Protein AF-0000000083746759 (afdb_homodimer)

Secondary structure (DSSP, 8-state):
-----------PPPP-TT--S-SSS--B-TT-PBEE-TTSS-HHHHHHHHHTT--EEEEEEE--GGGGGGHHHHHHHHHHHBSTTSEEEEEEEES-GGGS-S-PPP-TTEEEEEEE-PPPSSHHHHHHHHHHHHHHHIIIIITTT-SEEEEEESSEEE-S-B-GGG--SEEEEE-TTTTTS-GGGS--B--TTSTTB--TT--S-PEEEEEEEEEHHHHHHHHHHHHHHHHHHHHTT---TTHHHHHHHHHHHHS--SEEE-GGGSB-GGG-TT-TT-----EEEPP--HHHH-S--/-----------PPPPPTT--S-SSS--B-TT-PBEE-TTSS-HHHHHHHHHTT--EEEEEEE--GGGGGGHHHHHHHHHHHBSTTSEEEEEEEES-GGGS-S-PPP-TTEEEEEEE-PPPSSHHHHHHHHHHHHHHHIIIIITTT-SEEEEEESSEEE-S-B-GGG--SEEEEE-TTTTTS-GGGS--B--TTSTTB--TT--S-PEEEEEEEEEHHHHHHHHHHHHHHHHHHHHTT---TTHHHHHHHHHHHHS--SEEE-GGGSB-GGG-TT-TT-----EEEPP--HHHH-S--

InterPro domains:
  IPR005076 Glycosyl transferase, family 6 [PF03414] (9-294)
  IPR005076 Glycosyl transferase, family 6 [PTHR10462] (18-296)
  IPR029044 Nucleotide-diphospho-sugar transferases [G3DSA:3.90.550.10] (3-296)
  IPR029044 Nucleotide-diphospho-sugar transferases [SSF53448] (12-282)

Nearest PDB structures (foldseek):
  2vs4-assembly1_B  TM=9.808E-01  e=4.930E-39  Bos taurus
  1vzt-assembly2_B  TM=9.811E-01  e=1.036E-38  Bos taurus
  1vzx-assembly2_B  TM=9.809E-01  e=1.248E-38  Bos taurus
  2vs3-assembly1_B  TM=9.796E-01  e=1.248E-38  Bos taurus
  2vs5-assembly2_B  TM=9.845E-01  e=1.809E-38  Bos taurus

Organism: Esox lucius (NCBI:txid8010)

Solvent-accessible surface area (backbone atoms only — not comparable to full-atom values): 32043 Å² total; per-residue (Å²): 132,77,78,71,77,75,73,74,66,76,71,69,80,65,70,47,49,66,51,41,71,59,68,67,36,40,49,48,36,49,73,51,20,28,36,51,48,89,63,45,47,37,70,65,58,35,50,59,73,52,62,82,65,74,52,27,34,31,32,39,30,60,30,49,73,66,40,35,75,30,42,57,58,23,54,56,26,31,64,70,21,46,40,66,94,38,28,32,39,36,36,39,34,18,52,49,73,85,62,56,68,80,79,67,80,67,57,82,64,40,48,83,40,81,41,82,41,80,80,62,94,39,72,64,46,49,49,65,40,44,34,47,54,51,31,49,43,36,74,72,55,39,61,83,64,30,55,28,33,38,39,39,50,30,61,30,38,42,70,31,76,44,44,73,80,63,64,33,52,32,22,41,24,37,27,60,88,51,53,88,55,60,52,71,72,51,83,59,22,70,55,76,86,36,72,25,44,45,58,67,84,46,66,63,77,61,50,36,68,54,40,35,29,14,23,40,72,50,40,39,54,50,22,46,51,38,35,54,36,51,50,52,15,51,75,69,73,42,76,51,82,49,47,46,38,21,30,49,39,39,49,42,68,76,47,70,49,54,20,35,35,32,34,31,60,46,28,48,68,87,74,51,91,71,54,80,87,56,80,51,66,18,22,29,48,56,88,70,62,58,74,75,58,34,83,67,132,131,78,77,70,76,75,73,74,66,76,69,70,81,64,69,46,50,66,53,40,70,57,68,66,35,40,48,48,35,49,71,51,20,28,36,50,46,90,63,44,48,35,70,66,58,36,49,59,72,52,60,82,64,75,52,26,35,32,33,39,31,58,30,49,71,64,42,36,76,30,42,56,58,23,52,57,24,31,65,69,20,45,40,66,93,40,29,32,40,35,38,38,35,17,52,50,71,82,62,57,71,81,80,68,78,66,55,81,65,39,47,84,40,80,41,82,42,80,80,62,92,38,73,65,47,49,49,67,40,46,34,46,54,50,33,49,44,36,74,72,55,43,62,83,65,31,55,28,33,38,38,39,49,29,62,29,37,43,70,29,77,44,44,72,80,64,63,34,51,33,24,40,22,38,28,59,90,50,54,86,55,59,52,72,72,52,84,59,21,70,54,78,86,37,74,25,44,44,59,66,85,46,67,60,76,59,50,37,68,54,40,37,27,14,24,40,70,50,41,39,52,50,22,46,52,38,35,54,37,51,50,53,16,49,75,69,74,44,75,51,82,50,47,46,37,23,30,48,40,38,49,42,67,77,46,69,49,53,23,32,34,33,34,32,60,46,27,50,70,88,73,49,91,71,54,81,88,56,84,50,65,19,22,29,47,55,91,70,61,59,76,76,58,35,83,67,129

Foldseek 3Di:
DPPPPPPVLVPPDDDDPPDDQDDPDDQAAPVGFGADAVRNDDPSVLCVVCVPVLFEEEEEEEQEALSLVLQQQALQQCQVAPADPHAYEYEYEYQCVVSHDPPRDHDPNYDYHYDYDHHDPFPLVCLLCVLVVLLVCLVPPVVVPGFKYKYAYSQKGFDHHDHSLQEAAKEFEAAAPPAPDDQLPDLAFCDPQAPLHDHSNAADGQTDPRIIMYGSVSSSVLSVQLNVRSVSCVVVVHAGPSRSSSSSRSVCSVPPTSHYYYCLAEPECVVDDPDPSNPHRGMYGHDDDCCVSTVPD/DPPPPPPPLVPPPDDDPPDDQDDPDDQAAPVGFGADAVRNDDPSVLCVVCVVVLFEEEEEEEQEALSLVLQQQALQQCQVAPADPHAYEYEYEYQCVVSHDPPRDHDPNYYYHYDYDHHDPFPLVCLLCVLVVLLVCLVPPVVVPGFKYKYAYSQKHFDHHDHSLQEAAKEFEAAAPPAPDDQLPDLAFCDPQAPLHDHSNAADGQTDPRIIMYGSVSSSVLSVQLNVRSVSCVVVVHAGPSRSSSSSRSVCSVPPTSHYYYCLAEPECVVDDPDPSNPHRGMYGHDDDCCVSTPPD

Structure (mmCIF, N/CA/C/O backbone):
data_AF-0000000083746759-model_v1
#
loop_
_entity.id
_entity.type
_entity.pdbx_description
1 polymer 'Globoside alpha-1,3-N-acetylgalactosaminyltransferase 1-like'
#
loop_
_atom_site.group_PDB
_atom_site.id
_atom_site.type_symbol
_atom_site.label_atom_id
_atom_site.label_alt_id
_atom_site.label_comp_id
_atom_site.label_asym_id
_atom_site.label_entity_id
_atom_site.label_seq_id
_atom_site.pdbx_PDB_ins_code
_atom_site.Cartn_x
_atom_site.Cartn_y
_atom_site.Cartn_z
_atom_site.occupancy
_atom_site.B_iso_or_equiv
_atom_site.auth_seq_id
_atom_site.auth_comp_id
_atom_site.auth_asym_id
_atom_site.auth_atom_id
_atom_site.pdbx_PDB_model_num
ATOM 1 N N . MET A 1 1 ? -41.031 -14.375 6.434 1 22.56 1 MET A N 1
ATOM 2 C CA . MET A 1 1 ? -39.906 -14.531 5.535 1 22.56 1 MET A CA 1
ATOM 3 C C . MET A 1 1 ? -39.281 -13.18 5.215 1 22.56 1 MET A C 1
ATOM 5 O O . MET A 1 1 ? -39.906 -12.336 4.566 1 22.56 1 MET A O 1
ATOM 9 N N . ASN A 1 2 ? -38.656 -12.508 6.082 1 25.58 2 ASN A N 1
ATOM 10 C CA . ASN A 1 2 ? -38.281 -11.094 6.035 1 25.58 2 ASN A CA 1
ATOM 11 C C . ASN A 1 2 ? -37.344 -10.797 4.855 1 25.58 2 ASN A C 1
ATOM 13 O O . ASN A 1 2 ? -36.406 -11.539 4.598 1 25.58 2 ASN A O 1
ATOM 17 N N . PRO A 1 3 ? -37.812 -10.023 3.83 1 27.92 3 PRO A N 1
ATOM 18 C CA . PRO A 1 3 ? -37.031 -9.805 2.613 1 27.92 3 PRO A CA 1
ATOM 19 C C . PRO A 1 3 ? -35.594 -9.367 2.906 1 27.92 3 PRO A C 1
ATOM 21 O O . PRO A 1 3 ? -35.375 -8.594 3.836 1 27.92 3 PRO A O 1
ATOM 24 N N . VAL A 1 4 ? -34.688 -10.219 2.838 1 30.09 4 VAL A N 1
ATOM 25 C CA . VAL A 1 4 ? -33.281 -9.82 2.898 1 30.09 4 VAL A CA 1
ATOM 26 C C . VAL A 1 4 ? -33.062 -8.586 2.029 1 30.09 4 VAL A C 1
ATOM 28 O O . VAL A 1 4 ? -33.406 -8.578 0.846 1 30.09 4 VAL A O 1
ATOM 31 N N . PRO A 1 5 ? -33.031 -7.398 2.547 1 30.59 5 PRO A N 1
ATOM 32 C CA . PRO A 1 5 ? -32.812 -6.246 1.665 1 30.59 5 PRO A CA 1
ATOM 33 C C . PRO A 1 5 ? -31.734 -6.492 0.618 1 30.59 5 PRO A C 1
ATOM 35 O O . PRO A 1 5 ? -30.688 -7.043 0.937 1 30.59 5 PRO A O 1
ATOM 38 N N . LEU A 1 6 ? -32.062 -6.781 -0.584 1 32 6 LEU A N 1
ATOM 39 C CA . LEU A 1 6 ? -31.156 -6.766 -1.733 1 32 6 LEU A CA 1
ATOM 40 C C . LEU A 1 6 ? -30.188 -5.59 -1.652 1 32 6 LEU A C 1
ATOM 42 O O . LEU A 1 6 ? -30.609 -4.434 -1.771 1 32 6 LEU A O 1
ATOM 46 N N . PHE A 1 7 ? -29.266 -5.5 -0.768 1 33.81 7 PHE A N 1
ATOM 47 C CA . PHE A 1 7 ? -28.203 -4.504 -0.853 1 33.81 7 PHE A CA 1
ATOM 48 C C . PHE A 1 7 ? -27.844 -4.23 -2.307 1 33.81 7 PHE A C 1
ATOM 50 O O . PHE A 1 7 ? -27.359 -5.121 -3.008 1 33.81 7 PHE A O 1
ATOM 57 N N . PHE A 1 8 ? -28.625 -3.479 -2.939 1 36 8 PHE A N 1
ATOM 58 C CA . PHE A 1 8 ? -28.234 -2.922 -4.227 1 36 8 PHE A CA 1
ATOM 59 C C . PHE A 1 8 ? -26.734 -2.598 -4.246 1 36 8 PHE A C 1
ATOM 61 O O . PHE A 1 8 ? -26.312 -1.616 -3.639 1 36 8 PHE A O 1
ATOM 68 N N . ARG A 1 9 ? -25.938 -3.477 -4.086 1 44.75 9 ARG A N 1
ATOM 69 C CA . ARG A 1 9 ? -24.516 -3.225 -4.301 1 44.75 9 ARG A CA 1
ATOM 70 C C . ARG A 1 9 ? -24.297 -2.395 -5.562 1 44.75 9 ARG A C 1
ATOM 72 O O . ARG A 1 9 ? -24.656 -2.818 -6.664 1 44.75 9 ARG A O 1
ATOM 79 N N . LEU A 1 10 ? -24.562 -1.092 -5.617 1 47.78 10 LEU A N 1
ATOM 80 C CA . LEU A 1 10 ? -24.156 -0.206 -6.703 1 47.78 10 LEU A CA 1
ATOM 81 C C . LEU A 1 10 ? -22.938 -0.762 -7.434 1 47.78 10 LEU A C 1
ATOM 83 O O . LEU A 1 10 ? -21.922 -1.075 -6.809 1 47.78 10 LEU A O 1
ATOM 87 N N . GLN A 1 11 ? -23.25 -1.354 -8.516 1 59.19 11 GLN A N 1
ATOM 88 C CA . GLN A 1 11 ? -22.25 -2.002 -9.359 1 59.19 11 GLN A CA 1
ATOM 89 C C . GLN A 1 11 ? -21.141 -1.023 -9.766 1 59.19 11 GLN A C 1
ATOM 91 O O . GLN A 1 11 ? -21.422 0 -10.391 1 59.19 11 GLN A O 1
ATOM 96 N N . THR A 1 12 ? -20.078 -0.893 -9.07 1 72 12 THR A N 1
ATOM 97 C CA . THR A 1 12 ? -18.922 -0.083 -9.43 1 72 12 THR A CA 1
ATOM 98 C C . THR A 1 12 ? -18.438 -0.425 -10.836 1 72 12 THR A C 1
ATOM 100 O O . THR A 1 12 ? -18.578 -1.563 -11.289 1 72 12 THR A O 1
ATOM 103 N N . LYS A 1 13 ? -18.266 0.655 -11.594 1 85.56 13 LYS A N 1
ATOM 104 C CA . LYS A 1 13 ? -17.656 0.483 -12.914 1 85.56 13 LYS A CA 1
ATOM 105 C C . LYS A 1 13 ? -16.375 -0.348 -12.812 1 85.56 13 LYS A C 1
ATOM 107 O O . LYS A 1 13 ? -15.586 -0.167 -11.891 1 85.56 13 LYS A O 1
ATOM 112 N N . GLN A 1 14 ? -16.359 -1.316 -13.633 1 91.69 14 GLN A N 1
ATOM 113 C CA . GLN A 1 14 ? -15.164 -2.156 -13.68 1 91.69 14 GLN A CA 1
ATOM 114 C C . GLN A 1 14 ? -13.961 -1.372 -14.18 1 91.69 14 GLN A C 1
ATOM 116 O O . GLN A 1 14 ? -14.016 -0.742 -15.242 1 91.69 14 GLN A O 1
ATOM 121 N N . ALA A 1 15 ? -12.938 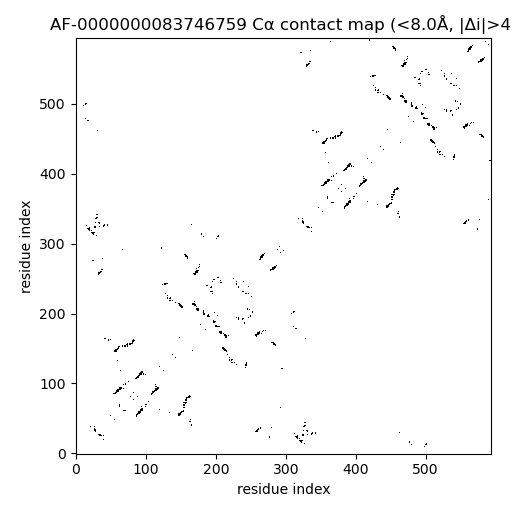-1.397 -13.422 1 93.19 15 ALA A N 1
ATOM 122 C CA . ALA A 1 15 ? -11.672 -0.853 -13.914 1 93.19 15 ALA A CA 1
ATOM 123 C C . ALA A 1 15 ? -11.078 -1.748 -15 1 93.19 15 ALA A C 1
ATOM 125 O O . ALA A 1 15 ? -11.102 -2.975 -14.883 1 93.19 15 ALA A O 1
ATOM 126 N N . MET A 1 16 ? -10.617 -1.139 -16.062 1 95.5 16 MET A N 1
ATOM 127 C CA . MET A 1 16 ? -9.961 -1.855 -17.156 1 95.5 16 MET A CA 1
ATOM 128 C C . MET A 1 16 ? -8.445 -1.648 -17.109 1 95.5 16 MET A C 1
ATOM 130 O O . MET A 1 16 ? -7.977 -0.517 -16.984 1 95.5 16 MET A O 1
ATOM 134 N N . LEU A 1 17 ? -7.75 -2.701 -17.234 1 97.19 17 LEU A N 1
ATOM 135 C CA . LEU A 1 17 ? -6.297 -2.658 -17.109 1 97.19 17 LEU A CA 1
ATOM 136 C C . LEU A 1 17 ? -5.688 -1.75 -18.172 1 97.19 17 LEU A C 1
ATOM 138 O O . LEU A 1 17 ? -4.664 -1.107 -17.938 1 97.19 17 LEU A O 1
ATOM 142 N N . MET A 1 18 ? -6.336 -1.578 -19.328 1 96.31 18 MET A N 1
ATOM 143 C CA . MET A 1 18 ? -5.785 -0.831 -20.453 1 96.31 18 MET A CA 1
ATOM 144 C C . MET A 1 18 ? -6.316 0.599 -20.484 1 96.31 18 MET A C 1
ATOM 146 O O . MET A 1 18 ? -6.082 1.341 -21.438 1 96.31 18 MET A O 1
ATOM 150 N N . GLU A 1 19 ? -6.969 1.006 -19.453 1 95.56 19 GLU A N 1
ATOM 151 C CA . GLU A 1 19 ? -7.531 2.35 -19.359 1 95.56 19 GLU A CA 1
ATOM 152 C C . GLU A 1 19 ? -7.051 3.066 -18.109 1 95.56 19 GLU A C 1
ATOM 154 O O . GLU A 1 19 ? -7.734 3.051 -17.078 1 95.56 19 GLU A O 1
ATOM 159 N N . PRO A 1 20 ? -5.957 3.699 -18.266 1 95.25 20 PRO A N 1
ATOM 160 C CA . PRO A 1 20 ? -5.496 4.477 -17.109 1 95.25 20 PRO A CA 1
ATOM 161 C C . PRO A 1 20 ? -6.488 5.562 -16.703 1 95.25 20 PRO A C 1
ATOM 163 O O . PRO A 1 20 ? -7.195 6.109 -17.547 1 95.25 20 PRO A O 1
ATOM 166 N N . VAL A 1 21 ? -6.5 5.906 -15.438 1 93.81 21 VAL A N 1
ATOM 167 C CA . VAL A 1 21 ? -7.523 6.816 -14.93 1 93.81 21 VAL A CA 1
ATOM 168 C C . VAL A 1 21 ? -6.977 8.242 -14.898 1 93.81 21 VAL A C 1
ATOM 170 O O . VAL A 1 21 ? -7.746 9.203 -14.938 1 93.81 21 VAL A O 1
ATOM 173 N N . ARG A 1 22 ? -5.711 8.438 -14.688 1 96.44 22 ARG A N 1
ATOM 174 C CA . ARG A 1 22 ? -5.004 9.711 -14.797 1 96.44 22 ARG A CA 1
ATOM 175 C C . ARG A 1 22 ? -3.764 9.578 -15.672 1 96.44 22 ARG A C 1
ATOM 177 O O . ARG A 1 22 ? -2.973 8.648 -15.508 1 96.44 22 ARG A O 1
ATOM 184 N N . THR A 1 23 ? -3.656 10.398 -16.641 1 96.31 23 THR A N 1
ATOM 185 C CA . THR A 1 23 ? -2.486 10.352 -17.516 1 96.31 23 THR A CA 1
ATOM 186 C C . THR A 1 23 ? -1.692 11.656 -17.422 1 96.31 23 THR A C 1
ATOM 188 O O . THR A 1 23 ? -0.712 11.844 -18.141 1 96.31 23 THR A O 1
ATOM 191 N N . ASP A 1 24 ? -2.059 12.555 -16.547 1 96.88 24 ASP A N 1
ATOM 192 C CA . ASP A 1 24 ? -1.466 13.883 -16.453 1 96.88 24 ASP A CA 1
ATOM 193 C C . ASP A 1 24 ? -0.567 14.016 -15.234 1 96.88 24 ASP A C 1
ATOM 195 O O . ASP A 1 24 ? 0.222 14.953 -15.125 1 96.88 24 ASP A O 1
ATOM 199 N N . VAL A 1 25 ? -0.672 13.047 -14.312 1 97.88 25 VAL A N 1
ATOM 200 C CA . VAL A 1 25 ? 0.084 13.125 -13.062 1 97.88 25 VAL A CA 1
ATOM 201 C C . VAL A 1 25 ? 0.644 11.742 -12.719 1 97.88 25 VAL A C 1
ATOM 203 O O . VAL A 1 25 ? 0.169 10.727 -13.227 1 97.88 25 VAL A O 1
ATOM 206 N N . LEU A 1 26 ? 1.653 11.734 -11.914 1 97.94 26 LEU A N 1
ATOM 207 C CA . LEU A 1 26 ? 2.166 10.5 -11.32 1 97.94 26 LEU A CA 1
ATOM 208 C C . LEU A 1 26 ? 1.166 9.922 -10.328 1 97.94 26 LEU A C 1
ATOM 210 O O . LEU A 1 26 ? 0.663 10.633 -9.453 1 97.94 26 LEU A O 1
ATOM 214 N N . THR A 1 27 ? 0.815 8.617 -10.43 1 98.38 27 THR A N 1
ATOM 215 C CA . THR A 1 27 ? -0.203 8.039 -9.555 1 98.38 27 THR A CA 1
ATOM 216 C C . THR A 1 27 ? 0.401 6.961 -8.664 1 98.38 27 THR A C 1
ATOM 218 O O . THR A 1 27 ? -0.268 6.445 -7.766 1 98.38 27 THR A O 1
ATOM 221 N N . VAL A 1 28 ? 1.617 6.574 -8.906 1 98.12 28 VAL A N 1
ATOM 222 C CA . VAL A 1 28 ? 2.354 5.621 -8.078 1 98.12 28 VAL A CA 1
ATOM 223 C C . VAL A 1 28 ? 3.811 6.062 -7.957 1 98.12 28 VAL A C 1
ATOM 225 O O . VAL A 1 28 ? 4.406 6.531 -8.93 1 98.12 28 VAL A O 1
ATOM 228 N N . THR A 1 29 ? 4.379 5.961 -6.801 1 97.69 29 THR A N 1
ATOM 229 C CA . THR A 1 29 ? 5.754 6.379 -6.551 1 97.69 29 THR A CA 1
ATOM 230 C C . THR A 1 29 ? 6.738 5.32 -7.043 1 97.69 29 THR A C 1
ATOM 232 O O . THR A 1 29 ? 6.355 4.176 -7.293 1 97.69 29 THR A O 1
ATOM 235 N N . PRO A 1 30 ? 7.973 5.707 -7.098 1 96.75 30 PRO A N 1
ATOM 236 C CA . PRO A 1 30 ? 8.992 4.73 -7.496 1 96.75 30 PRO A CA 1
ATOM 237 C C . PRO A 1 30 ? 9.109 3.568 -6.516 1 96.75 30 PRO A C 1
ATOM 239 O O . PRO A 1 30 ? 9.734 2.551 -6.832 1 96.75 30 PRO A O 1
ATOM 242 N N . TRP A 1 31 ? 8.547 3.697 -5.328 1 96.75 31 TRP A N 1
ATOM 243 C CA . TRP A 1 31 ? 8.555 2.6 -4.367 1 96.75 31 TRP A CA 1
ATOM 244 C C . TRP A 1 31 ? 7.168 1.975 -4.238 1 96.75 31 TRP A C 1
ATOM 246 O O . TRP A 1 31 ? 6.891 1.254 -3.275 1 96.75 31 TRP A O 1
ATOM 256 N N . LEU A 1 32 ? 6.266 2.326 -5.125 1 97.88 32 LEU A N 1
ATOM 257 C CA . LEU A 1 32 ? 4.988 1.667 -5.383 1 97.88 32 LEU A CA 1
ATOM 258 C C . LEU A 1 32 ? 3.959 2.041 -4.324 1 97.88 32 LEU A C 1
ATOM 260 O O . LEU A 1 32 ? 3.014 1.287 -4.078 1 97.88 32 LEU A O 1
ATOM 264 N N . ALA A 1 33 ? 4.133 3.186 -3.68 1 98.06 33 ALA A N 1
ATOM 265 C CA . ALA A 1 33 ? 3.053 3.777 -2.893 1 98.06 33 ALA A CA 1
ATOM 266 C C . ALA A 1 33 ? 2.09 4.559 -3.783 1 98.06 33 ALA A C 1
ATOM 268 O O . ALA A 1 33 ? 2.518 5.301 -4.672 1 98.06 33 ALA A O 1
ATOM 269 N N . PRO A 1 34 ? 0.829 4.367 -3.609 1 98.56 34 PRO A N 1
ATOM 270 C CA . PRO A 1 34 ? -0.115 5.168 -4.395 1 98.56 34 PRO A CA 1
ATOM 271 C C . PRO A 1 34 ? -0.098 6.645 -4.012 1 98.56 34 PRO A C 1
ATOM 273 O O . PRO A 1 34 ? 0.168 6.984 -2.854 1 98.56 34 PRO A O 1
ATOM 276 N N . ILE A 1 35 ? -0.284 7.449 -4.961 1 98.75 35 ILE A N 1
ATOM 277 C CA . ILE A 1 35 ? -0.582 8.859 -4.758 1 98.75 35 ILE A CA 1
ATOM 278 C C . ILE A 1 35 ? -2.074 9.109 -4.969 1 98.75 35 ILE A C 1
ATOM 280 O O . ILE A 1 35 ? -2.605 8.859 -6.055 1 98.75 35 ILE A O 1
ATOM 284 N N . VAL A 1 36 ? -2.74 9.594 -4.02 1 98.81 36 VAL A N 1
ATOM 285 C CA . VAL A 1 36 ? -4.195 9.695 -4.027 1 98.81 36 VAL A CA 1
ATOM 286 C C . VAL A 1 36 ? -4.621 11 -4.699 1 98.81 36 VAL A C 1
ATOM 288 O O . VAL A 1 36 ? -4.332 12.086 -4.195 1 98.81 36 VAL A O 1
ATOM 291 N N . TRP A 1 37 ? -5.215 10.891 -5.863 1 98.5 37 TRP A N 1
ATOM 292 C CA . TRP A 1 37 ? -5.828 11.977 -6.625 1 98.5 37 TRP A CA 1
ATOM 293 C C . TRP A 1 37 ? -7.316 11.719 -6.832 1 98.5 37 TRP A C 1
ATOM 295 O O . TRP A 1 37 ? -7.773 10.578 -6.75 1 98.5 37 TRP A O 1
ATOM 305 N N . GLU A 1 38 ? -8.039 12.812 -7.109 1 98 38 GLU A N 1
ATOM 306 C CA . GLU A 1 38 ? -9.367 12.609 -7.684 1 98 38 GLU A CA 1
ATOM 307 C C . GLU A 1 38 ? -9.297 11.75 -8.945 1 98 38 GLU A C 1
ATOM 309 O O . GLU A 1 38 ? -8.492 12.023 -9.844 1 98 38 GLU A O 1
ATOM 314 N N . GLY A 1 39 ? -9.977 10.664 -8.898 1 96.25 39 GLY A N 1
ATOM 315 C CA . GLY A 1 39 ? -10.031 9.797 -10.062 1 96.25 39 GLY A CA 1
ATOM 316 C C . GLY A 1 39 ? -9.234 8.516 -9.898 1 96.25 39 GLY A C 1
ATOM 317 O O . GLY A 1 39 ? -9.406 7.559 -10.648 1 96.25 39 GLY A O 1
ATOM 318 N N . THR A 1 40 ? -8.344 8.484 -8.922 1 97.75 40 THR A N 1
ATOM 319 C CA . THR A 1 40 ? -7.453 7.332 -8.797 1 97.75 40 THR A CA 1
ATOM 320 C C . THR A 1 40 ? -8.094 6.238 -7.949 1 97.75 40 THR A C 1
ATOM 322 O O . THR A 1 40 ? -7.547 5.141 -7.828 1 97.75 40 THR A O 1
ATOM 325 N N . PHE A 1 41 ? -9.234 6.496 -7.387 1 97.38 41 PHE A N 1
ATOM 326 C CA . PHE A 1 41 ? -9.906 5.496 -6.566 1 97.38 41 PHE A CA 1
ATOM 327 C C . PHE A 1 41 ? -11.414 5.59 -6.73 1 97.38 41 PHE A C 1
ATOM 329 O O . PHE A 1 41 ? -11.93 6.59 -7.234 1 97.38 41 PHE A O 1
ATOM 336 N N . ASP A 1 42 ? -12.055 4.57 -6.406 1 95.94 42 ASP A N 1
ATOM 337 C CA . ASP A 1 42 ? -13.516 4.539 -6.316 1 95.94 42 ASP A CA 1
ATOM 338 C C . ASP A 1 42 ? -13.977 4.625 -4.859 1 95.94 42 ASP A C 1
ATOM 340 O O . ASP A 1 42 ? -13.75 3.701 -4.078 1 95.94 42 ASP A O 1
ATOM 344 N N . PRO A 1 43 ? -14.633 5.719 -4.52 1 95.19 43 PRO A N 1
ATOM 345 C CA . PRO A 1 43 ? -15.008 5.906 -3.115 1 95.19 43 PRO A CA 1
ATOM 346 C C . PRO A 1 43 ? -15.867 4.762 -2.578 1 95.19 43 PRO A C 1
ATOM 348 O O . PRO A 1 43 ? -15.758 4.406 -1.403 1 95.19 43 PRO A O 1
ATOM 351 N N . GLN A 1 44 ? -16.656 4.172 -3.404 1 92.81 44 GLN A N 1
ATOM 352 C CA . GLN A 1 44 ? -17.516 3.084 -2.955 1 92.81 44 GLN A CA 1
ATOM 353 C C . GLN A 1 44 ? -16.703 1.834 -2.639 1 92.81 44 GLN A C 1
ATOM 355 O O . GLN A 1 44 ? -16.953 1.168 -1.629 1 92.81 44 GLN A O 1
ATOM 360 N N . VAL A 1 45 ? -15.773 1.563 -3.527 1 92.62 45 VAL A N 1
ATOM 361 C CA . VAL A 1 45 ? -14.914 0.403 -3.324 1 92.62 45 VAL A CA 1
ATOM 362 C C . VAL A 1 45 ? -14.094 0.584 -2.051 1 92.62 45 VAL A C 1
ATOM 364 O O . VAL A 1 45 ? -13.984 -0.338 -1.239 1 92.62 45 VAL A O 1
ATOM 367 N N . ILE A 1 46 ? -13.625 1.8 -1.858 1 94.31 46 ILE A N 1
ATOM 368 C CA . ILE A 1 46 ? -12.805 2.123 -0.694 1 94.31 46 ILE A CA 1
ATOM 369 C C . ILE A 1 46 ? -13.648 2.018 0.574 1 94.31 46 ILE A C 1
ATOM 371 O O . ILE A 1 46 ? -13.242 1.384 1.549 1 94.31 46 ILE A O 1
ATOM 375 N N . ASP A 1 47 ? -14.82 2.586 0.545 1 93.06 47 ASP A N 1
ATOM 376 C CA . ASP A 1 47 ? -15.672 2.58 1.729 1 93.06 47 ASP A CA 1
ATOM 377 C C . ASP A 1 47 ? -16.078 1.158 2.109 1 93.06 47 ASP A C 1
ATOM 379 O O . ASP A 1 47 ? -16.109 0.811 3.291 1 93.06 47 ASP A O 1
ATOM 383 N N . GLU A 1 48 ? -16.328 0.352 1.101 1 88.06 48 GLU A N 1
ATOM 384 C CA . GLU A 1 48 ? -16.719 -1.034 1.347 1 88.06 48 GLU A CA 1
ATOM 385 C C . GLU A 1 48 ? -15.57 -1.823 1.98 1 88.06 48 GLU A C 1
ATOM 387 O O . GLU A 1 48 ? -15.797 -2.658 2.857 1 88.06 48 GLU A O 1
ATOM 392 N N . ALA A 1 49 ? -14.43 -1.536 1.558 1 85.38 49 ALA A N 1
ATOM 393 C CA . ALA A 1 49 ? -13.266 -2.264 2.051 1 85.38 49 ALA A CA 1
ATOM 394 C C . ALA A 1 49 ? -13.023 -1.977 3.531 1 85.38 49 ALA A C 1
ATOM 396 O O . ALA A 1 49 ? -12.492 -2.822 4.254 1 85.38 49 ALA A O 1
ATOM 397 N N . PHE A 1 50 ? -13.453 -0.813 4.039 1 85.62 50 PHE A N 1
ATOM 398 C CA . PHE A 1 50 ? -13.148 -0.424 5.41 1 85.62 50 PHE A CA 1
ATOM 399 C C . PHE A 1 50 ? -14.383 -0.529 6.297 1 85.62 50 PHE A C 1
ATOM 401 O O . PHE A 1 50 ? -14.297 -0.372 7.516 1 85.62 50 PHE A O 1
ATOM 408 N N . ARG A 1 51 ? -15.477 -0.843 5.695 1 82.31 51 ARG A N 1
ATOM 409 C CA . ARG A 1 51 ? -16.766 -0.813 6.395 1 82.31 51 ARG A CA 1
ATOM 410 C C . ARG A 1 51 ? -16.781 -1.802 7.555 1 82.31 51 ARG A C 1
ATOM 412 O O . ARG A 1 51 ? -17.312 -1.506 8.625 1 82.31 51 ARG A O 1
ATOM 419 N N . SER A 1 52 ? -16.109 -2.895 7.441 1 80.88 52 SER A N 1
ATOM 420 C CA . SER A 1 52 ? -16.203 -3.971 8.422 1 80.88 52 SER A CA 1
ATOM 421 C C . SER A 1 52 ? -15.203 -3.785 9.555 1 80.88 52 SER A C 1
ATOM 423 O O . SER A 1 52 ? -15.289 -4.469 10.578 1 80.88 52 SER A O 1
ATOM 425 N N . TYR A 1 53 ? -14.312 -2.873 9.633 1 85 53 TYR A N 1
ATOM 426 C CA . TYR A 1 53 ? -13.211 -2.807 10.586 1 85 53 TYR A CA 1
ATOM 427 C C . TYR A 1 53 ? -13.555 -1.888 11.75 1 85 53 TYR A C 1
ATOM 429 O O . TYR A 1 53 ? -12.867 -1.892 12.781 1 85 53 TYR A O 1
ATOM 437 N N . ASN A 1 54 ? -14.664 -1.282 11.805 1 89.38 54 ASN A N 1
ATOM 438 C CA . ASN A 1 54 ? -14.992 -0.343 12.867 1 89.38 54 ASN A CA 1
ATOM 439 C C . ASN A 1 54 ? -13.773 0.491 13.273 1 89.38 54 ASN A C 1
ATOM 441 O O . ASN A 1 54 ? -13.406 0.534 14.445 1 89.38 54 ASN A O 1
ATOM 445 N N . LEU A 1 55 ? -13.141 1.143 12.453 1 95.12 55 LEU A N 1
ATOM 446 C CA . LEU A 1 55 ? -11.898 1.879 12.633 1 95.12 55 LEU A CA 1
ATOM 447 C C . LEU A 1 55 ? -12.133 3.17 13.406 1 95.12 55 LEU A C 1
ATOM 449 O O . LEU A 1 55 ? -13.164 3.828 13.227 1 95.12 55 LEU A O 1
ATOM 453 N N . THR A 1 56 ? -11.219 3.494 14.25 1 98.12 56 THR A N 1
ATOM 454 C CA . THR A 1 56 ? -11.18 4.785 14.93 1 98.12 56 THR A CA 1
ATOM 455 C C . THR A 1 56 ? -9.961 5.594 14.484 1 98.12 56 THR A C 1
ATOM 457 O O . THR A 1 56 ? -8.836 5.094 14.5 1 98.12 56 THR A O 1
ATOM 460 N N . ILE A 1 57 ? -10.227 6.77 14.109 1 98.62 57 ILE A N 1
ATOM 461 C CA . ILE A 1 57 ? -9.18 7.684 13.664 1 98.62 57 ILE A CA 1
ATOM 462 C C . ILE A 1 57 ? -8.984 8.789 14.695 1 98.62 57 ILE A C 1
ATOM 464 O O . ILE A 1 57 ? -9.891 9.594 14.938 1 98.62 57 ILE A O 1
ATOM 468 N N . ALA A 1 58 ? -7.836 8.805 15.336 1 98.88 58 ALA A N 1
ATOM 469 C CA . ALA A 1 58 ? -7.465 9.969 16.141 1 98.88 58 ALA A CA 1
ATOM 470 C C . ALA A 1 58 ? -7.047 11.141 15.25 1 98.88 58 ALA A C 1
ATOM 472 O O . ALA A 1 58 ? -6.371 10.945 14.234 1 98.88 58 ALA A O 1
ATOM 473 N N . THR A 1 59 ? -7.473 12.297 15.602 1 98.81 59 THR A N 1
ATOM 474 C CA . THR A 1 59 ? -7.109 13.508 14.867 1 98.81 59 THR A CA 1
ATOM 475 C C . THR A 1 59 ? -6.59 14.578 15.82 1 98.81 59 THR A C 1
ATOM 477 O O . THR A 1 59 ? -7.316 15.047 16.703 1 98.81 59 THR A O 1
ATOM 480 N N . THR A 1 60 ? -5.336 14.953 15.625 1 98.56 60 THR A N 1
ATOM 481 C CA . THR A 1 60 ? -4.754 15.977 16.484 1 98.56 60 THR A CA 1
ATOM 482 C C . THR A 1 60 ? -4.754 17.344 15.789 1 98.56 60 THR A C 1
ATOM 484 O O . THR A 1 60 ? -4.477 17.422 14.594 1 98.56 60 THR A O 1
ATOM 487 N N . VAL A 1 61 ? -5.098 18.312 16.516 1 97.44 61 VAL A N 1
ATOM 488 C CA . VAL A 1 61 ? -5.109 19.688 16.016 1 97.44 61 VAL A CA 1
ATOM 489 C C . VAL A 1 61 ? -4.652 20.641 17.125 1 97.44 61 VAL A C 1
ATOM 491 O O . VAL A 1 61 ? -5.098 20.531 18.266 1 97.44 61 VAL A O 1
ATOM 494 N N . PHE A 1 62 ? -3.768 21.594 16.766 1 95.75 62 PHE A N 1
ATOM 495 C CA . PHE A 1 62 ? -3.258 22.578 17.719 1 95.75 62 PHE A CA 1
ATOM 496 C C . PHE A 1 62 ? -3.895 23.938 17.484 1 95.75 62 PHE A C 1
ATOM 498 O O . PHE A 1 62 ? -3.688 24.547 16.438 1 95.75 62 PHE A O 1
ATOM 505 N N . ALA A 1 63 ? -4.703 24.328 18.391 1 94.38 63 ALA A N 1
ATOM 506 C CA . ALA A 1 63 ? -5.312 25.656 18.406 1 94.38 63 ALA A CA 1
ATOM 507 C C . ALA A 1 63 ? -4.828 26.484 19.594 1 94.38 63 ALA A C 1
ATOM 509 O O . ALA A 1 63 ? -5.523 26.578 20.609 1 94.38 63 ALA A O 1
ATOM 510 N N . VAL A 1 64 ? -3.732 27.062 19.438 1 92.5 64 VAL A N 1
ATOM 511 C CA . VAL A 1 64 ? -3.088 27.781 20.531 1 92.5 64 VAL A CA 1
ATOM 512 C C . VAL A 1 64 ? -3.135 29.281 20.25 1 92.5 64 VAL A C 1
ATOM 514 O O . VAL A 1 64 ? -2.889 29.719 19.109 1 92.5 64 VAL A O 1
ATOM 517 N N . GLY A 1 65 ? -3.41 30.047 21.203 1 89.44 65 GLY A N 1
ATOM 518 C CA . GLY A 1 65 ? -3.523 31.484 21.047 1 89.44 65 GLY A CA 1
ATOM 519 C C . GLY A 1 65 ? -4.578 31.891 20.031 1 89.44 65 GLY A C 1
ATOM 520 O O . GLY A 1 65 ? -5.719 31.422 20.094 1 89.44 65 GLY A O 1
ATOM 521 N N . LYS A 1 66 ? -4.188 32.719 19.125 1 87.69 66 LYS A N 1
ATOM 522 C CA . LYS A 1 66 ? -5.129 33.281 18.156 1 87.69 66 LYS A CA 1
ATOM 523 C C . LYS A 1 66 ? -5.617 32.219 17.188 1 87.69 66 LYS A C 1
ATOM 525 O O . LYS A 1 66 ? -6.617 32.406 16.5 1 87.69 66 LYS A O 1
ATOM 530 N N . TYR A 1 67 ? -5.016 31.125 17.219 1 91.19 67 TYR A N 1
ATOM 531 C CA . TYR A 1 67 ? -5.379 30.078 16.281 1 91.19 67 TYR A CA 1
ATOM 532 C C . TYR A 1 67 ? -6.688 29.406 16.672 1 91.19 67 TYR A C 1
ATOM 534 O O . TYR A 1 67 ? -7.285 28.672 15.883 1 91.19 67 TYR A O 1
ATOM 542 N N . THR A 1 68 ? -7.168 29.688 17.828 1 92.94 68 THR A N 1
ATOM 543 C CA . THR A 1 68 ? -8.453 29.156 18.266 1 92.94 68 THR A CA 1
ATOM 544 C C . THR A 1 68 ? -9.578 29.656 17.359 1 92.94 68 THR A C 1
ATOM 546 O O . THR A 1 68 ? -10.641 29.031 17.281 1 92.94 68 THR A O 1
ATOM 549 N N . CYS A 1 69 ? -9.344 30.781 16.703 1 93.06 69 CYS A N 1
ATOM 550 C CA . CYS A 1 69 ? -10.398 31.359 15.883 1 93.06 69 CYS A CA 1
ATOM 551 C C . CYS A 1 69 ? -10.703 30.469 14.68 1 93.06 69 CYS A C 1
ATOM 553 O O . CYS A 1 69 ? -11.781 30.578 14.086 1 93.06 69 CYS A O 1
ATOM 555 N N . PHE A 1 70 ? -9.805 29.547 14.336 1 95.44 70 PHE A N 1
ATOM 556 C CA . PHE A 1 70 ? -9.977 28.719 13.156 1 95.44 70 PHE A CA 1
ATOM 557 C C . PHE A 1 70 ? -10.68 27.406 13.516 1 95.44 70 PHE A C 1
ATOM 559 O O . PHE A 1 70 ? -11.102 26.656 12.633 1 95.44 70 PHE A O 1
ATOM 566 N N . LEU A 1 71 ? -10.82 27.188 14.781 1 96.88 71 LEU A N 1
ATOM 567 C CA . LEU A 1 71 ? -11.203 25.875 15.266 1 96.88 71 LEU A CA 1
ATOM 568 C C . LEU A 1 71 ? -12.625 25.531 14.836 1 96.88 71 LEU A C 1
ATOM 570 O O . LEU A 1 71 ? -12.891 24.406 14.406 1 96.88 71 LEU A O 1
ATOM 574 N N . ARG A 1 72 ? -13.547 26.438 14.938 1 96.81 72 ARG A N 1
ATOM 575 C CA . ARG A 1 72 ? -14.938 26.156 14.594 1 96.81 72 ARG A CA 1
ATOM 576 C C . ARG A 1 72 ? -15.07 25.734 13.133 1 96.81 72 ARG A C 1
ATOM 578 O O . ARG A 1 72 ? -15.656 24.688 12.836 1 96.81 72 ARG A O 1
ATOM 585 N N . ASP A 1 73 ? -14.508 26.547 12.219 1 96.56 73 ASP A N 1
ATOM 586 C CA . ASP A 1 73 ? -14.586 26.234 10.797 1 96.56 73 ASP A CA 1
ATOM 587 C C . ASP A 1 73 ? -13.914 24.906 10.484 1 96.56 73 ASP A C 1
ATOM 589 O O . ASP A 1 73 ? -14.406 24.125 9.664 1 96.56 73 ASP A O 1
ATOM 593 N N . PHE A 1 74 ? -12.836 24.719 11.148 1 98 74 PHE A N 1
ATOM 594 C CA . PHE A 1 74 ? -12.117 23.453 10.984 1 98 74 PHE A CA 1
ATOM 595 C C . PHE A 1 74 ? -13.016 22.281 11.344 1 98 74 PHE A C 1
ATOM 597 O O . PHE A 1 74 ? -13.188 21.344 10.547 1 98 74 PHE A O 1
ATOM 604 N N . LEU A 1 75 ? -13.594 22.266 12.508 1 98.44 75 LEU A N 1
ATOM 605 C CA . LEU A 1 75 ? -14.398 21.156 13.008 1 98.44 75 LEU A CA 1
ATOM 606 C C . LEU A 1 75 ? -15.664 20.984 12.172 1 98.44 75 LEU A C 1
ATOM 608 O O . LEU A 1 75 ? -16.031 19.859 11.82 1 98.44 75 LEU A O 1
ATOM 612 N N . GLU A 1 76 ? -16.297 22.078 11.812 1 98.19 76 GLU A N 1
ATOM 613 C CA . GLU A 1 76 ? -17.531 21.984 11.039 1 98.19 76 GLU A CA 1
ATOM 614 C C . GLU A 1 76 ? -17.266 21.406 9.656 1 98.19 76 GLU A C 1
ATOM 616 O O . GLU A 1 76 ? -18.047 20.578 9.172 1 98.19 76 GLU A O 1
ATOM 621 N N . SER A 1 77 ? -16.188 21.844 9.023 1 98.5 77 SER A N 1
ATOM 622 C CA . SER A 1 77 ? -15.859 21.297 7.719 1 98.5 77 SER A CA 1
ATOM 623 C C . SER A 1 77 ? -15.398 19.844 7.828 1 98.5 77 SER A C 1
ATOM 625 O O . SER A 1 77 ? -15.68 19.031 6.945 1 98.5 77 SER A O 1
ATOM 627 N N . ALA A 1 78 ? -14.703 19.484 8.914 1 98.62 78 ALA A N 1
ATOM 628 C CA . ALA A 1 78 ? -14.281 18.094 9.141 1 98.62 78 ALA A CA 1
ATOM 629 C C . ALA A 1 78 ? -15.492 17.172 9.297 1 98.62 78 ALA A C 1
ATOM 631 O O . ALA A 1 78 ? -15.516 16.078 8.734 1 98.62 78 ALA A O 1
ATOM 632 N N . GLU A 1 79 ? -16.516 17.625 9.984 1 98.31 79 GLU A N 1
ATOM 633 C CA . GLU A 1 79 ? -17.703 16.812 10.211 1 98.31 79 GLU A CA 1
ATOM 634 C C . GLU A 1 79 ? -18.453 16.562 8.898 1 98.31 79 GLU A C 1
ATOM 636 O O . GLU A 1 79 ? -19.172 15.562 8.773 1 98.31 79 GLU A O 1
ATOM 641 N N . LYS A 1 80 ? -18.188 17.375 7.945 1 98.12 80 LYS A N 1
ATOM 642 C CA . LYS A 1 80 ? -18.875 17.234 6.664 1 98.12 80 LYS A CA 1
ATOM 643 C C . LYS A 1 80 ? -18.094 16.344 5.711 1 98.12 80 LYS A C 1
ATOM 645 O O . LYS A 1 80 ? -18.672 15.641 4.883 1 98.12 80 LYS A O 1
ATOM 650 N N . HIS A 1 81 ? -16.766 16.312 5.887 1 98.62 81 HIS A N 1
ATOM 651 C CA . HIS A 1 81 ? -16.016 15.781 4.758 1 98.62 81 HIS A CA 1
ATOM 652 C C . HIS A 1 81 ? -14.961 14.773 5.219 1 98.62 81 HIS A C 1
ATOM 654 O O . HIS A 1 81 ? -14.531 13.914 4.441 1 98.62 81 HIS A O 1
ATOM 660 N N . PHE A 1 82 ? -14.516 14.859 6.48 1 98.69 82 PHE A N 1
ATOM 661 C CA . PHE A 1 82 ? -13.344 14.133 6.949 1 98.69 82 PHE A CA 1
ATOM 662 C C . PHE A 1 82 ? -13.75 12.82 7.605 1 98.69 82 PHE A C 1
ATOM 664 O O . PHE A 1 82 ? -14.422 12.82 8.641 1 98.69 82 PHE A O 1
ATOM 671 N N . MET A 1 83 ? -13.414 11.688 6.965 1 97.94 83 MET A N 1
ATOM 672 C CA . MET A 1 83 ? -13.625 10.344 7.512 1 97.94 83 MET A CA 1
ATOM 673 C C . MET A 1 83 ? -15.078 10.141 7.91 1 97.94 83 MET A C 1
ATOM 675 O O . MET A 1 83 ? -15.367 9.641 9 1 97.94 83 MET A O 1
ATOM 679 N N . VAL A 1 84 ? -15.914 10.609 7.008 1 95.25 84 VAL A N 1
ATOM 680 C CA . VAL A 1 84 ? -17.344 10.531 7.285 1 95.25 84 VAL A CA 1
ATOM 681 C C . VAL A 1 84 ? -17.781 9.07 7.395 1 95.25 84 VAL A C 1
ATOM 683 O O . VAL A 1 84 ? -17.406 8.242 6.551 1 95.25 84 VAL A O 1
ATOM 686 N N . GLY A 1 85 ? -18.5 8.727 8.445 1 91.25 85 GLY A N 1
ATOM 687 C CA . GLY A 1 85 ? -18.984 7.371 8.656 1 91.25 85 GLY A CA 1
ATOM 688 C C . GLY A 1 85 ? -18.078 6.543 9.547 1 91.25 85 GLY A C 1
ATOM 689 O O . GLY A 1 85 ? -18.438 5.43 9.938 1 91.25 85 GLY A O 1
ATOM 690 N N . LEU A 1 86 ? -16.938 7.074 9.859 1 95.56 86 LEU A N 1
ATOM 691 C CA . LEU A 1 86 ? -16 6.391 10.742 1 95.56 86 LEU A CA 1
ATOM 692 C C . LEU A 1 86 ? -15.961 7.059 12.117 1 95.56 86 LEU A C 1
ATOM 694 O O . LEU A 1 86 ? -16.453 8.18 12.281 1 95.56 86 LEU A O 1
ATOM 698 N N . ASN A 1 87 ? -15.445 6.305 13.07 1 97.5 87 ASN A N 1
ATOM 699 C CA . ASN A 1 87 ? -15.18 6.914 14.367 1 97.5 87 ASN A CA 1
ATOM 700 C C . ASN A 1 87 ? -13.992 7.867 14.305 1 97.5 87 ASN A C 1
ATOM 702 O O . ASN A 1 87 ? -12.945 7.523 13.758 1 97.5 87 ASN A O 1
ATOM 706 N N . VAL A 1 88 ? -14.234 9.055 14.789 1 98.31 88 VAL A N 1
ATOM 707 C CA . VAL A 1 88 ? -13.164 10.047 14.828 1 98.31 88 VAL A CA 1
ATOM 708 C C . VAL A 1 88 ? -13.047 10.633 16.234 1 98.31 88 VAL A C 1
ATOM 710 O O . VAL A 1 88 ? -14.047 11.039 16.828 1 98.31 88 VAL A O 1
ATOM 713 N N . GLN A 1 89 ? -11.867 10.594 16.781 1 98.56 89 GLN A N 1
ATOM 714 C CA . GLN A 1 89 ? -11.562 11.266 18.031 1 98.56 89 GLN A CA 1
ATOM 715 C C . GLN A 1 89 ? -10.68 12.492 17.797 1 98.56 89 GLN A C 1
ATOM 717 O O . GLN A 1 89 ? -9.477 12.359 17.562 1 98.56 89 GLN A O 1
ATOM 722 N N . TYR A 1 90 ? -11.312 13.633 17.969 1 98.38 90 TYR A N 1
ATOM 723 C CA . TYR A 1 90 ? -10.531 14.859 17.875 1 98.38 90 TYR A CA 1
ATOM 724 C C . TYR A 1 90 ? -9.773 15.133 19.172 1 98.38 90 TYR A C 1
ATOM 726 O O . TYR A 1 90 ? -10.352 15.039 20.266 1 98.38 90 TYR A O 1
ATOM 734 N N . TYR A 1 91 ? -8.555 15.406 19.078 1 98.38 91 TYR A N 1
ATOM 735 C CA . TYR A 1 91 ? -7.75 15.93 20.172 1 98.38 91 TYR A CA 1
ATOM 736 C C . TYR A 1 91 ? -7.293 17.359 19.891 1 98.38 91 TYR A C 1
ATOM 738 O O . TYR A 1 91 ? -6.344 17.562 19.125 1 98.38 91 TYR A O 1
ATOM 746 N N . VAL A 1 92 ? -7.949 18.297 20.547 1 98.06 92 VAL A N 1
ATOM 747 C CA . VAL A 1 92 ? -7.633 19.703 20.391 1 98.06 92 VAL A CA 1
ATOM 748 C C . VAL A 1 92 ? -6.664 20.156 21.484 1 98.06 92 VAL A C 1
ATOM 750 O O . VAL A 1 92 ? -7.039 20.234 22.656 1 98.06 92 VAL A O 1
ATOM 753 N N . PHE A 1 93 ? -5.504 20.438 21.094 1 97.25 93 PHE A N 1
ATOM 754 C CA . PHE A 1 93 ? -4.5 21 21.984 1 97.25 93 PHE A CA 1
ATOM 755 C C . PHE A 1 93 ? -4.602 22.516 22.031 1 97.25 93 PHE A C 1
ATOM 757 O O . PHE A 1 93 ? -4.406 23.188 21.016 1 97.25 93 PHE A O 1
ATOM 764 N N . THR A 1 94 ? -4.883 23.047 23.203 1 96.38 94 THR A N 1
ATOM 765 C CA . THR A 1 94 ? -5.098 24.484 23.266 1 96.38 94 THR A CA 1
ATOM 766 C C . THR A 1 94 ? -4.73 25.031 24.641 1 96.38 94 THR A C 1
ATOM 768 O O . THR A 1 94 ? -4.789 24.297 25.641 1 96.38 94 THR A O 1
ATOM 771 N N . ASP A 1 95 ? -4.266 26.234 24.641 1 94.75 95 ASP A N 1
ATOM 772 C CA . ASP A 1 95 ? -4.023 26.938 25.891 1 94.75 95 ASP A CA 1
ATOM 773 C C . ASP A 1 95 ? -5.293 27.641 26.391 1 94.75 95 ASP A C 1
ATOM 775 O O . ASP A 1 95 ? -5.336 28.141 27.516 1 94.75 95 ASP A O 1
ATOM 779 N N . MET A 1 96 ? -6.379 27.594 25.609 1 95.12 96 MET A N 1
ATOM 780 C CA . MET A 1 96 ? -7.641 28.266 25.922 1 95.12 96 MET A CA 1
ATOM 781 C C . MET A 1 96 ? -8.82 27.297 25.766 1 95.12 96 MET A C 1
ATOM 783 O O . MET A 1 96 ? -9.672 27.484 24.906 1 95.12 96 MET A O 1
ATOM 787 N N . PRO A 1 97 ? -9 26.438 26.688 1 95.56 97 PRO A N 1
ATOM 788 C CA . PRO A 1 97 ? -10.055 25.422 26.578 1 95.56 97 PRO A CA 1
ATOM 789 C C . PRO A 1 97 ? -11.445 26.047 26.438 1 95.56 97 PRO A C 1
ATOM 791 O O . PRO A 1 97 ? -12.328 25.469 25.797 1 95.56 97 PRO A O 1
ATOM 794 N N . SER A 1 98 ? -11.609 27.156 26.984 1 94.69 98 SER A N 1
ATOM 795 C CA . SER A 1 98 ? -12.914 27.797 26.984 1 94.69 98 SER A CA 1
ATOM 796 C C . SER A 1 98 ? -13.273 28.297 25.578 1 94.69 98 SER A C 1
ATOM 798 O O . SER A 1 98 ? -14.438 28.594 25.312 1 94.69 98 SER A O 1
ATOM 800 N N . HIS A 1 99 ? -12.266 28.422 24.75 1 93.56 99 HIS A N 1
ATOM 801 C CA . HIS A 1 99 ? -12.5 28.922 23.391 1 93.56 99 HIS A CA 1
ATOM 802 C C . HIS A 1 99 ? -12.875 27.797 22.438 1 93.56 99 HIS A C 1
ATOM 804 O O . HIS A 1 99 ? -13.203 28.047 21.281 1 93.56 99 HIS A O 1
ATOM 810 N N . VAL A 1 100 ? -12.828 26.594 22.844 1 94.62 100 VAL A N 1
ATOM 811 C CA . VAL A 1 100 ? -13.266 25.469 22.031 1 94.62 100 VAL A CA 1
ATOM 812 C C . VAL A 1 100 ? -14.781 25.516 21.844 1 94.62 100 VAL A C 1
ATOM 814 O O . VAL A 1 100 ? -15.531 25.594 22.828 1 94.62 100 VAL A O 1
ATOM 817 N N . PRO A 1 101 ? -15.188 25.516 20.641 1 92.5 101 PRO A N 1
ATOM 818 C CA . PRO A 1 101 ? -16.625 25.719 20.406 1 92.5 101 PRO A CA 1
ATOM 819 C C . PRO A 1 101 ? -17.469 24.562 20.938 1 92.5 101 PRO A C 1
ATOM 821 O O . PRO A 1 101 ? -17.203 23.406 20.641 1 92.5 101 PRO A O 1
ATOM 824 N N . ILE A 1 102 ? -18.531 24.859 21.625 1 86.25 102 ILE A N 1
ATOM 825 C CA . ILE A 1 102 ? -19.438 23.875 22.203 1 86.25 102 ILE A CA 1
ATOM 826 C C . ILE A 1 102 ? -20.578 23.594 21.219 1 86.25 102 ILE A C 1
ATOM 828 O O . ILE A 1 102 ? -21.25 22.578 21.328 1 86.25 102 ILE A O 1
ATOM 832 N N . SER A 1 103 ? -20.734 24.391 20.266 1 88.44 103 SER A N 1
ATOM 833 C CA . SER A 1 103 ? -21.906 24.359 19.391 1 88.44 103 SER A CA 1
ATOM 834 C C . SER A 1 103 ? -21.656 23.453 18.188 1 88.44 103 SER A C 1
ATOM 836 O O . SER A 1 103 ? -22.578 23.219 17.391 1 88.44 103 SER A O 1
ATOM 838 N N . VAL A 1 104 ? -20.516 23 18.062 1 92.56 104 VAL A N 1
ATOM 839 C CA . VAL A 1 104 ? -20.281 22.141 16.906 1 92.56 104 VAL A CA 1
ATOM 840 C C . VAL A 1 104 ? -20.922 20.766 17.141 1 92.56 104 VAL A C 1
ATOM 842 O O . VAL A 1 104 ? -20.672 20.125 18.156 1 92.56 104 VAL A O 1
ATOM 845 N N . THR A 1 105 ? -21.828 20.359 16.25 1 95.19 105 THR A N 1
ATOM 846 C CA . THR A 1 105 ? -22.469 19.047 16.312 1 95.19 105 THR A CA 1
ATOM 847 C C . THR A 1 105 ? -21.562 17.969 15.727 1 95.19 105 THR A C 1
ATOM 849 O O . THR A 1 105 ? -21.141 18.078 14.578 1 95.19 105 THR A O 1
ATOM 852 N N . LEU A 1 106 ? -21.312 17.031 16.516 1 96.69 106 LEU A N 1
ATOM 853 C CA . LEU A 1 106 ? -20.469 15.922 16.078 1 96.69 106 LEU A CA 1
ATOM 854 C C . LEU A 1 106 ? -21.312 14.727 15.648 1 96.69 106 LEU A C 1
ATOM 856 O O . LEU A 1 106 ? -22.344 14.445 16.266 1 96.69 106 LEU A O 1
ATOM 860 N N . GLY A 1 107 ? -20.891 14.062 14.617 1 95.94 107 GLY A N 1
ATOM 861 C CA . GLY A 1 107 ? -21.594 12.883 14.141 1 95.94 107 GLY A CA 1
ATOM 862 C C . GLY A 1 107 ? -21.438 11.688 15.07 1 95.94 107 GLY A C 1
ATOM 863 O O . GLY A 1 107 ? -20.719 11.758 16.062 1 95.94 107 GLY A O 1
ATOM 864 N N . VAL A 1 108 ? -22.141 10.578 14.711 1 95.19 108 VAL A N 1
ATOM 865 C CA . VAL A 1 108 ? -22.094 9.344 15.484 1 95.19 108 VAL A CA 1
ATOM 866 C C . VAL A 1 108 ? -20.672 8.805 15.508 1 95.19 108 VAL A C 1
ATOM 868 O O . VAL A 1 108 ? -20 8.734 14.469 1 95.19 108 VAL A O 1
ATOM 871 N N . GLY A 1 109 ? -20.172 8.461 16.656 1 95.88 109 GLY A N 1
ATOM 872 C CA . GLY A 1 109 ? -18.859 7.879 16.781 1 95.88 109 GLY A CA 1
ATOM 873 C C . GLY A 1 109 ? -17.75 8.914 16.828 1 95.88 109 GLY A C 1
ATOM 874 O O . GLY A 1 109 ? -16.562 8.57 16.875 1 95.88 109 GLY A O 1
ATOM 875 N N . ARG A 1 110 ? -18.172 10.172 16.797 1 97.62 110 ARG A N 1
ATOM 876 C CA . ARG A 1 110 ? -17.188 11.25 16.812 1 97.62 110 ARG A CA 1
ATOM 877 C C . ARG A 1 110 ? -17.203 12 18.125 1 97.62 110 ARG A C 1
ATOM 879 O O . ARG A 1 110 ? -18.266 12.219 18.719 1 97.62 110 ARG A O 1
ATOM 886 N N . ARG A 1 111 ? -15.992 12.273 18.625 1 97.06 111 ARG A N 1
ATOM 887 C CA . ARG A 1 111 ? -15.852 12.906 19.938 1 97.06 111 ARG A CA 1
ATOM 888 C C . ARG A 1 111 ? -14.766 13.969 19.906 1 97.06 111 ARG A C 1
ATOM 890 O O . ARG A 1 111 ? -13.82 13.891 19.109 1 97.06 111 ARG A O 1
ATOM 897 N N . LEU A 1 112 ? -14.969 14.898 20.781 1 97.69 112 LEU A N 1
ATOM 898 C CA . LEU A 1 112 ? -14.008 15.992 20.922 1 97.69 112 LEU A CA 1
ATOM 899 C C . LEU A 1 112 ? -13.344 15.953 22.297 1 97.69 112 LEU A C 1
ATOM 901 O O . LEU A 1 112 ? -14.023 15.984 23.312 1 97.69 112 LEU A O 1
ATOM 905 N N . ASN A 1 113 ? -12.031 15.773 22.25 1 97 113 ASN A N 1
ATOM 906 C CA . ASN A 1 113 ? -11.211 15.836 23.453 1 97 113 ASN A CA 1
ATOM 907 C C . ASN A 1 113 ? -10.375 17.109 23.5 1 97 113 ASN A C 1
ATOM 909 O O . ASN A 1 113 ? -9.711 17.453 22.516 1 97 113 ASN A O 1
ATOM 913 N N . VAL A 1 114 ? -10.445 17.797 24.625 1 97.44 114 VAL A N 1
ATOM 914 C CA . VAL A 1 114 ? -9.648 19 24.797 1 97.44 114 VAL A CA 1
ATOM 915 C C . VAL A 1 114 ? -8.43 18.703 25.672 1 97.44 114 VAL A C 1
ATOM 917 O O . VAL A 1 114 ? -8.57 18.172 26.781 1 97.44 114 VAL A O 1
ATOM 920 N N . VAL A 1 115 ? -7.312 18.953 25.125 1 96.81 115 VAL A N 1
ATOM 921 C CA . VAL A 1 115 ? -6.059 18.75 25.844 1 96.81 115 VAL A CA 1
ATOM 922 C C . VAL A 1 115 ? -5.398 20.094 26.125 1 96.81 115 VAL A C 1
ATOM 924 O O . VAL A 1 115 ? -4.926 20.766 25.203 1 96.81 115 VAL A O 1
ATOM 927 N N . LYS A 1 116 ? -5.289 20.422 27.375 1 95.81 116 LYS A N 1
ATOM 928 C CA . LYS A 1 116 ? -4.699 21.703 27.734 1 95.81 116 LYS A CA 1
ATOM 929 C C . LYS A 1 116 ? -3.182 21.688 27.562 1 95.81 116 LYS A C 1
ATOM 931 O O . LYS A 1 116 ? -2.52 20.75 28.016 1 95.81 116 LYS A O 1
ATOM 936 N N . VAL A 1 117 ? -2.656 22.672 26.859 1 94 117 VAL A N 1
ATOM 937 C CA . VAL A 1 117 ? -1.217 22.859 26.703 1 94 117 VAL A CA 1
ATOM 938 C C . VAL A 1 117 ? -0.84 24.297 27.078 1 94 117 VAL A C 1
ATOM 940 O O . VAL A 1 117 ? -1.697 25.188 27.109 1 94 117 VAL A O 1
ATOM 943 N N . PRO A 1 118 ? 0.422 24.516 27.531 1 88.12 118 PRO A N 1
ATOM 944 C CA . PRO A 1 118 ? 0.815 25.891 27.859 1 88.12 118 PRO A CA 1
ATOM 945 C C . PRO A 1 118 ? 0.834 26.812 26.641 1 88.12 118 PRO A C 1
ATOM 947 O O . PRO A 1 118 ? 0.937 26.328 25.5 1 88.12 118 PRO A O 1
ATOM 950 N N . LYS A 1 119 ? 0.613 28.078 27 1 84.94 119 LYS A N 1
ATOM 951 C CA . LYS A 1 119 ? 0.817 29.047 25.922 1 84.94 119 LYS A CA 1
ATOM 952 C C . LYS A 1 119 ? 2.283 29.109 25.516 1 84.94 119 LYS A C 1
ATOM 954 O O . LYS A 1 119 ? 3.178 29.078 26.359 1 84.94 119 LYS A O 1
ATOM 959 N N . PHE A 1 120 ? 2.535 29.109 24.266 1 75.62 120 PHE A N 1
ATOM 960 C CA . PHE A 1 120 ? 3.896 29.188 23.75 1 75.62 120 PHE A CA 1
ATOM 961 C C . PHE A 1 120 ? 4.25 30.625 23.391 1 75.62 120 PHE A C 1
ATOM 963 O O . PHE A 1 120 ? 3.383 31.406 22.984 1 75.62 120 PHE A O 1
ATOM 970 N N . ASP A 1 121 ? 5.391 31.078 23.734 1 70.06 121 ASP A N 1
ATOM 971 C CA . ASP A 1 121 ? 5.816 32.469 23.531 1 70.06 121 ASP A CA 1
ATOM 972 C C . ASP A 1 121 ? 5.844 32.812 22.047 1 70.06 121 ASP A C 1
ATOM 974 O O . ASP A 1 121 ? 5.504 33.938 21.672 1 70.06 121 ASP A O 1
ATOM 978 N N . ARG A 1 122 ? 6.359 31.969 21.25 1 72.81 122 ARG A N 1
ATOM 979 C CA . ARG A 1 122 ? 6.418 32.156 19.812 1 72.81 122 ARG A CA 1
ATOM 980 C C . ARG A 1 122 ? 5.777 30.984 19.078 1 72.81 122 ARG A C 1
ATOM 982 O O . ARG A 1 122 ? 5.781 29.859 19.578 1 72.81 122 ARG A O 1
ATOM 989 N N . TRP A 1 123 ? 5.148 31.359 18 1 67.5 123 TRP A N 1
ATOM 990 C CA . TRP A 1 123 ? 4.461 30.328 17.219 1 67.5 123 TRP A CA 1
ATOM 991 C C . TRP A 1 123 ? 5.398 29.172 16.891 1 67.5 123 TRP A C 1
ATOM 993 O O . TRP A 1 123 ? 4.977 28.016 16.844 1 67.5 123 TRP A O 1
ATOM 1003 N N . GLN A 1 124 ? 6.617 29.359 16.719 1 70.94 124 GLN A N 1
ATOM 1004 C CA . GLN A 1 124 ? 7.609 28.344 16.406 1 70.94 124 GLN A CA 1
ATOM 1005 C C . GLN A 1 124 ? 7.695 27.297 17.531 1 70.94 124 GLN A C 1
ATOM 1007 O O . GLN A 1 124 ? 8.062 26.141 17.281 1 70.94 124 GLN A O 1
ATOM 1012 N N . GLU A 1 125 ? 7.309 27.812 18.641 1 76.56 125 GLU A N 1
ATOM 1013 C CA . GLU A 1 125 ? 7.359 26.875 19.766 1 76.56 125 GLU A CA 1
ATOM 1014 C C . GLU A 1 125 ? 6.305 25.781 19.625 1 76.56 125 GLU A C 1
ATOM 1016 O O . GLU A 1 125 ? 6.531 24.641 20.016 1 76.56 125 GLU A O 1
ATOM 1021 N N . ILE A 1 126 ? 5.238 26.156 19 1 74.88 126 ILE A N 1
ATOM 1022 C CA . ILE A 1 126 ? 4.227 25.141 18.719 1 74.88 126 ILE A CA 1
ATOM 1023 C C . ILE A 1 126 ? 4.801 24.078 17.797 1 74.88 126 ILE A C 1
ATOM 1025 O O . ILE A 1 126 ? 4.727 22.891 18.078 1 74.88 126 ILE A O 1
ATOM 1029 N N . SER A 1 127 ? 5.367 24.547 16.719 1 77.69 127 SER A N 1
ATOM 1030 C CA . SER A 1 127 ? 5.961 23.656 15.742 1 77.69 127 SER A CA 1
ATOM 1031 C C . SER A 1 127 ? 7.051 22.781 16.359 1 77.69 127 SER A C 1
ATOM 1033 O O . SER A 1 127 ? 7.184 21.609 16.031 1 77.69 127 SER A O 1
ATOM 1035 N N . LEU A 1 128 ? 7.719 23.344 17.344 1 82.31 128 LEU A N 1
ATOM 1036 C CA . LEU A 1 128 ? 8.852 22.641 17.953 1 82.31 128 LEU A CA 1
ATOM 1037 C C . LEU A 1 128 ? 8.375 21.625 18.984 1 82.31 128 LEU A C 1
ATOM 1039 O O . LEU A 1 128 ? 9.07 20.656 19.266 1 82.31 128 LEU A O 1
ATOM 1043 N N . ARG A 1 129 ? 7.184 21.844 19.453 1 90 129 ARG A N 1
ATOM 1044 C CA . ARG A 1 129 ? 6.707 20.969 20.531 1 90 129 ARG A CA 1
ATOM 1045 C C . ARG A 1 129 ? 5.645 20 20.016 1 90 129 ARG A C 1
ATOM 1047 O O . ARG A 1 129 ? 5.309 19.016 20.688 1 90 129 ARG A O 1
ATOM 1054 N N . ARG A 1 130 ? 5.191 20.25 18.875 1 94.25 130 ARG A N 1
ATOM 1055 C CA . ARG A 1 130 ? 4.086 19.484 18.297 1 94.25 130 ARG A CA 1
ATOM 1056 C C . ARG A 1 130 ? 4.391 17.984 18.297 1 94.25 130 ARG A C 1
ATOM 1058 O O . ARG A 1 130 ? 3.578 17.188 18.75 1 94.25 130 ARG A O 1
ATOM 1065 N N . MET A 1 131 ? 5.621 17.625 17.859 1 97.06 131 MET A N 1
ATOM 1066 C CA . MET A 1 131 ? 5.996 16.219 17.75 1 97.06 131 MET A CA 1
ATOM 1067 C C . MET A 1 131 ? 6.039 15.562 19.125 1 97.06 131 MET A C 1
ATOM 1069 O O . MET A 1 131 ? 5.562 14.438 19.281 1 97.06 131 MET A O 1
ATOM 1073 N N . GLU A 1 132 ? 6.516 16.297 20.047 1 96.38 132 GLU A N 1
ATOM 1074 C CA . GLU A 1 132 ? 6.578 15.789 21.422 1 96.38 132 GLU A CA 1
ATOM 1075 C C . GLU A 1 132 ? 5.184 15.562 21.984 1 96.38 132 GLU A C 1
ATOM 1077 O O . GLU A 1 132 ? 4.914 14.531 22.609 1 96.38 132 GLU A O 1
ATOM 1082 N N . LEU A 1 133 ? 4.363 16.516 21.812 1 96.88 133 LEU A N 1
ATOM 1083 C CA . LEU A 1 133 ? 3.02 16.453 22.391 1 96.88 133 LEU A CA 1
ATOM 1084 C C . LEU A 1 133 ? 2.213 15.328 21.75 1 96.88 133 LEU A C 1
ATOM 1086 O O . LEU A 1 133 ? 1.485 14.609 22.438 1 96.88 133 LEU A O 1
ATOM 1090 N N . ILE A 1 134 ? 2.346 15.148 20.453 1 98 134 ILE A N 1
ATOM 1091 C CA . ILE A 1 134 ? 1.645 14.062 19.766 1 98 134 ILE A CA 1
ATOM 1092 C C . ILE A 1 134 ? 2.186 12.719 20.25 1 98 134 ILE A C 1
ATOM 1094 O O . ILE A 1 134 ? 1.414 11.805 20.547 1 98 134 ILE A O 1
ATOM 1098 N N . GLN A 1 135 ? 3.525 12.594 20.281 1 98.44 135 GLN A N 1
ATOM 1099 C CA . GLN A 1 135 ? 4.156 11.367 20.766 1 98.44 135 GLN A CA 1
ATOM 1100 C C . GLN A 1 135 ? 3.629 10.984 22.141 1 98.44 135 GLN A C 1
ATOM 1102 O O . GLN A 1 135 ? 3.27 9.828 22.375 1 98.44 135 GLN A O 1
ATOM 1107 N N . THR A 1 136 ? 3.6 11.953 23.031 1 97.88 136 THR A N 1
ATOM 1108 C CA . THR A 1 136 ? 3.145 11.727 24.406 1 97.88 136 THR A CA 1
ATOM 1109 C C . THR A 1 136 ? 1.672 11.328 24.422 1 97.88 136 THR A C 1
ATOM 1111 O O . THR A 1 136 ? 1.28 10.414 25.156 1 97.88 136 THR A O 1
ATOM 1114 N N . ALA A 1 137 ? 0.908 12.047 23.672 1 98.06 137 ALA A N 1
ATOM 1115 C CA . ALA A 1 137 ? -0.517 11.727 23.594 1 98.06 137 ALA A CA 1
ATOM 1116 C C . ALA A 1 137 ? -0.739 10.297 23.109 1 98.06 137 ALA A C 1
ATOM 1118 O O . ALA A 1 137 ? -1.62 9.594 23.609 1 98.06 137 ALA A O 1
ATOM 1119 N N . ILE A 1 138 ? 0.034 9.836 22.094 1 98.69 138 ILE A N 1
ATOM 1120 C CA . ILE A 1 138 ? -0.063 8.469 21.578 1 98.69 138 ILE A CA 1
ATOM 1121 C C . ILE A 1 138 ? 0.249 7.48 22.703 1 98.69 138 ILE A C 1
ATOM 1123 O O . ILE A 1 138 ? -0.511 6.539 22.938 1 98.69 138 ILE A O 1
ATOM 1127 N N . GLU A 1 139 ? 1.291 7.734 23.406 1 98.44 139 GLU A N 1
ATOM 1128 C CA . GLU A 1 139 ? 1.745 6.82 24.438 1 98.44 139 GLU A CA 1
ATOM 1129 C C . GLU A 1 139 ? 0.754 6.77 25.609 1 98.44 139 GLU A C 1
ATOM 1131 O O . GLU A 1 139 ? 0.515 5.707 26.172 1 98.44 139 GLU A O 1
ATOM 1136 N N . GLU A 1 140 ? 0.167 7.887 25.891 1 97.56 140 GLU A N 1
ATOM 1137 C CA . GLU A 1 140 ? -0.656 7.977 27.094 1 97.56 140 GLU A CA 1
ATOM 1138 C C . GLU A 1 140 ? -2.072 7.473 26.828 1 97.56 140 GLU A C 1
ATOM 1140 O O . GLU A 1 140 ? -2.641 6.75 27.656 1 97.56 140 GLU A O 1
ATOM 1145 N N . TYR A 1 141 ? -2.664 7.844 25.656 1 94.69 141 TYR A N 1
ATOM 1146 C CA . TYR A 1 141 ? -4.074 7.48 25.609 1 94.69 141 TYR A CA 1
ATOM 1147 C C . TYR A 1 141 ? -4.52 7.164 24.188 1 94.69 141 TYR A C 1
ATOM 1149 O O . TYR A 1 141 ? -5.5 6.449 23.984 1 94.69 141 TYR A O 1
ATOM 1157 N N . ILE A 1 142 ? -3.85 7.574 23.172 1 97.62 142 ILE A N 1
ATOM 1158 C CA . ILE A 1 142 ? -4.355 7.406 21.812 1 97.62 142 ILE A CA 1
ATOM 1159 C C . ILE A 1 142 ? -4.137 5.969 21.359 1 97.62 142 ILE A C 1
ATOM 1161 O O . ILE A 1 142 ? -4.977 5.398 20.656 1 97.62 142 ILE A O 1
ATOM 1165 N N . HIS A 1 143 ? -3.002 5.32 21.672 1 96.88 143 HIS A N 1
ATOM 1166 C CA . HIS A 1 143 ? -2.637 3.988 21.203 1 96.88 143 HIS A CA 1
ATOM 1167 C C . HIS A 1 143 ? -3.68 2.953 21.625 1 96.88 143 HIS A C 1
ATOM 1169 O O . HIS A 1 143 ? -3.869 1.947 20.938 1 96.88 143 HIS A O 1
ATOM 1175 N N . GLN A 1 144 ? -4.453 3.18 22.625 1 95 144 GLN A N 1
ATOM 1176 C CA . GLN A 1 144 ? -5.449 2.24 23.125 1 95 144 GLN A CA 1
ATOM 1177 C C . GLN A 1 144 ? -6.809 2.477 22.484 1 95 144 GLN A C 1
ATOM 1179 O O . GLN A 1 144 ? -7.699 1.63 22.562 1 95 144 GLN A O 1
ATOM 1184 N N . ARG A 1 145 ? -6.855 3.551 21.781 1 95.44 145 ARG A N 1
ATOM 1185 C CA . ARG A 1 145 ? -8.211 3.971 21.422 1 95.44 145 ARG A CA 1
ATOM 1186 C C . ARG A 1 145 ? -8.367 4.102 19.922 1 95.44 145 ARG A C 1
ATOM 1188 O O . ARG A 1 145 ? -9.484 4.172 19.406 1 95.44 145 ARG A O 1
ATOM 1195 N N . ALA A 1 146 ? -7.273 4.133 19.25 1 98.38 146 ALA A N 1
ATOM 1196 C CA . ALA A 1 146 ? -7.383 4.465 17.828 1 98.38 146 ALA A CA 1
ATOM 1197 C C . ALA A 1 146 ? -6.535 3.521 16.984 1 98.38 146 ALA A C 1
ATOM 1199 O O . ALA A 1 146 ? -5.543 2.965 17.453 1 98.38 146 ALA A O 1
ATOM 1200 N N . ASN A 1 147 ? -6.961 3.309 15.789 1 97.88 147 ASN A N 1
ATOM 1201 C CA . ASN A 1 147 ? -6.227 2.518 14.805 1 97.88 147 ASN A CA 1
ATOM 1202 C C . ASN A 1 147 ? -5.281 3.385 13.984 1 97.88 147 ASN A C 1
ATOM 1204 O O . ASN A 1 147 ? -4.156 2.975 13.688 1 97.88 147 ASN A O 1
ATOM 1208 N N . TYR A 1 148 ? -5.727 4.508 13.625 1 98.56 148 TYR A N 1
ATOM 1209 C CA . TYR A 1 148 ? -4.984 5.48 12.836 1 98.56 148 TYR A CA 1
ATOM 1210 C C . TYR A 1 148 ? -4.969 6.844 13.516 1 98.56 148 TYR A C 1
ATOM 1212 O O . TYR A 1 148 ? -5.766 7.102 14.422 1 98.56 148 TYR A O 1
ATOM 1220 N N . ILE A 1 149 ? -4.02 7.672 13.117 1 98.88 149 ILE A N 1
ATOM 1221 C CA . ILE A 1 149 ? -3.945 9.039 13.617 1 98.88 149 ILE A CA 1
ATOM 1222 C C . ILE A 1 149 ? -3.568 9.984 12.477 1 98.88 149 ILE A C 1
ATOM 1224 O O . ILE A 1 149 ? -2.709 9.664 11.656 1 98.88 149 ILE A O 1
ATOM 1228 N N . PHE A 1 150 ? -4.277 11.039 12.375 1 98.88 150 PHE A N 1
ATOM 1229 C CA . PHE A 1 150 ? -3.936 12.125 11.461 1 98.88 150 PHE A CA 1
ATOM 1230 C C . PHE A 1 150 ? -3.682 13.414 12.219 1 98.88 150 PHE A C 1
ATOM 1232 O O . PHE A 1 150 ? -4.453 13.781 13.109 1 98.88 150 PHE A O 1
ATOM 1239 N N . CYS A 1 151 ? -2.605 14.07 11.898 1 98.69 151 CYS A N 1
ATOM 1240 C CA . CYS A 1 151 ? -2.195 15.352 12.469 1 98.69 151 CYS A CA 1
ATOM 1241 C C . CYS A 1 151 ? -2.428 16.484 11.484 1 98.69 151 CYS A C 1
ATOM 1243 O O . CYS A 1 151 ? -1.824 16.516 10.414 1 98.69 151 CYS A O 1
ATOM 1245 N N . LEU A 1 152 ? -3.297 17.422 11.906 1 98.44 152 LEU A N 1
ATOM 1246 C CA . L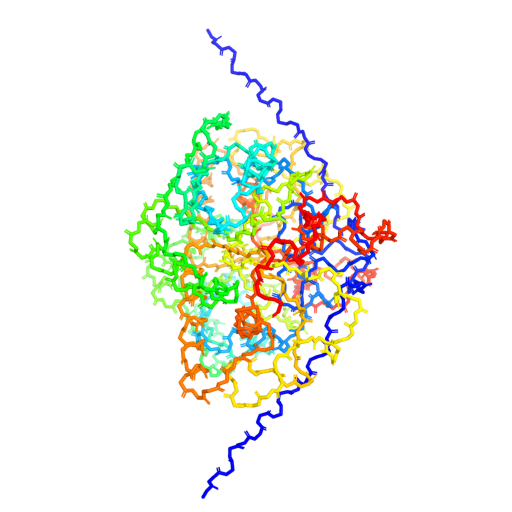EU A 1 152 ? -3.76 18.438 10.977 1 98.44 152 LEU A CA 1
ATOM 1247 C C . LEU A 1 152 ? -3.535 19.844 11.555 1 98.44 152 LEU A C 1
ATOM 1249 O O . LEU A 1 152 ? -3.482 20.016 12.773 1 98.44 152 LEU A O 1
ATOM 1253 N N . ASP A 1 153 ? -3.332 20.766 10.656 1 96 153 ASP A N 1
ATOM 1254 C CA . ASP A 1 153 ? -3.309 22.172 11.086 1 96 153 ASP A CA 1
ATOM 1255 C C . ASP A 1 153 ? -4.727 22.719 11.227 1 96 153 ASP A C 1
ATOM 1257 O O . ASP A 1 153 ? -5.602 22.406 10.422 1 96 153 ASP A O 1
ATOM 1261 N N . VAL A 1 154 ? -4.852 23.594 12.133 1 96.19 154 VAL A N 1
ATOM 1262 C CA . VAL A 1 154 ? -6.184 24.078 12.469 1 96.19 154 VAL A CA 1
ATOM 1263 C C . VAL A 1 154 ? -6.602 25.156 11.469 1 96.19 154 VAL A C 1
ATOM 1265 O O . VAL A 1 154 ? -7.793 25.375 11.25 1 96.19 154 VAL A O 1
ATOM 1268 N N . ASP A 1 155 ? -5.602 25.859 10.914 1 94.75 155 ASP A N 1
ATOM 1269 C CA . ASP A 1 155 ? -5.914 26.938 10 1 94.75 155 ASP A CA 1
ATOM 1270 C C . ASP A 1 155 ? -6.105 26.422 8.578 1 94.75 155 ASP A C 1
ATOM 1272 O O . ASP A 1 155 ? -5.535 26.969 7.625 1 94.75 155 ASP A O 1
ATOM 1276 N N . MET A 1 156 ? -6.848 25.312 8.461 1 96.75 156 MET A N 1
ATOM 1277 C CA . MET A 1 156 ? -7.227 24.656 7.207 1 96.75 156 MET A CA 1
ATOM 1278 C C . MET A 1 156 ? -8.719 24.344 7.191 1 96.75 156 MET A C 1
ATOM 1280 O O . MET A 1 156 ? -9.352 24.266 8.242 1 96.75 156 MET A O 1
ATOM 1284 N N . ILE A 1 157 ? -9.242 24.172 5.969 1 97.62 157 ILE A N 1
ATOM 1285 C CA . ILE A 1 157 ? -10.664 23.891 5.797 1 97.62 157 ILE A CA 1
ATOM 1286 C C . ILE A 1 157 ? -10.844 22.75 4.812 1 97.62 157 ILE A C 1
ATOM 1288 O O . ILE A 1 157 ? -10.18 22.688 3.775 1 97.62 157 ILE A O 1
ATOM 1292 N N . PHE A 1 158 ? -11.766 21.812 5.176 1 98.31 158 PHE A N 1
ATOM 1293 C CA . PHE A 1 158 ? -12.148 20.734 4.266 1 98.31 158 PHE A CA 1
ATOM 1294 C C . PHE A 1 158 ? -13.211 21.203 3.285 1 98.31 158 PHE A C 1
ATOM 1296 O O . PHE A 1 158 ? -14.195 21.828 3.686 1 98.31 158 PHE A O 1
ATOM 1303 N N . HIS A 1 159 ? -12.977 20.906 2.016 1 97.69 159 HIS A N 1
ATOM 1304 C CA . HIS A 1 159 ? -13.914 21.297 0.972 1 97.69 159 HIS A CA 1
ATOM 1305 C C . HIS A 1 159 ? -14.531 20.078 0.294 1 97.69 159 HIS A C 1
ATOM 1307 O O . HIS A 1 159 ? -15.547 20.203 -0.39 1 97.69 159 HIS A O 1
ATOM 1313 N N . GLY A 1 160 ? -13.914 19.016 0.444 1 98.06 160 GLY A N 1
ATOM 1314 C CA . GLY A 1 160 ? -14.336 17.766 -0.169 1 98.06 160 GLY A CA 1
ATOM 1315 C C . GLY A 1 160 ? -13.938 16.531 0.631 1 98.06 160 GLY A C 1
ATOM 1316 O O . GLY A 1 160 ? -13.344 16.656 1.703 1 98.06 160 GLY A O 1
ATOM 1317 N N . ARG A 1 161 ? -14.219 15.438 0.074 1 98 161 ARG A N 1
ATOM 1318 C CA . ARG A 1 161 ? -14.031 14.148 0.743 1 98 161 ARG A CA 1
ATOM 1319 C C . ARG A 1 161 ? -12.562 13.914 1.078 1 98 161 ARG A C 1
ATOM 1321 O O . ARG A 1 161 ? -11.695 14.039 0.212 1 98 161 ARG A O 1
ATOM 1328 N N . VAL A 1 162 ? -12.312 13.672 2.279 1 98.69 162 VAL A N 1
ATOM 1329 C CA . VAL A 1 162 ? -11.102 13.016 2.773 1 98.69 162 VAL A CA 1
ATOM 1330 C C . VAL A 1 162 ? -11.477 11.766 3.566 1 98.69 162 VAL A C 1
ATOM 1332 O O . VAL A 1 162 ? -11.75 11.844 4.766 1 98.69 162 VAL A O 1
ATOM 1335 N N . GLY A 1 163 ? -11.477 10.656 2.912 1 98.06 163 GLY A N 1
ATOM 1336 C CA . GLY A 1 163 ? -11.992 9.43 3.5 1 98.06 163 GLY A CA 1
ATOM 1337 C C . GLY A 1 163 ? -10.93 8.367 3.688 1 98.06 163 GLY A C 1
ATOM 1338 O O . GLY A 1 163 ? -9.742 8.672 3.77 1 98.06 163 GLY A O 1
ATOM 1339 N N . PRO A 1 164 ? -11.383 7.117 3.762 1 97.38 164 PRO A N 1
ATOM 1340 C CA . PRO A 1 164 ? -10.469 5.996 4.023 1 97.38 164 PRO A CA 1
ATOM 1341 C C . PRO A 1 164 ? -9.422 5.824 2.928 1 97.38 164 PRO A C 1
ATOM 1343 O O . PRO A 1 164 ? -8.43 5.113 3.121 1 97.38 164 PRO A O 1
ATOM 1346 N N . GLU A 1 165 ? -9.578 6.465 1.784 1 98.25 165 GLU A N 1
ATOM 1347 C CA . GLU A 1 165 ? -8.562 6.406 0.739 1 98.25 165 GLU A CA 1
ATOM 1348 C C . GLU A 1 165 ? -7.246 7.016 1.217 1 98.25 165 GLU A C 1
ATOM 1350 O O . GLU A 1 165 ? -6.188 6.73 0.656 1 98.25 165 GLU A O 1
ATOM 1355 N N . ALA A 1 166 ? -7.363 7.789 2.264 1 98.62 166 ALA A N 1
ATOM 1356 C CA . ALA A 1 166 ? -6.168 8.438 2.793 1 98.62 166 ALA A CA 1
ATOM 1357 C C . ALA A 1 166 ? -5.438 7.527 3.773 1 98.62 166 ALA A C 1
ATOM 1359 O O . ALA A 1 166 ? -4.293 7.797 4.148 1 98.62 166 ALA A O 1
ATOM 1360 N N . LEU A 1 167 ? -6.047 6.465 4.203 1 97.81 167 LEU A N 1
ATOM 1361 C CA . LEU A 1 167 ? -5.484 5.633 5.262 1 97.81 167 LEU A CA 1
ATOM 1362 C C . LEU A 1 167 ? -4.301 4.824 4.746 1 97.81 167 LEU A C 1
ATOM 1364 O O . LEU A 1 167 ? -4.316 4.344 3.609 1 97.81 167 LEU A O 1
ATOM 1368 N N . GLY A 1 168 ? -3.32 4.641 5.48 1 97.31 168 GLY A N 1
ATOM 1369 C CA . GLY A 1 168 ? -2.094 3.889 5.266 1 97.31 168 GLY A CA 1
ATOM 1370 C C . GLY A 1 168 ? -1.246 3.76 6.52 1 97.31 168 GLY A C 1
ATOM 1371 O O . GLY A 1 168 ? -1.62 4.258 7.582 1 97.31 168 GLY A O 1
ATOM 1372 N N . LYS A 1 169 ? -0.152 3.068 6.426 1 97.38 169 LYS A N 1
ATOM 1373 C CA . LYS A 1 169 ? 0.737 2.926 7.578 1 97.38 169 LYS A CA 1
ATOM 1374 C C . LYS A 1 169 ? 1.425 4.246 7.906 1 97.38 169 LYS A C 1
ATOM 1376 O O . LYS A 1 169 ? 1.458 4.66 9.07 1 97.38 169 LYS A O 1
ATOM 1381 N N . LEU A 1 170 ? 1.996 4.832 6.91 1 98.69 170 LEU A N 1
ATOM 1382 C CA . LEU A 1 170 ? 2.639 6.137 6.973 1 98.69 170 LEU A CA 1
ATOM 1383 C C . LEU A 1 170 ? 2.184 7.023 5.82 1 98.69 170 LEU A C 1
ATOM 1385 O O . LEU A 1 170 ? 2.473 6.738 4.656 1 98.69 170 LEU A O 1
ATOM 1389 N N . VAL A 1 171 ? 1.431 8.086 6.16 1 98.94 171 VAL A N 1
ATOM 1390 C CA . VAL A 1 171 ? 0.765 8.906 5.152 1 98.94 171 VAL A CA 1
ATOM 1391 C C . VAL A 1 171 ? 1.37 10.312 5.148 1 98.94 171 VAL A C 1
ATOM 1393 O O . VAL A 1 171 ? 1.533 10.93 6.203 1 98.94 171 VAL A O 1
ATOM 1396 N N . ALA A 1 172 ? 1.772 10.781 3.965 1 98.88 172 ALA A N 1
ATOM 1397 C CA . ALA A 1 172 ? 2.342 12.117 3.785 1 98.88 172 ALA A CA 1
ATOM 1398 C C . ALA A 1 172 ? 1.634 12.867 2.66 1 98.88 172 ALA A C 1
ATOM 1400 O O . ALA A 1 172 ? 1.049 12.25 1.766 1 98.88 172 ALA A O 1
ATOM 1401 N N . ALA A 1 173 ? 1.628 14.133 2.732 1 98.88 173 ALA A N 1
ATOM 1402 C CA . ALA A 1 173 ? 1.017 14.969 1.705 1 98.88 173 ALA A CA 1
ATOM 1403 C C . ALA A 1 173 ? 2.072 15.766 0.948 1 98.88 173 ALA A C 1
ATOM 1405 O O . ALA A 1 173 ? 2.959 16.375 1.558 1 98.88 173 ALA A O 1
ATOM 1406 N N . ILE A 1 174 ? 1.959 15.781 -0.34 1 98.69 174 ILE A N 1
ATOM 1407 C CA . ILE A 1 174 ? 2.904 16.5 -1.189 1 98.69 174 ILE A CA 1
ATOM 1408 C C . ILE A 1 174 ? 2.582 17.984 -1.174 1 98.69 174 ILE A C 1
ATOM 1410 O O . ILE A 1 174 ? 1.45 18.391 -1.452 1 98.69 174 ILE A O 1
ATOM 1414 N N . HIS A 1 175 ? 3.586 18.734 -0.909 1 97.94 175 HIS A N 1
ATOM 1415 C CA . HIS A 1 175 ? 3.439 20.172 -0.742 1 97.94 175 HIS A CA 1
ATOM 1416 C C . HIS A 1 175 ? 2.994 20.844 -2.041 1 97.94 175 HIS A C 1
ATOM 1418 O O . HIS A 1 175 ? 3.586 20.609 -3.096 1 97.94 175 HIS A O 1
ATOM 1424 N N . PRO A 1 176 ? 2.039 21.688 -2.01 1 96.31 176 PRO A N 1
ATOM 1425 C CA . PRO A 1 176 ? 1.461 22.234 -3.238 1 96.31 176 PRO A CA 1
ATOM 1426 C C . PRO A 1 176 ? 2.377 23.25 -3.922 1 96.31 176 PRO A C 1
ATOM 1428 O O . PRO A 1 176 ? 2.18 23.562 -5.098 1 96.31 176 PRO A O 1
ATOM 1431 N N . TRP A 1 177 ? 3.396 23.719 -3.246 1 95.5 177 TRP A N 1
ATOM 1432 C CA . TRP A 1 177 ? 4.203 24.797 -3.811 1 95.5 177 TRP A CA 1
ATOM 1433 C C . TRP A 1 177 ? 5.449 24.25 -4.492 1 95.5 177 TRP A C 1
ATOM 1435 O O . TRP A 1 177 ? 6.152 24.969 -5.195 1 95.5 177 TRP A O 1
ATOM 1445 N N . PHE A 1 178 ? 5.695 22.922 -4.375 1 95.81 178 PHE A N 1
ATOM 1446 C CA . PHE A 1 178 ? 7.012 22.469 -4.824 1 95.81 178 PHE A CA 1
ATOM 1447 C C . PHE A 1 178 ? 6.887 21.266 -5.754 1 95.81 178 PHE A C 1
ATOM 1449 O O . PHE A 1 178 ? 7.891 20.781 -6.285 1 95.81 178 PHE A O 1
ATOM 1456 N N . TYR A 1 179 ? 5.73 20.797 -6.039 1 95.06 179 TYR A N 1
ATOM 1457 C CA . TYR A 1 179 ? 5.59 19.5 -6.684 1 95.06 179 TYR A CA 1
ATOM 1458 C C . TYR A 1 179 ? 5.891 19.609 -8.18 1 95.06 179 TYR A C 1
ATOM 1460 O O . TYR A 1 179 ? 5.926 18.594 -8.875 1 95.06 179 TYR A O 1
ATOM 1468 N N . TRP A 1 180 ? 6.285 20.828 -8.695 1 92.19 180 TRP A N 1
ATOM 1469 C CA . TRP A 1 180 ? 6.574 21 -10.117 1 92.19 180 TRP A CA 1
ATOM 1470 C C . TRP A 1 180 ? 8.047 21.328 -10.336 1 92.19 180 TRP A C 1
ATOM 1472 O O . TRP A 1 180 ? 8.469 21.578 -11.469 1 92.19 180 TRP A O 1
ATOM 1482 N N . VAL A 1 181 ? 8.789 21.406 -9.258 1 94.69 181 VAL A N 1
ATOM 1483 C CA . VAL A 1 181 ? 10.195 21.797 -9.391 1 94.69 181 VAL A CA 1
ATOM 1484 C C . VAL A 1 181 ? 11.094 20.625 -8.992 1 94.69 181 VAL A C 1
ATOM 1486 O O . VAL A 1 181 ? 10.656 19.719 -8.281 1 94.69 181 VAL A O 1
ATOM 1489 N N . PRO A 1 182 ? 12.289 20.641 -9.414 1 95.56 182 PRO A N 1
ATOM 1490 C CA . PRO A 1 182 ? 13.234 19.578 -9.039 1 95.56 182 PRO A CA 1
ATOM 1491 C C . PRO A 1 182 ? 13.633 19.656 -7.566 1 95.56 182 PRO A C 1
ATOM 1493 O O . PRO A 1 182 ? 13.523 20.703 -6.941 1 95.56 182 PRO A O 1
ATOM 1496 N N . ARG A 1 183 ? 14.125 18.562 -7.082 1 96.19 183 ARG A N 1
ATOM 1497 C CA . ARG A 1 183 ? 14.461 18.422 -5.668 1 96.19 183 ARG A CA 1
ATOM 1498 C C . ARG A 1 183 ? 15.523 19.438 -5.258 1 96.19 183 ARG A C 1
ATOM 1500 O O . ARG A 1 183 ? 15.617 19.797 -4.086 1 96.19 183 ARG A O 1
ATOM 1507 N N . SER A 1 184 ? 16.328 19.906 -6.176 1 95.19 184 SER A N 1
ATOM 1508 C CA . SER A 1 184 ? 17.359 20.891 -5.863 1 95.19 184 SER A CA 1
ATOM 1509 C C . SER A 1 184 ? 16.75 22.219 -5.426 1 95.19 184 SER A C 1
ATOM 1511 O O . SER A 1 184 ? 17.438 23.047 -4.82 1 95.19 184 SER A O 1
ATOM 1513 N N . GLN A 1 185 ? 15.477 22.406 -5.66 1 96.94 185 GLN A N 1
ATOM 1514 C CA . GLN A 1 185 ? 14.805 23.656 -5.328 1 96.94 185 GLN A CA 1
ATOM 1515 C C . GLN A 1 185 ? 13.945 23.5 -4.074 1 96.94 185 GLN A C 1
ATOM 1517 O O . GLN A 1 185 ? 13.305 24.453 -3.631 1 96.94 185 GLN A O 1
ATOM 1522 N N . TYR A 1 186 ? 13.906 22.297 -3.52 1 98 186 TYR A N 1
ATOM 1523 C CA . TYR A 1 186 ? 13.156 22.109 -2.283 1 98 186 TYR A CA 1
ATOM 1524 C C . TYR A 1 186 ? 13.82 22.844 -1.124 1 98 186 TYR A C 1
ATOM 1526 O O . TYR A 1 186 ? 15.055 22.906 -1.044 1 98 186 TYR A O 1
ATOM 1534 N N . PRO A 1 187 ? 13.062 23.422 -0.25 1 97.94 187 PRO A N 1
ATOM 1535 C CA . PRO A 1 187 ? 13.648 24.094 0.912 1 97.94 187 PRO A CA 1
ATOM 1536 C C . PRO A 1 187 ? 14.039 23.125 2.023 1 97.94 187 PRO A C 1
ATOM 1538 O O . PRO A 1 187 ? 13.719 23.359 3.191 1 97.94 187 PRO A O 1
ATOM 1541 N N . TYR A 1 188 ? 14.727 22.062 1.645 1 98.31 188 TYR A N 1
ATOM 1542 C CA . TYR A 1 188 ? 15.281 21.141 2.633 1 98.31 188 TYR A CA 1
ATOM 1543 C C . TYR A 1 188 ? 16.297 21.844 3.52 1 98.31 188 TYR A C 1
ATOM 1545 O O . TYR A 1 188 ? 16.906 22.844 3.113 1 98.31 188 TYR A O 1
ATOM 1553 N N . GLU A 1 189 ? 16.453 21.344 4.766 1 98.56 189 GLU A N 1
ATOM 1554 C CA . GLU A 1 189 ? 17.578 21.75 5.59 1 98.56 189 GLU A CA 1
ATOM 1555 C C . GLU A 1 189 ? 18.906 21.266 4.984 1 98.56 189 GLU A C 1
ATOM 1557 O O . GLU A 1 189 ? 19.094 20.078 4.766 1 98.56 189 GLU A O 1
ATOM 1562 N N . ARG A 1 190 ? 19.828 22.312 4.691 1 98.06 190 ARG A N 1
ATOM 1563 C CA . ARG A 1 190 ? 21.047 21.969 3.963 1 98.06 190 ARG A CA 1
ATOM 1564 C C . ARG A 1 190 ? 22.266 22.078 4.863 1 98.06 190 ARG A C 1
ATOM 1566 O O . ARG A 1 190 ? 23.375 21.719 4.461 1 98.06 190 ARG A O 1
ATOM 1573 N N . ARG A 1 191 ? 22.094 22.609 6.02 1 98 191 ARG A N 1
ATOM 1574 C CA . ARG A 1 191 ? 23.219 22.656 6.945 1 98 191 ARG A CA 1
ATOM 1575 C C . ARG A 1 191 ? 23.484 21.281 7.57 1 98 191 ARG A C 1
ATOM 1577 O O . ARG A 1 191 ? 22.594 20.703 8.195 1 98 191 ARG A O 1
ATOM 1584 N N . THR A 1 192 ? 24.641 20.781 7.559 1 97.75 192 THR A N 1
ATOM 1585 C CA . THR A 1 192 ? 25.016 19.438 7.945 1 97.75 192 THR A CA 1
ATOM 1586 C C . THR A 1 192 ? 24.938 19.266 9.461 1 97.75 192 THR A C 1
ATOM 1588 O O . THR A 1 192 ? 24.859 18.141 9.961 1 97.75 192 THR A O 1
ATOM 1591 N N . ILE A 1 193 ? 24.984 20.328 10.195 1 98.12 193 ILE A N 1
ATOM 1592 C CA . ILE A 1 193 ? 24.953 20.25 11.656 1 98.12 193 ILE A CA 1
ATOM 1593 C C . ILE A 1 193 ? 23.547 19.828 12.117 1 98.12 193 ILE A C 1
ATOM 1595 O O . ILE A 1 193 ? 23.391 19.297 13.211 1 98.12 193 ILE A O 1
ATOM 1599 N N . SER A 1 194 ? 22.531 20.094 11.359 1 98.69 194 SER A N 1
ATOM 1600 C CA . SER A 1 194 ? 21.156 19.75 11.703 1 98.69 194 SER A CA 1
ATOM 1601 C C . SER A 1 194 ? 20.891 18.266 11.461 1 98.69 194 SER A C 1
ATOM 1603 O O . SER A 1 194 ? 21.359 17.688 10.484 1 98.69 194 SER A O 1
ATOM 1605 N N . LYS A 1 195 ? 20.047 17.672 12.289 1 98.56 195 LYS A N 1
ATOM 1606 C CA . LYS A 1 195 ? 19.609 16.281 12.125 1 98.56 195 LYS A CA 1
ATOM 1607 C C . LYS A 1 195 ? 18.562 16.156 11.023 1 98.56 195 LYS A C 1
ATOM 1609 O O . LYS A 1 195 ? 18.234 15.055 10.594 1 98.56 195 LYS A O 1
ATOM 1614 N N . ALA A 1 196 ? 18.156 17.297 10.477 1 98.56 196 ALA A N 1
ATOM 1615 C CA . ALA A 1 196 ? 17.188 17.297 9.383 1 98.56 196 ALA A CA 1
ATOM 1616 C C . ALA A 1 196 ? 17.891 17.469 8.039 1 98.56 196 ALA A C 1
ATOM 1618 O O . ALA A 1 196 ? 17.234 17.625 7.008 1 98.56 196 ALA A O 1
ATOM 1619 N N . TYR A 1 197 ? 19.188 17.391 8.023 1 98.5 197 TYR A N 1
ATOM 1620 C CA . TYR A 1 197 ? 20 17.656 6.836 1 98.5 197 TYR A CA 1
ATOM 1621 C C . TYR A 1 197 ? 19.656 16.688 5.711 1 98.5 197 TYR A C 1
ATOM 1623 O O . TYR A 1 197 ? 19.594 15.477 5.914 1 98.5 197 TYR A O 1
ATOM 1631 N N . ILE A 1 198 ? 19.359 17.234 4.484 1 97.75 198 ILE A N 1
ATOM 1632 C CA . ILE A 1 198 ? 19.203 16.484 3.244 1 97.75 198 ILE A CA 1
ATOM 1633 C C . ILE A 1 198 ? 20.094 17.078 2.158 1 97.75 198 ILE A C 1
ATOM 1635 O O . ILE A 1 198 ? 19.969 18.25 1.813 1 97.75 198 ILE A O 1
ATOM 1639 N N . PRO A 1 199 ? 20.984 16.328 1.598 1 96.12 199 PRO A N 1
ATOM 1640 C CA . PRO A 1 199 ? 21.875 16.844 0.558 1 96.12 199 PRO A CA 1
ATOM 1641 C C . PRO A 1 199 ? 21.125 17.344 -0.673 1 96.12 199 PRO A C 1
ATOM 1643 O O . PRO A 1 199 ? 19.984 16.922 -0.92 1 96.12 199 PRO A O 1
ATOM 1646 N N . GLN A 1 200 ? 21.812 18.125 -1.425 1 93.62 200 GLN A N 1
ATOM 1647 C CA . GLN A 1 200 ? 21.219 18.797 -2.576 1 93.62 200 GLN A CA 1
ATOM 1648 C C . GLN A 1 200 ? 20.734 17.797 -3.613 1 93.62 200 GLN A C 1
ATOM 1650 O O . GLN A 1 200 ? 19.734 18.047 -4.305 1 93.62 200 GLN A O 1
ATOM 1655 N N . ASP A 1 201 ? 21.328 16.703 -3.723 1 92.31 201 ASP A N 1
ATOM 1656 C CA . ASP A 1 201 ? 21 15.734 -4.77 1 92.31 201 ASP A CA 1
ATOM 1657 C C . ASP A 1 201 ? 20.109 14.617 -4.227 1 92.31 201 ASP A C 1
ATOM 1659 O O . ASP A 1 201 ? 19.844 13.641 -4.926 1 92.31 201 ASP A O 1
ATOM 1663 N N . HIS A 1 202 ? 19.609 14.781 -3.01 1 93.19 202 HIS A N 1
ATOM 1664 C CA . HIS A 1 202 ? 18.719 13.797 -2.404 1 93.19 202 HIS A CA 1
ATOM 1665 C C . HIS A 1 202 ? 17.312 14.367 -2.236 1 93.19 202 HIS A C 1
ATOM 1667 O O . HIS A 1 202 ? 17.125 15.578 -2.262 1 93.19 202 HIS A O 1
ATOM 1673 N N . GLY A 1 203 ? 16.406 13.422 -2.184 1 94.25 203 GLY A N 1
ATOM 1674 C CA . GLY A 1 203 ? 15.008 13.797 -1.998 1 94.25 203 GLY A CA 1
ATOM 1675 C C . GLY A 1 203 ? 14.078 13.18 -3.029 1 94.25 203 GLY A C 1
ATOM 1676 O O . GLY A 1 203 ? 14.492 12.922 -4.164 1 94.25 203 GLY A O 1
ATOM 1677 N N . ASP A 1 204 ? 12.859 13.008 -2.713 1 93.94 204 ASP A N 1
ATOM 1678 C CA . ASP A 1 204 ? 11.844 12.523 -3.646 1 93.94 204 ASP A CA 1
ATOM 1679 C C . ASP A 1 204 ? 10.742 13.562 -3.84 1 93.94 204 ASP A C 1
ATOM 1681 O O . ASP A 1 204 ? 10.734 14.289 -4.832 1 93.94 204 ASP A O 1
ATOM 1685 N N . PHE A 1 205 ? 9.906 13.844 -2.795 1 97.56 205 PHE A N 1
ATOM 1686 C CA . PHE A 1 205 ? 8.93 14.922 -2.771 1 97.56 205 PHE A CA 1
ATOM 1687 C C . PHE A 1 205 ? 9.117 15.797 -1.54 1 97.56 205 PHE A C 1
ATOM 1689 O O . PHE A 1 205 ? 9.789 15.406 -0.584 1 97.56 205 PHE A O 1
ATOM 1696 N N . TYR A 1 206 ? 8.648 16.969 -1.625 1 98.44 206 TYR A N 1
ATOM 1697 C CA . TYR A 1 206 ? 8.586 17.797 -0.426 1 98.44 206 TYR A CA 1
ATOM 1698 C C . TYR A 1 206 ? 7.227 17.672 0.256 1 98.44 206 TYR A C 1
ATOM 1700 O O . TYR A 1 206 ? 6.195 17.953 -0.35 1 98.44 206 TYR A O 1
ATOM 1708 N N . TYR A 1 207 ? 7.273 17.219 1.507 1 98.62 207 TYR A N 1
ATOM 1709 C CA . TYR A 1 207 ? 6.043 16.922 2.221 1 98.62 207 TYR A CA 1
ATOM 1710 C C . TYR A 1 207 ? 5.648 18.062 3.152 1 98.62 207 TYR A C 1
ATOM 1712 O O . TYR A 1 207 ? 6.508 18.656 3.797 1 98.62 207 TYR A O 1
ATOM 1720 N N . GLN A 1 208 ? 4.363 18.297 3.143 1 97.75 208 GLN A N 1
ATOM 1721 C CA . GLN A 1 208 ? 3.816 19.359 3.973 1 97.75 208 GLN A CA 1
ATOM 1722 C C . GLN A 1 208 ? 3.453 18.844 5.363 1 97.75 208 GLN A C 1
ATOM 1724 O O . GLN A 1 208 ? 3.002 17.703 5.508 1 97.75 208 GLN A O 1
ATOM 1729 N N . ALA A 1 209 ? 3.604 19.688 6.316 1 96.69 209 ALA A N 1
ATOM 1730 C CA . ALA A 1 209 ? 3.379 19.281 7.699 1 96.69 209 ALA A CA 1
ATOM 1731 C C . ALA A 1 209 ? 1.938 19.547 8.125 1 96.69 209 ALA A C 1
ATOM 1733 O O . ALA A 1 209 ? 1.513 19.125 9.203 1 96.69 209 ALA A O 1
ATOM 1734 N N . ASN A 1 210 ? 1.123 20.141 7.223 1 96.12 210 ASN A N 1
ATOM 1735 C CA . ASN A 1 210 ? -0.255 20.484 7.566 1 96.12 210 ASN A CA 1
ATOM 1736 C C . ASN A 1 210 ? -1.113 19.219 7.711 1 96.12 210 ASN A C 1
ATOM 1738 O O . ASN A 1 210 ? -2.168 19.266 8.352 1 96.12 210 ASN A O 1
ATOM 1742 N N . ILE A 1 211 ? -0.67 18.25 7.082 1 98.19 211 ILE A N 1
ATOM 1743 C CA . ILE A 1 211 ? -1.403 17 7.195 1 98.19 211 ILE A CA 1
ATOM 1744 C C . ILE A 1 211 ? -0.438 15.82 7.051 1 98.19 211 ILE A C 1
ATOM 1746 O O . ILE A 1 211 ? 0.245 15.688 6.035 1 98.19 211 ILE A O 1
ATOM 1750 N N . PHE A 1 212 ? -0.309 14.977 8.008 1 98.75 212 PHE A N 1
ATOM 1751 C CA . PHE A 1 212 ? 0.371 13.688 7.973 1 98.75 212 PHE A CA 1
ATOM 1752 C C . PHE A 1 212 ? -0.263 12.711 8.953 1 98.75 212 PHE A C 1
ATOM 1754 O O . PHE A 1 212 ? -1.014 13.117 9.844 1 98.75 212 PHE A O 1
ATOM 1761 N N . GLY A 1 213 ? -0.098 11.492 8.766 1 98.81 213 GLY A N 1
ATOM 1762 C CA . GLY A 1 213 ? -0.702 10.5 9.641 1 98.81 213 GLY A CA 1
ATOM 1763 C C . GLY A 1 213 ? -0.367 9.078 9.25 1 98.81 213 GLY A C 1
ATOM 1764 O O . GLY A 1 213 ? 0.72 8.805 8.734 1 98.81 213 GLY A O 1
ATOM 1765 N N . GLY A 1 214 ? -1.223 8.188 9.688 1 98.75 214 GLY A N 1
ATOM 1766 C CA . GLY A 1 214 ? -1.047 6.762 9.438 1 98.75 214 GLY A CA 1
ATOM 1767 C C . GLY A 1 214 ? -1.431 5.898 10.625 1 98.75 214 GLY A C 1
ATOM 1768 O O . GLY A 1 214 ? -2.236 6.309 11.461 1 98.75 214 GLY A O 1
ATOM 1769 N N . ALA A 1 215 ? -0.968 4.684 10.57 1 98.5 215 ALA A N 1
ATOM 1770 C CA . ALA A 1 215 ? -1.163 3.818 11.734 1 98.5 215 ALA A CA 1
ATOM 1771 C C . ALA A 1 215 ? -0.523 4.422 12.977 1 98.5 215 ALA A C 1
ATOM 1773 O O . ALA A 1 215 ? 0.57 4.988 12.914 1 98.5 215 ALA A O 1
ATOM 1774 N N . VAL A 1 216 ? -1.18 4.195 14.086 1 98.75 216 VAL A N 1
ATOM 1775 C CA . VAL A 1 216 ? -0.768 4.852 15.328 1 98.75 216 VAL A CA 1
ATOM 1776 C C . VAL A 1 216 ? 0.685 4.496 15.641 1 98.75 216 VAL A C 1
ATOM 1778 O O . VAL A 1 216 ? 1.485 5.375 15.969 1 98.75 216 VAL A O 1
ATOM 1781 N N . GLU A 1 217 ? 1.072 3.258 15.43 1 98.38 217 GLU A N 1
ATOM 1782 C CA . GLU A 1 217 ? 2.428 2.82 15.75 1 98.38 217 GLU A CA 1
ATOM 1783 C C . GLU A 1 217 ? 3.453 3.488 14.844 1 98.38 217 GLU A C 1
ATOM 1785 O O . GLU A 1 217 ? 4.539 3.867 15.297 1 98.38 217 GLU A O 1
ATOM 1790 N N . ASP A 1 218 ? 3.119 3.646 13.641 1 98.56 218 ASP A N 1
ATOM 1791 C CA . ASP A 1 218 ? 4.027 4.258 12.672 1 98.56 218 ASP A CA 1
ATOM 1792 C C . ASP A 1 218 ? 4.188 5.754 12.945 1 98.56 218 ASP A C 1
ATOM 1794 O O . ASP A 1 218 ? 5.297 6.289 12.859 1 98.56 218 ASP A O 1
ATOM 1798 N N . VAL A 1 219 ? 3.125 6.375 13.289 1 98.81 219 VAL A N 1
ATOM 1799 C CA . VAL A 1 219 ? 3.193 7.805 13.578 1 98.81 219 VAL A CA 1
ATOM 1800 C C . VAL A 1 219 ? 3.896 8.031 14.914 1 98.81 219 VAL A C 1
ATOM 1802 O O . VAL A 1 219 ? 4.605 9.023 15.086 1 98.81 219 VAL A O 1
ATOM 1805 N N . HIS A 1 220 ? 3.744 7.066 15.812 1 98.88 220 HIS A N 1
ATOM 1806 C CA . HIS A 1 220 ? 4.516 7.133 17.047 1 98.88 220 HIS A CA 1
ATOM 1807 C C . HIS A 1 220 ? 6.012 7.156 16.766 1 98.88 220 HIS A C 1
ATOM 1809 O O . HIS A 1 220 ? 6.738 8 17.297 1 98.88 220 HIS A O 1
ATOM 1815 N N . ARG A 1 221 ? 6.492 6.27 15.883 1 98.69 221 ARG A N 1
ATOM 1816 C CA . ARG A 1 221 ? 7.906 6.223 15.531 1 98.69 221 ARG A CA 1
ATOM 1817 C C . ARG A 1 221 ? 8.344 7.516 14.852 1 98.69 221 ARG A C 1
ATOM 1819 O O . ARG A 1 221 ? 9.422 8.039 15.133 1 98.69 221 ARG A O 1
ATOM 1826 N N . LEU A 1 222 ? 7.504 8.008 13.992 1 98.75 222 LEU A N 1
ATOM 1827 C CA . LEU A 1 222 ? 7.777 9.258 13.297 1 98.75 222 LEU A CA 1
ATOM 1828 C C . LEU A 1 222 ? 7.949 10.406 14.281 1 98.75 222 LEU A C 1
ATOM 1830 O O . LEU A 1 222 ? 8.969 11.102 14.266 1 98.75 222 LEU A O 1
ATOM 1834 N N . THR A 1 223 ? 6.965 10.547 15.141 1 98.69 223 THR A N 1
ATOM 1835 C CA . THR A 1 223 ? 6.977 11.68 16.062 1 98.69 223 THR A CA 1
ATOM 1836 C C . THR A 1 223 ? 8.109 11.547 17.078 1 98.69 223 THR A C 1
ATOM 1838 O O . THR A 1 223 ? 8.742 12.531 17.438 1 98.69 223 THR A O 1
ATOM 1841 N N . LYS A 1 224 ? 8.359 10.359 17.531 1 98.56 224 LYS A N 1
ATOM 1842 C CA . LYS A 1 224 ? 9.461 10.109 18.453 1 98.56 224 LYS A CA 1
ATOM 1843 C C . LYS A 1 224 ? 10.797 10.5 17.828 1 98.56 224 LYS A C 1
ATOM 1845 O O . LYS A 1 224 ? 11.594 11.203 18.453 1 98.56 224 LYS A O 1
ATOM 1850 N N . THR A 1 225 ? 11.031 10.039 16.641 1 98.69 225 THR A N 1
ATOM 1851 C CA . THR A 1 225 ? 12.281 10.328 15.945 1 98.69 225 THR A CA 1
ATOM 1852 C C . THR A 1 225 ? 12.43 11.828 15.695 1 98.69 225 THR A C 1
ATOM 1854 O O . THR A 1 225 ? 13.484 12.406 15.961 1 98.69 225 THR A O 1
ATOM 1857 N N . CYS A 1 226 ? 11.398 12.453 15.188 1 98.38 226 CYS A N 1
ATOM 1858 C CA . CYS A 1 226 ? 11.445 13.883 14.922 1 98.38 226 CYS A CA 1
ATOM 1859 C C . CYS A 1 226 ? 11.688 14.672 16.203 1 98.38 226 CYS A C 1
ATOM 1861 O O . CYS A 1 226 ? 12.477 15.625 16.203 1 98.38 226 CYS A O 1
ATOM 1863 N N . ARG A 1 227 ? 11.047 14.289 17.281 1 97.44 227 ARG A N 1
ATOM 1864 C CA . ARG A 1 227 ? 11.258 14.945 18.562 1 97.44 227 ARG A CA 1
ATOM 1865 C C . ARG A 1 227 ? 12.719 14.844 19 1 97.44 227 ARG A C 1
ATOM 1867 O O . ARG A 1 227 ? 13.328 15.836 19.391 1 97.44 227 ARG A O 1
ATOM 1874 N N . GLU A 1 228 ? 13.227 13.664 18.922 1 98.12 228 GLU A N 1
ATOM 1875 C CA . GLU A 1 228 ? 14.617 13.438 19.312 1 98.12 228 GLU A CA 1
ATOM 1876 C C . GLU A 1 228 ? 15.562 14.281 18.453 1 98.12 228 GLU A C 1
ATOM 1878 O O . GLU A 1 228 ? 16.5 14.883 18.984 1 98.12 228 GLU A O 1
ATOM 1883 N N . HIS A 1 229 ? 15.328 14.352 17.203 1 98.31 229 HIS A N 1
ATOM 1884 C CA . HIS A 1 229 ? 16.156 15.133 16.297 1 98.31 229 HIS A CA 1
ATOM 1885 C C . HIS A 1 229 ? 16.047 16.625 16.594 1 98.31 229 HIS A C 1
ATOM 1887 O O . HIS A 1 229 ? 17.031 17.359 16.531 1 98.31 229 HIS A O 1
ATOM 1893 N N . LEU A 1 230 ? 14.844 17.062 16.859 1 97.31 230 LEU A N 1
ATOM 1894 C CA . LEU A 1 230 ? 14.617 18.469 17.219 1 97.31 230 LEU A CA 1
ATOM 1895 C C . LEU A 1 230 ? 15.398 18.844 18.469 1 97.31 230 LEU A C 1
ATOM 1897 O O . LEU A 1 230 ? 15.992 19.922 18.547 1 97.31 230 LEU A O 1
ATOM 1901 N N . GLU A 1 231 ? 15.406 17.922 19.406 1 96.12 231 GLU A N 1
ATOM 1902 C CA . GLU A 1 231 ? 16.141 18.141 20.656 1 96.12 231 GLU A CA 1
ATOM 1903 C C . GLU A 1 231 ? 17.641 18.188 20.422 1 96.12 231 GLU A C 1
ATOM 1905 O O . GLU A 1 231 ? 18.344 19.016 21 1 96.12 231 GLU A O 1
ATOM 1910 N N . MET A 1 232 ? 18.109 17.312 19.594 1 97.81 232 MET A N 1
ATOM 1911 C CA . MET A 1 232 ? 19.531 17.297 19.266 1 97.81 232 MET A CA 1
ATOM 1912 C C . MET A 1 232 ? 19.938 18.594 18.547 1 97.81 232 MET A C 1
ATOM 1914 O O . MET A 1 232 ? 21 19.156 18.812 1 97.81 232 MET A O 1
ATOM 1918 N N . ASP A 1 233 ? 19.109 19.016 17.594 1 97.62 233 ASP A N 1
ATOM 1919 C CA . ASP A 1 233 ? 19.344 20.281 16.922 1 97.62 233 ASP A CA 1
ATOM 1920 C C . ASP A 1 233 ? 19.391 21.438 17.922 1 97.62 233 ASP A C 1
ATOM 1922 O O . ASP A 1 233 ? 20.297 22.281 17.875 1 97.62 233 ASP A O 1
ATOM 1926 N N . LYS A 1 234 ? 18.453 21.438 18.844 1 94.81 234 LYS A N 1
ATOM 1927 C CA . LYS A 1 234 ? 18.391 22.484 19.875 1 94.81 234 LYS A CA 1
ATOM 1928 C C . LYS A 1 234 ? 19.672 22.484 20.719 1 94.81 234 LYS A C 1
ATOM 1930 O O . LYS A 1 234 ? 20.234 23.547 21 1 94.81 234 LYS A O 1
ATOM 1935 N N . SER A 1 235 ? 20.109 21.312 21.078 1 96.81 235 SER A N 1
ATOM 1936 C CA . SER A 1 235 ? 21.312 21.172 21.875 1 96.81 235 SER A CA 1
ATOM 1937 C C . SER A 1 235 ? 22.547 21.672 21.125 1 96.81 235 SER A C 1
ATOM 1939 O O . SER A 1 235 ? 23.5 22.156 21.734 1 96.81 235 SER A O 1
ATOM 1941 N N . ALA A 1 236 ? 22.484 21.578 19.844 1 97.31 236 ALA A N 1
ATOM 1942 C CA . ALA A 1 236 ? 23.594 22.016 19 1 97.31 236 ALA A CA 1
ATOM 1943 C C . ALA A 1 236 ? 23.438 23.484 18.609 1 97.31 236 ALA A C 1
ATOM 1945 O O . ALA A 1 236 ? 24.266 24.031 17.891 1 97.31 236 ALA A O 1
ATOM 1946 N N . GLY A 1 237 ? 22.359 24.094 19.031 1 95.56 237 GLY A N 1
ATOM 1947 C CA . GLY A 1 237 ? 22.125 25.5 18.766 1 95.56 237 GLY A CA 1
ATOM 1948 C C . GLY A 1 237 ? 21.609 25.766 17.359 1 95.56 237 GLY A C 1
ATOM 1949 O O . GLY A 1 237 ? 21.875 26.828 16.781 1 95.56 237 GLY A O 1
ATOM 1950 N N . VAL A 1 238 ? 21.016 24.797 16.812 1 96.38 238 VAL A N 1
ATOM 1951 C CA . VAL A 1 238 ? 20.531 24.969 15.445 1 96.38 238 VAL A CA 1
ATOM 1952 C C . VAL A 1 238 ? 19.031 24.703 15.398 1 96.38 238 VAL A C 1
ATOM 1954 O O . VAL A 1 238 ? 18.516 23.828 16.109 1 96.38 238 VAL A O 1
ATOM 1957 N N . GLU A 1 239 ? 18.281 25.453 14.656 1 95.25 239 GLU A N 1
ATOM 1958 C CA . GLU A 1 239 ? 16.891 25.234 14.273 1 95.25 239 GLU A CA 1
ATOM 1959 C C . GLU A 1 239 ? 16.75 25.047 12.766 1 95.25 239 GLU A C 1
ATOM 1961 O O . GLU A 1 239 ? 17.125 25.938 11.992 1 95.25 239 GLU A O 1
ATOM 1966 N N . ALA A 1 240 ? 16.234 23.984 12.383 1 96.81 240 ALA A N 1
ATOM 1967 C CA . ALA A 1 240 ? 16.109 23.703 10.961 1 96.81 240 ALA A CA 1
ATOM 1968 C C . ALA A 1 240 ? 15.234 24.766 10.281 1 96.81 240 ALA A C 1
ATOM 1970 O O . ALA A 1 240 ? 14.383 25.375 10.922 1 96.81 240 ALA A O 1
ATOM 1971 N N . VAL A 1 241 ? 15.336 24.938 9.016 1 96.56 241 VAL A N 1
ATOM 1972 C CA . VAL A 1 241 ? 14.789 26.047 8.242 1 96.56 241 VAL A CA 1
ATOM 1973 C C . VAL A 1 241 ? 13.273 26.078 8.383 1 96.56 241 VAL A C 1
ATOM 1975 O O . VAL A 1 241 ? 12.672 27.141 8.477 1 96.56 241 VAL A O 1
ATOM 1978 N N . TRP A 1 242 ? 12.633 24.891 8.398 1 95.56 242 TRP A N 1
ATOM 1979 C CA . TRP A 1 242 ? 11.18 24.812 8.547 1 95.56 242 TRP A CA 1
ATOM 1980 C C . TRP A 1 242 ? 10.797 23.984 9.758 1 95.56 242 TRP A C 1
ATOM 1982 O O . TRP A 1 242 ? 9.859 23.188 9.695 1 95.56 242 TRP A O 1
ATOM 1992 N N . GLN A 1 243 ? 11.617 24.125 10.75 1 94.31 243 GLN A N 1
ATOM 1993 C CA . GLN A 1 243 ? 11.359 23.547 12.062 1 94.31 243 GLN A CA 1
ATOM 1994 C C . GLN A 1 243 ? 10.938 22.094 11.945 1 94.31 243 GLN A C 1
ATOM 1996 O O . GLN A 1 243 ? 11.688 21.25 11.43 1 94.31 243 GLN A O 1
ATOM 2001 N N . GLU A 1 244 ? 9.734 21.766 12.406 1 95.25 244 GLU A N 1
ATOM 2002 C CA . GLU A 1 244 ? 9.32 20.375 12.453 1 95.25 244 GLU A CA 1
ATOM 2003 C C . GLU A 1 244 ? 9.117 19.812 11.047 1 95.25 244 GLU A C 1
ATOM 2005 O O . GLU A 1 244 ? 9.336 18.625 10.805 1 95.25 244 GLU A O 1
ATOM 2010 N N . GLU A 1 245 ? 8.781 20.688 10.102 1 97.5 245 GLU A N 1
ATOM 2011 C CA . GLU A 1 245 ? 8.562 20.219 8.734 1 97.5 245 GLU A CA 1
ATOM 2012 C C . GLU A 1 245 ? 9.859 19.719 8.109 1 97.5 245 GLU A C 1
ATOM 2014 O O . GLU A 1 245 ? 9.844 18.75 7.348 1 97.5 245 GLU A O 1
ATOM 2019 N N . SER A 1 246 ? 10.984 20.406 8.461 1 98.31 246 SER A N 1
ATOM 2020 C CA . SER A 1 246 ? 12.289 19.938 7.988 1 98.31 246 SER A CA 1
ATOM 2021 C C . SER A 1 246 ? 12.578 18.516 8.5 1 98.31 246 SER A C 1
ATOM 2023 O O . SER A 1 246 ? 13.031 17.672 7.734 1 98.31 246 SER A O 1
ATOM 2025 N N . HIS A 1 247 ? 12.289 18.297 9.773 1 98.56 247 HIS A N 1
ATOM 2026 C CA . HIS A 1 247 ? 12.539 16.984 10.359 1 98.56 247 HIS A CA 1
ATOM 2027 C C . HIS A 1 247 ? 11.57 15.945 9.812 1 98.56 247 HIS A C 1
ATOM 2029 O O . HIS A 1 247 ? 11.938 14.781 9.641 1 98.56 247 HIS A O 1
ATOM 2035 N N . LEU A 1 248 ? 10.383 16.391 9.555 1 98.69 248 LEU A N 1
ATOM 2036 C CA . LEU A 1 248 ? 9.398 15.508 8.922 1 98.69 248 LEU A CA 1
ATOM 2037 C C . LEU A 1 248 ? 9.898 15.031 7.562 1 98.69 248 LEU A C 1
ATOM 2039 O O . LEU A 1 248 ? 9.828 13.836 7.254 1 98.69 248 LEU A O 1
ATOM 2043 N N . ASN A 1 249 ? 10.406 15.961 6.77 1 98.69 249 ASN A N 1
ATOM 2044 C CA . ASN A 1 249 ? 10.906 15.602 5.445 1 98.69 249 ASN A CA 1
ATOM 2045 C C . ASN A 1 249 ? 12.102 14.664 5.531 1 98.69 249 ASN A C 1
ATOM 2047 O O . ASN A 1 249 ? 12.227 13.727 4.738 1 98.69 249 ASN A O 1
ATOM 2051 N N . TRP A 1 250 ? 12.969 14.938 6.496 1 98.62 250 TRP A N 1
ATOM 2052 C CA . TRP A 1 250 ? 14.086 14.016 6.688 1 98.62 250 TRP A CA 1
ATOM 2053 C C . TRP A 1 250 ? 13.578 12.617 7.004 1 98.62 250 TRP A C 1
ATOM 2055 O O . TRP A 1 250 ? 14.039 11.633 6.402 1 98.62 250 TRP A O 1
ATOM 2065 N N . TYR A 1 251 ? 12.672 12.492 7.918 1 98.44 251 TYR A N 1
ATOM 2066 C CA . TYR A 1 251 ? 12.156 11.195 8.336 1 98.44 251 TYR A CA 1
ATOM 2067 C C . TYR A 1 251 ? 11.508 10.469 7.168 1 98.44 251 TYR A C 1
ATOM 2069 O O . TYR A 1 251 ? 11.742 9.273 6.961 1 98.44 251 TYR A O 1
ATOM 2077 N N . LEU A 1 252 ? 10.711 11.156 6.375 1 98.12 252 LEU A N 1
ATOM 2078 C CA . LEU A 1 252 ? 9.93 10.547 5.305 1 98.12 252 LEU A CA 1
ATOM 2079 C C . LEU A 1 252 ? 10.82 10.164 4.129 1 98.12 252 LEU A C 1
ATOM 2081 O O . LEU A 1 252 ? 10.469 9.281 3.34 1 98.12 252 LEU A O 1
ATOM 2085 N N . LEU A 1 253 ? 11.93 10.906 4.016 1 96.25 253 LEU A N 1
ATOM 2086 C CA . LEU A 1 253 ? 12.906 10.484 3.02 1 96.25 253 LEU A CA 1
ATOM 2087 C C . LEU A 1 253 ? 13.539 9.148 3.406 1 96.25 253 LEU A C 1
ATOM 2089 O O . LEU A 1 253 ? 13.75 8.289 2.553 1 96.25 253 LEU A O 1
ATOM 2093 N N . LYS A 1 254 ? 13.758 8.953 4.703 1 94.31 254 LYS A N 1
ATOM 2094 C CA . LYS A 1 254 ? 14.414 7.754 5.207 1 94.31 254 LYS A CA 1
ATOM 2095 C C . LYS A 1 254 ? 13.414 6.613 5.391 1 94.31 254 LYS A C 1
ATOM 2097 O O . LYS A 1 254 ? 13.781 5.438 5.305 1 94.31 254 LYS A O 1
ATOM 2102 N N . ASN A 1 255 ? 12.242 7 5.664 1 95 255 ASN A N 1
ATOM 2103 C CA . ASN A 1 255 ? 11.117 6.074 5.809 1 95 255 ASN A CA 1
ATOM 2104 C C . ASN A 1 255 ? 9.992 6.398 4.828 1 95 255 ASN A C 1
ATOM 2106 O O . ASN A 1 255 ? 9.117 7.203 5.133 1 95 255 ASN A O 1
ATOM 2110 N N . LYS A 1 256 ? 9.992 5.684 3.736 1 95.81 256 LYS A N 1
ATOM 2111 C CA . LYS A 1 256 ? 9.102 6.047 2.645 1 95.81 256 LYS A CA 1
ATOM 2112 C C . LYS A 1 256 ? 7.637 5.863 3.047 1 95.81 256 LYS A C 1
ATOM 2114 O O . LYS A 1 256 ? 7.27 4.828 3.605 1 95.81 256 LYS A O 1
ATOM 2119 N N . PRO A 1 257 ? 6.805 6.867 2.75 1 97.88 257 PRO A N 1
ATOM 2120 C CA . PRO A 1 257 ? 5.375 6.711 3.029 1 97.88 257 PRO A CA 1
ATOM 2121 C C . PRO A 1 257 ? 4.738 5.582 2.221 1 97.88 257 PRO A C 1
ATOM 2123 O O . PRO A 1 257 ? 5.148 5.324 1.086 1 97.88 257 PRO A O 1
ATOM 2126 N N . THR A 1 258 ? 3.742 4.957 2.816 1 97.5 258 THR A N 1
ATOM 2127 C CA . THR A 1 258 ? 3.01 3.9 2.133 1 97.5 258 THR A CA 1
ATOM 2128 C C . THR A 1 258 ? 1.851 4.477 1.326 1 97.5 258 THR A C 1
ATOM 2130 O O . THR A 1 258 ? 1.27 3.791 0.483 1 97.5 258 THR A O 1
ATOM 2133 N N . LYS A 1 259 ? 1.524 5.734 1.617 1 98.38 259 LYS A N 1
ATOM 2134 C CA . LYS A 1 259 ? 0.474 6.484 0.934 1 98.38 259 LYS A CA 1
ATOM 2135 C C . LYS A 1 259 ? 0.821 7.969 0.853 1 98.38 259 LYS A C 1
ATOM 2137 O O . LYS A 1 259 ? 1.245 8.562 1.843 1 98.38 259 LYS A O 1
ATOM 2142 N N . LEU A 1 260 ? 0.703 8.508 -0.367 1 98.88 260 LEU A N 1
ATOM 2143 C CA . LEU A 1 260 ? 0.906 9.938 -0.531 1 98.88 260 LEU A CA 1
ATOM 2144 C C . LEU A 1 260 ? -0.394 10.633 -0.928 1 98.88 260 LEU A C 1
ATOM 2146 O O . LEU A 1 260 ? -1.125 10.141 -1.791 1 98.88 260 LEU A O 1
ATOM 2150 N N . LEU A 1 261 ? -0.709 11.641 -0.275 1 98.94 261 LEU A N 1
ATOM 2151 C CA . LEU A 1 261 ? -1.81 12.523 -0.659 1 98.94 261 LEU A CA 1
ATOM 2152 C C . LEU A 1 261 ? -1.334 13.594 -1.635 1 98.94 261 LEU A C 1
ATOM 2154 O O . LEU A 1 261 ? -0.29 14.211 -1.421 1 98.94 261 LEU A O 1
ATOM 2158 N N . SER A 1 262 ? -2.025 13.758 -2.723 1 98.69 262 SER A N 1
ATOM 2159 C CA . SER A 1 262 ? -1.697 14.781 -3.709 1 98.69 262 SER A CA 1
ATOM 2160 C C . SER A 1 262 ? -1.951 16.188 -3.16 1 98.69 262 SER A C 1
ATOM 2162 O O . SER A 1 262 ? -2.562 16.328 -2.1 1 98.69 262 SER A O 1
ATOM 2164 N N . PRO A 1 263 ? -1.551 17.203 -3.891 1 98.06 263 PRO A N 1
ATOM 2165 C CA . PRO A 1 263 ? -1.821 18.578 -3.461 1 98.06 263 PRO A CA 1
ATOM 2166 C C . PRO A 1 263 ? -3.314 18.859 -3.334 1 98.06 263 PRO A C 1
ATOM 2168 O O . PRO A 1 263 ? -3.701 19.859 -2.715 1 98.06 263 PRO A O 1
ATOM 2171 N N . GLU A 1 264 ? -4.129 18.016 -3.869 1 98 264 GLU A N 1
ATOM 2172 C CA . GLU A 1 264 ? -5.57 18.172 -3.688 1 98 264 GLU A CA 1
ATOM 2173 C C . GLU A 1 264 ? -5.949 18.094 -2.211 1 98 264 GLU A C 1
ATOM 2175 O O . GLU A 1 264 ? -6.996 18.609 -1.81 1 98 264 GLU A O 1
ATOM 2180 N N . TYR A 1 265 ? -5.117 17.484 -1.354 1 98.5 265 TYR A N 1
ATOM 2181 C CA . TYR A 1 265 ? -5.391 17.234 0.056 1 98.5 265 TYR A CA 1
ATOM 2182 C C . TYR A 1 265 ? -4.707 18.266 0.937 1 98.5 265 TYR A C 1
ATOM 2184 O O . TYR A 1 265 ? -4.789 18.203 2.166 1 98.5 265 TYR A O 1
ATOM 2192 N N . VAL A 1 266 ? -3.941 19.188 0.371 1 97.62 266 VAL A N 1
ATOM 2193 C CA . VAL A 1 266 ? -3.262 20.219 1.142 1 97.62 266 VAL A CA 1
ATOM 2194 C C . VAL A 1 266 ? -3.039 21.453 0.266 1 97.62 266 VAL A C 1
ATOM 2196 O O . VAL A 1 266 ? -1.919 21.969 0.173 1 97.62 266 VAL A O 1
ATOM 2199 N N . TRP A 1 267 ? -4.07 21.938 -0.331 1 96.19 267 TRP A N 1
ATOM 2200 C CA . TRP A 1 267 ? -3.971 23 -1.324 1 96.19 267 TRP A CA 1
ATOM 2201 C C . TRP A 1 267 ? -3.793 24.359 -0.652 1 96.19 267 TRP A C 1
ATOM 2203 O O . TRP A 1 267 ? -4.145 24.531 0.519 1 96.19 267 TRP A O 1
ATOM 2213 N N . ASP A 1 268 ? -3.172 25.219 -1.35 1 92.94 268 ASP A N 1
ATOM 2214 C CA . ASP A 1 268 ? -3.041 26.625 -0.96 1 92.94 268 ASP A CA 1
ATOM 2215 C C . ASP A 1 268 ? -3.703 27.531 -1.984 1 92.94 268 ASP A C 1
ATOM 2217 O O . ASP A 1 268 ? -3.221 27.672 -3.111 1 92.94 268 ASP A O 1
ATOM 2221 N N . ASP A 1 269 ? -4.633 28.203 -1.567 1 84.69 269 ASP A N 1
ATOM 2222 C CA . ASP A 1 269 ? -5.43 29.031 -2.473 1 84.69 269 ASP A CA 1
ATOM 2223 C C . ASP A 1 269 ? -4.594 30.156 -3.068 1 84.69 269 ASP A C 1
ATOM 2225 O O . ASP A 1 269 ? -4.957 30.734 -4.098 1 84.69 269 ASP A O 1
ATOM 2229 N N . LEU A 1 270 ? -3.535 30.484 -2.408 1 85.81 270 LEU A N 1
ATOM 2230 C CA . LEU A 1 270 ? -2.666 31.531 -2.938 1 85.81 270 LEU A CA 1
ATOM 2231 C C . LEU A 1 270 ? -1.985 31.078 -4.223 1 85.81 270 LEU A C 1
ATOM 2233 O O . LEU A 1 270 ? -1.481 31.891 -4.988 1 85.81 270 LEU A O 1
ATOM 2237 N N . ARG A 1 271 ? -1.938 29.844 -4.406 1 83.56 271 ARG A N 1
ATOM 2238 C CA . ARG A 1 271 ? -1.36 29.312 -5.633 1 83.56 271 ARG A CA 1
ATOM 2239 C C . ARG A 1 271 ? -2.248 29.625 -6.836 1 83.56 271 ARG A C 1
ATOM 2241 O O . ARG A 1 271 ? -1.773 29.656 -7.973 1 83.56 271 ARG A O 1
ATOM 2248 N N . GLY A 1 272 ? -3.328 29.969 -6.652 1 70.25 272 GLY A N 1
ATOM 2249 C CA . GLY A 1 272 ? -4.27 30.312 -7.703 1 70.25 272 GLY A CA 1
ATOM 2250 C C . GLY A 1 272 ? -5 29.125 -8.281 1 70.25 272 GLY A C 1
ATOM 2251 O O . GLY A 1 272 ? -4.738 27.984 -7.891 1 70.25 272 GLY A O 1
ATOM 2252 N N . GLN A 1 273 ? -6.023 29.344 -9.086 1 64.81 273 GLN A N 1
ATOM 2253 C CA . GLN A 1 273 ? -6.969 28.375 -9.641 1 64.81 273 GLN A CA 1
ATOM 2254 C C . GLN A 1 273 ? -6.441 27.766 -10.938 1 64.81 273 GLN A C 1
ATOM 2256 O O . GLN A 1 273 ? -7.07 26.891 -11.523 1 64.81 273 GLN A O 1
ATOM 2261 N N . GLY A 1 274 ? -5.211 27.75 -11.062 1 74.31 274 GLY A N 1
ATOM 2262 C CA . GLY A 1 274 ? -4.852 27.422 -12.438 1 74.31 274 GLY A CA 1
ATOM 2263 C C . GLY A 1 274 ? -4.16 26.078 -12.578 1 74.31 274 GLY A C 1
ATOM 2264 O O . GLY A 1 274 ? -3.801 25.688 -13.68 1 74.31 274 GLY A O 1
ATOM 2265 N N . ALA A 1 275 ? -4.098 25.391 -11.516 1 89.06 275 ALA A N 1
ATOM 2266 C CA . ALA A 1 275 ? -3.428 24.094 -11.695 1 89.06 275 ALA A CA 1
ATOM 2267 C C . ALA A 1 275 ? -4.383 23.047 -12.258 1 89.06 275 ALA A C 1
ATOM 2269 O O . ALA A 1 275 ? -5.262 22.547 -11.547 1 89.06 275 ALA A O 1
ATOM 2270 N N . LYS A 1 276 ? -4.285 22.703 -13.539 1 92.38 276 LYS A N 1
ATOM 2271 C CA . LYS A 1 276 ? -5.207 21.828 -14.258 1 92.38 276 LYS A CA 1
ATOM 2272 C C . LYS A 1 276 ? -5.23 20.422 -13.656 1 92.38 276 LYS A C 1
ATOM 2274 O O . LYS A 1 276 ? -6.223 19.703 -13.781 1 92.38 276 LYS A O 1
ATOM 2279 N N . GLU A 1 277 ? -4.129 20.047 -12.992 1 95.5 277 GLU A N 1
ATOM 2280 C CA . GLU A 1 277 ? -4.031 18.703 -12.422 1 95.5 277 GLU A CA 1
ATOM 2281 C C . GLU A 1 277 ? -4.848 18.594 -11.133 1 95.5 277 GLU A C 1
ATOM 2283 O O . GLU A 1 277 ? -5.145 17.484 -10.68 1 95.5 277 GLU A O 1
ATOM 2288 N N . ILE A 1 278 ? -5.215 19.734 -10.594 1 96.56 278 ILE A N 1
ATOM 2289 C CA . ILE A 1 278 ? -6.047 19.75 -9.398 1 96.56 278 ILE A CA 1
ATOM 2290 C C . ILE A 1 278 ? -7.523 19.719 -9.789 1 96.56 278 ILE A C 1
ATOM 2292 O O . ILE A 1 278 ? -8.102 20.734 -10.156 1 96.56 278 ILE A O 1
ATOM 2296 N N . LYS A 1 279 ? -8.133 18.625 -9.672 1 96.38 279 LYS A N 1
ATOM 2297 C CA . LYS A 1 279 ? -9.516 18.438 -10.102 1 96.38 279 LYS A CA 1
ATOM 2298 C C . LYS A 1 279 ? -10.484 18.75 -8.961 1 96.38 279 LYS A C 1
ATOM 2300 O O . LYS A 1 279 ? -11.633 19.125 -9.203 1 96.38 279 LYS A O 1
ATOM 2305 N N . LEU A 1 280 ? -10.016 18.531 -7.766 1 96.81 280 LEU A N 1
ATOM 2306 C CA . LEU A 1 280 ? -10.836 18.781 -6.578 1 96.81 280 LEU A CA 1
ATOM 2307 C C . LEU A 1 280 ? -9.961 19.203 -5.398 1 96.81 280 LEU A C 1
ATOM 2309 O O . LEU A 1 280 ? -9.062 18.469 -4.992 1 96.81 280 LEU A O 1
ATOM 2313 N N . VAL A 1 281 ? -10.203 20.328 -4.922 1 96.75 281 VAL A N 1
ATOM 2314 C CA . VAL A 1 281 ? -9.562 20.734 -3.676 1 96.75 281 VAL A CA 1
ATOM 2315 C C . VAL A 1 281 ? -10.297 20.125 -2.488 1 96.75 281 VAL A C 1
ATOM 2317 O O . VAL A 1 281 ? -11.484 20.391 -2.277 1 96.75 281 VAL A O 1
ATOM 2320 N N . ARG A 1 282 ? -9.586 19.359 -1.701 1 97.88 282 ARG A N 1
ATOM 2321 C CA . ARG A 1 282 ? -10.234 18.641 -0.606 1 97.88 282 ARG A CA 1
ATOM 2322 C C . ARG A 1 282 ? -9.938 19.297 0.733 1 97.88 282 ARG A C 1
ATOM 2324 O O . ARG A 1 282 ? -10.805 19.344 1.615 1 97.88 282 ARG A O 1
ATOM 2331 N N . PHE A 1 283 ? -8.852 19.766 0.955 1 97.94 283 PHE A N 1
ATOM 2332 C CA . PHE A 1 283 ? -8.352 20.406 2.168 1 97.94 283 PHE A CA 1
ATOM 2333 C C . PHE A 1 283 ? -7.395 21.547 1.829 1 97.94 283 PHE A C 1
ATOM 2335 O O . PHE A 1 283 ? -6.477 21.375 1.026 1 97.94 283 PHE A O 1
ATOM 2342 N N . SER A 1 284 ? -7.641 22.75 2.301 1 96.12 284 SER A N 1
ATOM 2343 C CA . SER A 1 284 ? -6.805 23.891 1.909 1 96.12 284 SER A CA 1
ATOM 2344 C C . SER A 1 284 ? -6.582 24.844 3.078 1 96.12 284 SER A C 1
ATOM 2346 O O . SER A 1 284 ? -7.379 24.875 4.02 1 96.12 284 SER A O 1
ATOM 2348 N N . SER A 1 285 ? -5.508 25.562 2.996 1 93.62 285 SER A N 1
ATOM 2349 C CA . SER A 1 285 ? -5.176 26.562 4 1 93.62 285 SER A CA 1
ATOM 2350 C C . SER A 1 285 ? -6.137 27.75 3.941 1 93.62 285 SER A C 1
ATOM 2352 O O . SER A 1 285 ? -6.543 28.172 2.855 1 93.62 285 SER A O 1
ATOM 2354 N N . VAL A 1 286 ? -6.449 28.219 5.07 1 89.69 286 VAL A N 1
ATOM 2355 C CA . VAL A 1 286 ? -7.238 29.453 5.141 1 89.69 286 VAL A CA 1
ATOM 2356 C C . VAL A 1 286 ? -6.359 30.656 4.805 1 89.69 286 VAL A C 1
ATOM 2358 O O . VAL A 1 286 ? -5.203 30.719 5.23 1 89.69 286 VAL A O 1
ATOM 2361 N N . ILE A 1 287 ? -6.949 31.469 3.973 1 82.06 287 ILE A N 1
ATOM 2362 C CA . ILE A 1 287 ? -6.227 32.719 3.707 1 82.06 287 ILE A CA 1
ATOM 2363 C C . ILE A 1 287 ? -6.207 33.562 4.969 1 82.06 287 ILE A C 1
ATOM 2365 O O . ILE A 1 287 ? -7.254 33.875 5.539 1 82.06 287 ILE A O 1
ATOM 2369 N N . LYS A 1 288 ? -5.117 33.844 5.48 1 75.88 288 LYS A N 1
ATOM 2370 C CA . LYS A 1 288 ? -5.016 34.594 6.715 1 75.88 288 LYS A CA 1
ATOM 2371 C C . LYS A 1 288 ? -3.838 35.562 6.668 1 75.88 288 LYS A C 1
ATOM 2373 O O . LYS A 1 288 ? -2.93 35.406 5.848 1 75.88 288 LYS A O 1
ATOM 2378 N N . ASN A 1 289 ? -4.07 36.625 7.418 1 70.38 289 ASN A N 1
ATOM 2379 C CA . ASN A 1 289 ? -2.967 37.562 7.656 1 70.38 289 ASN A CA 1
ATOM 2380 C C . ASN A 1 289 ? -2.014 37.031 8.727 1 70.38 289 ASN A C 1
ATOM 2382 O O . ASN A 1 289 ? -2.277 37.156 9.922 1 70.38 289 ASN A O 1
ATOM 2386 N N . LYS A 1 290 ? -0.942 36.469 8.297 1 70.88 290 LYS A N 1
ATOM 2387 C CA . LYS A 1 290 ? -0.01 35.812 9.203 1 70.88 290 LYS A CA 1
ATOM 2388 C C . LYS A 1 290 ? 0.489 36.781 10.273 1 70.88 290 LYS A C 1
ATOM 2390 O O . LYS A 1 290 ? 0.687 36.375 11.43 1 70.88 290 LYS A O 1
ATOM 2395 N N . ALA A 1 291 ? 0.645 38.062 9.906 1 68.44 291 ALA A N 1
ATOM 2396 C CA . ALA A 1 291 ? 1.137 39.062 10.852 1 68.44 291 ALA A CA 1
ATOM 2397 C C . ALA A 1 291 ? 0.14 39.281 11.984 1 68.44 291 ALA A C 1
ATOM 2399 O O . ALA A 1 291 ? 0.533 39.594 13.109 1 68.44 291 ALA A O 1
ATOM 2400 N N . GLU A 1 292 ? -1.066 39.031 11.633 1 68 292 GLU A N 1
ATOM 2401 C CA . GLU A 1 292 ? -2.115 39.281 12.625 1 68 292 GLU A CA 1
ATOM 2402 C C . GLU A 1 292 ? -2.262 38.094 13.562 1 68 292 GLU A C 1
ATOM 2404 O O . GLU A 1 292 ? -2.588 38.25 14.742 1 68 292 GLU A O 1
ATOM 2409 N N . VAL A 1 293 ? -1.99 36.969 13 1 70.88 293 VAL A N 1
ATOM 2410 C CA . VAL A 1 293 ? -2.312 35.812 13.797 1 70.88 293 VAL A CA 1
ATOM 2411 C C . VAL A 1 293 ? -1.052 35.281 14.484 1 70.88 293 VAL A C 1
ATOM 2413 O O . VAL A 1 293 ? -1.132 34.594 15.5 1 70.88 293 VAL A O 1
ATOM 2416 N N . ARG A 1 294 ? 0.084 35.719 13.883 1 67.81 294 ARG A N 1
ATOM 2417 C CA . ARG A 1 294 ? 1.346 35.312 14.484 1 67.81 294 ARG A CA 1
ATOM 2418 C C . ARG A 1 294 ? 1.966 36.438 15.305 1 67.81 294 ARG A C 1
ATOM 2420 O O . ARG A 1 294 ? 2.109 37.562 14.82 1 67.81 294 ARG A O 1
ATOM 2427 N N . GLU A 1 295 ? 1.761 36.375 16.516 1 59.06 295 GLU A N 1
ATOM 2428 C CA . GLU A 1 295 ? 2.217 37.438 17.375 1 59.06 295 GLU A CA 1
ATOM 2429 C C . GLU A 1 295 ? 3.627 37.906 17 1 59.06 295 GLU A C 1
ATOM 2431 O O . GLU A 1 295 ? 3.941 39.094 17.062 1 59.06 295 GLU A O 1
ATOM 2436 N N . ASN A 1 296 ? 4.719 37.094 17.016 1 50.69 296 ASN A N 1
ATOM 2437 C CA . ASN A 1 296 ? 6.07 37.594 16.797 1 50.69 296 ASN A CA 1
ATOM 2438 C C . ASN A 1 296 ? 6.594 37.219 15.406 1 50.69 296 ASN A C 1
ATOM 2440 O O . ASN A 1 296 ? 6.555 36.062 15.023 1 50.69 296 ASN A O 1
ATOM 2444 N N . PRO A 1 297 ? 6.684 38.344 14.453 1 45.81 297 PRO A N 1
ATOM 2445 C CA . PRO A 1 297 ? 7.199 38.062 13.109 1 45.81 297 PRO A CA 1
ATOM 2446 C C . PRO A 1 297 ? 8.547 37.344 13.141 1 45.81 297 PRO A C 1
ATOM 2448 O O . PRO A 1 297 ? 9.297 37.469 14.117 1 45.81 297 PRO A O 1
ATOM 2451 N N . MET B 1 1 ? 42.969 5.629 9.367 1 22.5 1 MET B N 1
ATOM 2452 C CA . MET B 1 1 ? 41.75 6.375 9.055 1 22.5 1 MET B CA 1
ATOM 2453 C C . MET B 1 1 ? 41 5.73 7.898 1 22.5 1 MET B C 1
ATOM 2455 O O . MET B 1 1 ? 41.469 5.707 6.766 1 22.5 1 MET B O 1
ATOM 2459 N N . ASN B 1 2 ? 40.406 4.605 8.023 1 25.77 2 ASN B N 1
ATOM 2460 C CA . ASN B 1 2 ? 39.906 3.725 6.973 1 25.77 2 ASN B CA 1
ATOM 2461 C C . ASN B 1 2 ? 38.844 4.402 6.133 1 25.77 2 ASN B C 1
ATOM 2463 O O . ASN B 1 2 ? 37.938 5.043 6.672 1 25.77 2 ASN B O 1
ATOM 2467 N N . PRO B 1 3 ? 39.094 4.73 4.809 1 27.78 3 PRO B N 1
ATOM 2468 C CA . PRO B 1 3 ? 38.156 5.5 3.996 1 27.78 3 PRO B CA 1
ATOM 2469 C C . PRO B 1 3 ? 36.719 4.941 4.062 1 27.78 3 PRO B C 1
ATOM 2471 O O . PRO B 1 3 ? 36.531 3.723 4.066 1 27.78 3 PRO B O 1
ATOM 2474 N N . VAL B 1 4 ? 35.906 5.527 4.793 1 30.36 4 VAL B N 1
ATOM 2475 C CA . VAL B 1 4 ? 34.5 5.188 4.73 1 30.36 4 VAL B CA 1
ATOM 2476 C C . VAL B 1 4 ? 34.062 5.07 3.27 1 30.36 4 VAL B C 1
ATOM 2478 O O . VAL B 1 4 ? 34.25 6 2.482 1 30.36 4 VAL B O 1
ATOM 2481 N N . PRO B 1 5 ? 34 3.918 2.684 1 31.11 5 PRO B N 1
ATOM 2482 C CA . PRO B 1 5 ? 33.594 3.873 1.279 1 31.11 5 PRO B CA 1
ATOM 2483 C C . PRO B 1 5 ? 32.406 4.785 0.983 1 31.11 5 PRO B C 1
ATOM 2485 O O . PRO B 1 5 ? 31.438 4.824 1.757 1 31.11 5 PRO B O 1
ATOM 2488 N N . LEU B 1 6 ? 32.594 5.898 0.413 1 32 6 LEU B N 1
ATOM 2489 C CA . LEU B 1 6 ? 31.531 6.73 -0.177 1 32 6 LEU B CA 1
ATOM 2490 C C . LEU B 1 6 ? 30.5 5.871 -0.899 1 32 6 LEU B C 1
ATOM 2492 O O . LEU B 1 6 ? 30.812 5.238 -1.912 1 32 6 LEU B O 1
ATOM 2496 N N . PHE B 1 7 ? 29.719 5.094 -0.275 1 33.81 7 PHE B N 1
ATOM 2497 C CA . PHE B 1 7 ? 28.578 4.484 -0.95 1 33.81 7 PHE B CA 1
ATOM 2498 C C . PHE B 1 7 ? 28.016 5.418 -2.02 1 33.81 7 PHE B C 1
ATOM 2500 O O . PHE B 1 7 ? 27.5 6.492 -1.705 1 33.81 7 PHE B O 1
ATOM 2507 N N . PHE B 1 8 ? 28.672 5.484 -3.102 1 35.97 8 PHE B N 1
ATOM 2508 C CA . PHE B 1 8 ? 28.078 6.098 -4.281 1 35.97 8 PHE B CA 1
ATOM 2509 C C . PHE B 1 8 ? 26.578 5.801 -4.348 1 35.97 8 PHE B C 1
ATOM 2511 O O . PHE B 1 8 ? 26.172 4.684 -4.672 1 35.97 8 PHE B O 1
ATOM 2518 N N . ARG B 1 9 ? 25.859 6.184 -3.469 1 44.72 9 ARG B N 1
ATOM 2519 C CA . ARG B 1 9 ? 24.406 6.09 -3.609 1 44.72 9 ARG B CA 1
ATOM 2520 C C . ARG B 1 9 ? 23.969 6.523 -5.004 1 44.72 9 ARG B C 1
ATOM 2522 O O . ARG B 1 9 ? 24.188 7.668 -5.402 1 44.72 9 ARG B O 1
ATOM 2529 N N . LEU B 1 10 ? 24.156 5.77 -6.078 1 47.16 10 LEU B N 1
ATOM 2530 C CA . LEU B 1 10 ? 23.547 6.023 -7.379 1 47.16 10 LEU B CA 1
ATOM 2531 C C . LEU B 1 10 ? 22.266 6.832 -7.23 1 47.16 10 LEU B C 1
ATOM 2533 O O . LEU B 1 10 ? 21.359 6.449 -6.477 1 47.16 10 LEU B O 1
ATOM 2537 N N . GLN B 1 11 ? 22.438 8.078 -7.445 1 58.44 11 GLN B N 1
ATOM 2538 C CA . GLN B 1 11 ? 21.359 9.047 -7.305 1 58.44 11 GLN B CA 1
ATOM 2539 C C . GLN B 1 11 ? 20.172 8.68 -8.188 1 58.44 11 GLN B C 1
ATOM 2541 O O . GLN B 1 11 ? 20.312 8.578 -9.406 1 58.44 11 GLN B O 1
ATOM 2546 N N . THR B 1 12 ? 19.188 8.008 -7.738 1 72.31 12 THR B N 1
ATOM 2547 C CA . THR B 1 12 ? 17.953 7.707 -8.445 1 72.31 12 THR B CA 1
ATOM 2548 C C . THR B 1 12 ? 17.328 8.977 -9.008 1 72.31 12 THR B C 1
ATOM 2550 O O . THR B 1 12 ? 17.484 10.062 -8.43 1 72.31 12 THR B O 1
ATOM 2553 N N . LYS B 1 13 ? 17.031 8.883 -10.297 1 85.69 13 LYS B N 1
ATOM 2554 C CA . LYS B 1 13 ? 16.266 9.969 -10.906 1 85.69 13 LYS B CA 1
ATOM 2555 C C . LYS B 1 13 ? 15.055 10.344 -10.055 1 85.69 13 LYS B C 1
ATOM 2557 O O . LYS B 1 13 ? 14.367 9.469 -9.523 1 85.69 13 LYS B O 1
ATOM 2562 N N . GLN B 1 14 ? 14.992 11.594 -9.82 1 91.88 14 GLN B N 1
ATOM 2563 C CA . GLN B 1 14 ? 13.859 12.086 -9.055 1 91.88 14 GLN B CA 1
ATOM 2564 C C . GLN B 1 14 ? 12.555 11.906 -9.82 1 91.88 14 GLN B C 1
ATOM 2566 O O . GLN B 1 14 ? 12.445 12.32 -10.977 1 91.88 14 GLN B O 1
ATOM 2571 N N . ALA B 1 15 ? 11.633 11.281 -9.211 1 93.25 15 ALA B N 1
ATOM 2572 C CA . ALA B 1 15 ? 10.297 11.25 -9.789 1 93.25 15 ALA B CA 1
ATOM 2573 C C . ALA B 1 15 ? 9.625 12.617 -9.703 1 93.25 15 ALA B C 1
ATOM 2575 O O . ALA B 1 15 ? 9.734 13.312 -8.695 1 93.25 15 ALA B O 1
ATOM 2576 N N . MET B 1 16 ? 9.016 13.023 -10.781 1 95.62 16 MET B N 1
ATOM 2577 C CA . MET B 1 16 ? 8.273 14.281 -10.844 1 95.62 16 MET B CA 1
ATOM 2578 C C . MET B 1 16 ? 6.77 14.031 -10.789 1 95.62 16 MET B C 1
ATOM 2580 O O . MET B 1 16 ? 6.25 13.195 -11.531 1 95.62 16 MET B O 1
ATOM 2584 N N . LEU B 1 17 ? 6.121 14.758 -9.977 1 97.19 17 LEU B N 1
ATOM 2585 C CA . LEU B 1 17 ? 4.691 14.555 -9.766 1 97.19 17 LEU B CA 1
ATOM 2586 C C . LEU B 1 17 ? 3.912 14.758 -11.055 1 97.19 17 LEU B C 1
ATOM 2588 O O . LEU B 1 17 ? 2.891 14.109 -11.281 1 97.19 17 LEU B O 1
ATOM 2592 N N . MET B 1 18 ? 4.414 15.586 -11.984 1 96.31 18 MET B N 1
ATOM 2593 C CA . MET B 1 18 ? 3.689 15.953 -13.203 1 96.31 18 MET B CA 1
ATOM 2594 C C . MET B 1 18 ? 4.125 15.086 -14.375 1 96.31 18 MET B C 1
ATOM 2596 O O . MET B 1 18 ? 3.734 15.336 -15.516 1 96.31 18 MET B O 1
ATOM 2600 N N . GLU B 1 19 ? 4.875 14.07 -14.125 1 95.62 19 GLU B N 1
ATOM 2601 C CA . GLU B 1 19 ? 5.363 13.18 -15.172 1 95.62 19 GLU B CA 1
ATOM 2602 C C . GLU B 1 19 ? 4.996 11.727 -14.875 1 95.62 19 GLU B C 1
ATOM 2604 O O . GLU B 1 19 ? 5.789 10.984 -14.297 1 95.62 19 GLU B O 1
ATOM 2609 N N . PRO B 1 20 ? 3.85 11.383 -15.344 1 95.31 20 PRO B N 1
ATOM 2610 C CA . PRO B 1 20 ? 3.486 9.977 -15.164 1 95.31 20 PRO B CA 1
ATOM 2611 C C . PRO B 1 20 ? 4.457 9.023 -15.859 1 95.31 20 PRO B C 1
ATOM 2613 O O . PRO B 1 20 ? 5.035 9.367 -16.891 1 95.31 20 PRO B O 1
ATOM 2616 N N . VAL B 1 21 ? 4.605 7.832 -15.336 1 93.81 21 VAL B N 1
ATOM 2617 C CA . VAL B 1 21 ? 5.625 6.914 -15.828 1 93.81 21 VAL B CA 1
ATOM 2618 C C . VAL B 1 21 ? 5.012 5.961 -16.859 1 93.81 21 VAL B C 1
ATOM 2620 O O . VAL B 1 21 ? 5.715 5.422 -17.719 1 93.81 21 VAL B O 1
ATOM 2623 N N . ARG B 1 22 ? 3.768 5.605 -16.719 1 96.38 22 ARG B N 1
ATOM 2624 C CA . ARG B 1 22 ? 2.984 4.84 -17.672 1 96.38 22 ARG B CA 1
ATOM 2625 C C . ARG B 1 22 ? 1.657 5.527 -17.984 1 96.38 22 ARG B C 1
ATOM 2627 O O . ARG B 1 22 ? 0.946 5.941 -17.062 1 96.38 22 ARG B O 1
ATOM 2634 N N . THR B 1 23 ? 1.383 5.746 -19.219 1 96.31 23 THR B N 1
ATOM 2635 C CA . THR B 1 23 ? 0.12 6.375 -19.578 1 96.31 23 THR B CA 1
ATOM 2636 C C . THR B 1 23 ? -0.729 5.434 -20.438 1 96.31 23 THR B C 1
ATOM 2638 O O . THR B 1 23 ? -1.798 5.82 -20.906 1 96.31 23 THR B O 1
ATOM 2641 N N . ASP B 1 24 ? -0.312 4.207 -20.625 1 96.88 24 ASP B N 1
ATOM 2642 C CA . ASP B 1 24 ? -0.966 3.262 -21.516 1 96.88 24 ASP B CA 1
ATOM 2643 C C . ASP B 1 24 ? -1.715 2.186 -20.734 1 96.88 24 ASP B C 1
ATOM 2645 O O . ASP B 1 24 ? -2.545 1.468 -21.297 1 96.88 24 ASP B O 1
ATOM 2649 N N . VAL B 1 25 ? -1.437 2.096 -19.438 1 97.88 25 VAL B N 1
ATOM 2650 C CA . VAL B 1 25 ? -2.039 1.047 -18.625 1 97.88 25 VAL B CA 1
ATOM 2651 C C . VAL B 1 25 ? -2.473 1.622 -17.281 1 97.88 25 VAL B C 1
ATOM 2653 O O . VAL B 1 25 ? -2.004 2.688 -16.875 1 97.88 25 VAL B O 1
ATOM 2656 N N . LEU B 1 26 ? -3.379 0.958 -16.641 1 97.94 26 LEU B N 1
ATOM 2657 C CA . LEU B 1 26 ? -3.746 1.253 -15.266 1 97.94 26 LEU B CA 1
ATOM 2658 C C . LEU B 1 26 ? -2.604 0.915 -14.312 1 97.94 26 LEU B C 1
ATOM 2660 O O . LEU B 1 26 ? -2.041 -0.181 -14.375 1 97.94 26 LEU B O 1
ATOM 2664 N N . THR B 1 27 ? -2.189 1.84 -13.414 1 98.38 27 THR B N 1
ATOM 2665 C CA . THR B 1 27 ? -1.045 1.595 -12.539 1 98.38 27 THR B CA 1
ATOM 2666 C C . THR B 1 27 ? -1.478 1.561 -11.078 1 98.38 27 THR B C 1
ATOM 2668 O O . THR B 1 27 ? -0.679 1.236 -10.195 1 98.38 27 THR B O 1
ATOM 2671 N N . VAL B 1 28 ? -2.693 1.918 -10.797 1 98.12 28 VAL B N 1
ATOM 2672 C CA . VAL B 1 28 ? -3.273 1.846 -9.461 1 98.12 28 VAL B CA 1
ATOM 2673 C C . VAL B 1 28 ? -4.727 1.389 -9.547 1 98.12 28 VAL B C 1
ATOM 2675 O O . VAL B 1 28 ? -5.461 1.805 -10.445 1 98.12 28 VAL B O 1
ATOM 2678 N N . THR B 1 29 ? -5.141 0.532 -8.68 1 97.69 29 THR B N 1
ATOM 2679 C CA . THR B 1 29 ? -6.5 -0.003 -8.68 1 97.69 29 THR B CA 1
ATOM 2680 C C . THR B 1 29 ? -7.473 0.994 -8.062 1 97.69 29 THR B C 1
ATOM 2682 O O . THR B 1 29 ? -7.059 1.938 -7.387 1 97.69 29 THR B O 1
ATOM 2685 N N . PRO B 1 30 ? -8.727 0.731 -8.25 1 96.75 30 PRO B N 1
ATOM 2686 C CA . PRO B 1 30 ? -9.727 1.603 -7.629 1 96.75 30 PRO B CA 1
ATOM 2687 C C . PRO B 1 30 ? -9.672 1.576 -6.102 1 96.75 30 PRO B C 1
ATOM 2689 O O . PRO B 1 30 ? -10.266 2.43 -5.441 1 96.75 30 PRO B O 1
ATOM 2692 N N . TRP B 1 31 ? -8.977 0.609 -5.527 1 96.69 31 TRP B N 1
ATOM 2693 C CA . TRP B 1 31 ? -8.812 0.564 -4.078 1 96.69 31 TRP B CA 1
ATOM 2694 C C . TRP B 1 31 ? -7.391 0.937 -3.678 1 96.69 31 TRP B C 1
ATOM 2696 O O . TRP B 1 31 ? -6.965 0.67 -2.551 1 96.69 31 TRP B O 1
ATOM 2706 N N . LEU B 1 32 ? -6.613 1.458 -4.609 1 97.88 32 LEU B N 1
ATOM 2707 C CA . LEU B 1 32 ? -5.344 2.148 -4.414 1 97.88 32 LEU B CA 1
ATOM 2708 C C . LEU B 1 32 ? -4.215 1.151 -4.16 1 97.88 32 LEU B C 1
ATOM 2710 O O . LEU B 1 32 ? -3.207 1.494 -3.541 1 97.88 32 LEU B O 1
ATOM 2714 N N . ALA B 1 33 ? -4.375 -0.087 -4.613 1 98.06 33 ALA B N 1
ATOM 2715 C CA . ALA B 1 33 ? -3.248 -1.01 -4.707 1 98.06 33 ALA B CA 1
ATOM 2716 C C . ALA B 1 33 ? -2.443 -0.769 -5.98 1 98.06 33 ALA B C 1
ATOM 2718 O O . ALA B 1 33 ? -3.014 -0.588 -7.059 1 98.06 33 ALA B O 1
ATOM 2719 N N . PRO B 1 34 ? -1.152 -0.704 -5.867 1 98.56 34 PRO B N 1
ATOM 2720 C CA . PRO B 1 34 ? -0.355 -0.558 -7.09 1 98.56 34 PRO B CA 1
ATOM 2721 C C . PRO B 1 34 ? -0.412 -1.795 -7.98 1 98.56 34 PRO B C 1
ATOM 2723 O O . PRO B 1 34 ? -0.553 -2.914 -7.484 1 98.56 34 PRO B O 1
ATOM 2726 N N . ILE B 1 35 ? -0.398 -1.566 -9.219 1 98.75 35 ILE B N 1
ATOM 2727 C CA . ILE B 1 35 ? -0.16 -2.604 -10.219 1 98.75 35 ILE B CA 1
ATOM 2728 C C . ILE B 1 35 ? 1.279 -2.514 -10.719 1 98.75 35 ILE B C 1
ATOM 2730 O O . ILE B 1 35 ? 1.686 -1.493 -11.281 1 98.75 35 ILE B O 1
ATOM 2734 N N . VAL B 1 36 ? 2.029 -3.516 -10.586 1 98.81 36 VAL B N 1
ATOM 2735 C CA . VAL B 1 36 ? 3.465 -3.488 -10.836 1 98.81 36 VAL B CA 1
ATOM 2736 C C . VAL B 1 36 ? 3.738 -3.775 -12.312 1 98.81 36 VAL B C 1
ATOM 2738 O O . VAL B 1 36 ? 3.449 -4.871 -12.805 1 98.81 36 VAL B O 1
ATOM 2741 N N . TRP B 1 37 ? 4.207 -2.779 -13.023 1 98.5 37 TRP B N 1
ATOM 2742 C CA . TRP B 1 37 ? 4.668 -2.846 -14.406 1 98.5 37 TRP B CA 1
ATOM 2743 C C . TRP B 1 37 ? 6.133 -2.441 -14.508 1 98.5 37 TRP B C 1
ATOM 2745 O O . TRP B 1 37 ? 6.66 -1.757 -13.633 1 98.5 37 TRP B O 1
ATOM 2755 N N . GLU B 1 38 ? 6.754 -2.885 -15.617 1 98 38 GLU B N 1
ATOM 2756 C CA . GLU B 1 38 ? 8.008 -2.234 -15.977 1 98 38 GLU B CA 1
ATOM 2757 C C . GLU B 1 38 ? 7.832 -0.724 -16.094 1 98 38 GLU B C 1
ATOM 2759 O O . GLU B 1 38 ? 6.918 -0.251 -16.781 1 98 38 GLU B O 1
ATOM 2764 N N . GLY B 1 39 ? 8.578 -0.03 -15.312 1 96.25 39 GLY B N 1
ATOM 2765 C CA . GLY B 1 39 ? 8.539 1.422 -15.383 1 96.25 39 GLY B CA 1
ATOM 2766 C C . GLY B 1 39 ? 7.832 2.057 -14.203 1 96.25 39 GLY B C 1
ATOM 2767 O O . GLY B 1 39 ? 7.965 3.258 -13.961 1 96.25 39 GLY B O 1
ATOM 2768 N N . THR B 1 40 ? 7.078 1.271 -13.453 1 97.75 40 THR B N 1
ATOM 2769 C CA . THR B 1 40 ? 6.27 1.857 -12.391 1 97.75 40 THR B CA 1
ATOM 2770 C C . THR B 1 40 ? 7.066 1.938 -11.094 1 97.75 40 THR B C 1
ATOM 2772 O O . THR B 1 40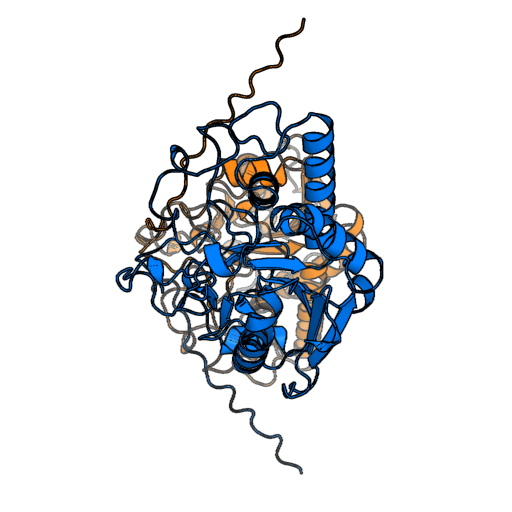 ? 6.602 2.516 -10.109 1 97.75 40 THR B O 1
ATOM 2775 N N . PHE B 1 41 ? 8.25 1.398 -11.07 1 97.38 41 PHE B N 1
ATOM 2776 C CA . PHE B 1 41 ? 9.07 1.441 -9.859 1 97.38 41 PHE B CA 1
ATOM 2777 C C . PHE B 1 41 ? 10.539 1.601 -10.219 1 97.38 41 PHE B C 1
ATOM 2779 O O . PHE B 1 41 ? 10.938 1.386 -11.367 1 97.38 41 PHE B O 1
ATOM 2786 N N . ASP B 1 42 ? 11.273 2.043 -9.305 1 95.94 42 ASP B N 1
ATOM 2787 C CA . ASP B 1 42 ? 12.727 2.078 -9.391 1 95.94 42 ASP B CA 1
ATOM 2788 C C . ASP B 1 42 ? 13.359 0.931 -8.602 1 95.94 42 ASP B C 1
ATOM 2790 O O . ASP B 1 42 ? 13.273 0.901 -7.375 1 95.94 42 ASP B O 1
ATOM 2794 N N . PRO B 1 43 ? 13.992 0.002 -9.312 1 95.19 43 PRO B N 1
ATOM 2795 C CA . PRO B 1 43 ? 14.523 -1.174 -8.617 1 95.19 43 PRO B CA 1
ATOM 2796 C C . PRO B 1 43 ? 15.508 -0.81 -7.508 1 95.19 43 PRO B C 1
ATOM 2798 O O . PRO B 1 43 ? 15.562 -1.493 -6.48 1 95.19 43 PRO B O 1
ATOM 2801 N N . GLN B 1 44 ? 16.234 0.243 -7.672 1 92.81 44 GLN B N 1
ATOM 2802 C CA . GLN B 1 44 ? 17.188 0.643 -6.656 1 92.81 44 GLN B CA 1
ATOM 2803 C C . GLN B 1 44 ? 16.484 1.148 -5.398 1 92.81 44 GLN B C 1
ATOM 2805 O O . GLN B 1 44 ? 16.891 0.81 -4.281 1 92.81 44 GLN B O 1
ATOM 2810 N N . VAL B 1 45 ? 15.469 1.961 -5.637 1 92.62 45 VAL B N 1
ATOM 2811 C CA . VAL B 1 45 ? 14.703 2.494 -4.512 1 92.62 45 VAL B CA 1
ATOM 2812 C C . VAL B 1 45 ? 14.031 1.352 -3.754 1 92.62 45 VAL B C 1
ATOM 2814 O O . VAL B 1 45 ? 14.07 1.31 -2.523 1 92.62 45 VAL B O 1
ATOM 2817 N N . ILE B 1 46 ? 13.531 0.396 -4.512 1 94.31 46 ILE B N 1
ATOM 2818 C CA . ILE B 1 46 ? 12.844 -0.752 -3.932 1 94.31 46 ILE B CA 1
ATOM 2819 C C . ILE B 1 46 ? 13.836 -1.613 -3.156 1 94.31 46 ILE B C 1
ATOM 2821 O O . ILE B 1 46 ? 13.586 -1.981 -2.008 1 94.31 46 ILE B O 1
ATOM 2825 N N . ASP B 1 47 ? 14.953 -1.881 -3.754 1 93.06 47 ASP B N 1
ATOM 2826 C CA . ASP B 1 47 ? 15.938 -2.74 -3.109 1 93.06 47 ASP B CA 1
ATOM 2827 C C . ASP B 1 47 ? 16.469 -2.105 -1.824 1 93.06 47 ASP B C 1
ATOM 2829 O O . ASP B 1 47 ? 16.656 -2.793 -0.819 1 93.06 47 ASP B O 1
ATOM 2833 N N . GLU B 1 48 ? 16.641 -0.799 -1.862 1 88.12 48 GLU B N 1
ATOM 2834 C CA . GLU B 1 48 ? 17.125 -0.086 -0.688 1 88.12 48 GLU B CA 1
ATOM 2835 C C . GLU B 1 48 ? 16.109 -0.137 0.453 1 88.12 48 GLU B C 1
ATOM 2837 O O . GLU B 1 48 ? 16.484 -0.269 1.619 1 88.12 48 GLU B O 1
ATOM 2842 N N . ALA B 1 49 ? 14.914 -0.063 0.104 1 85.62 49 ALA B N 1
ATOM 2843 C CA . ALA B 1 49 ? 13.859 -0.05 1.112 1 85.62 49 ALA B CA 1
ATOM 2844 C C . ALA B 1 49 ? 13.789 -1.386 1.848 1 85.62 49 ALA B C 1
ATOM 2846 O O . ALA B 1 49 ? 13.398 -1.437 3.018 1 85.62 49 ALA B O 1
ATOM 2847 N N . PHE B 1 50 ? 14.203 -2.486 1.218 1 85.56 50 PHE B N 1
ATOM 2848 C CA . PHE B 1 50 ? 14.039 -3.809 1.811 1 85.56 50 PHE B CA 1
ATOM 2849 C C . PHE B 1 50 ? 15.375 -4.355 2.299 1 85.56 50 PHE B C 1
ATOM 2851 O O . PHE B 1 50 ? 15.43 -5.398 2.955 1 85.56 50 PHE B O 1
ATOM 2858 N N . ARG B 1 51 ? 16.406 -3.637 2.029 1 82.31 51 ARG B N 1
ATOM 2859 C CA . ARG B 1 51 ? 17.766 -4.117 2.295 1 82.31 51 ARG B CA 1
ATOM 2860 C C . ARG B 1 51 ? 17.969 -4.375 3.783 1 82.31 51 ARG B C 1
ATOM 2862 O O . ARG B 1 51 ? 18.625 -5.355 4.164 1 82.31 51 ARG B O 1
ATOM 2869 N N . SER B 1 52 ? 17.359 -3.633 4.621 1 80.94 52 SER B N 1
ATOM 2870 C CA . SER B 1 52 ? 17.641 -3.689 6.055 1 80.94 52 SER B CA 1
ATOM 2871 C C . SER B 1 52 ? 16.766 -4.738 6.742 1 80.94 52 SER B C 1
ATOM 2873 O O . SER B 1 52 ? 17.016 -5.086 7.902 1 80.94 52 SER B O 1
ATOM 2875 N N . TYR B 1 53 ? 15.836 -5.434 6.199 1 84.94 53 TYR B N 1
ATOM 2876 C CA . TYR B 1 53 ? 14.852 -6.273 6.875 1 84.94 53 TYR B CA 1
ATOM 2877 C C . TYR B 1 53 ? 15.281 -7.738 6.852 1 84.94 53 TYR B C 1
ATOM 2879 O O . TYR B 1 53 ? 14.719 -8.57 7.57 1 84.94 53 TYR B O 1
ATOM 2887 N N . ASN B 1 54 ? 16.359 -8.094 6.32 1 89.25 54 ASN B N 1
ATOM 2888 C CA . ASN B 1 54 ? 16.75 -9.5 6.223 1 89.25 54 ASN B CA 1
ATOM 2889 C C . ASN B 1 54 ? 15.547 -10.398 5.977 1 89.25 54 ASN B C 1
ATOM 2891 O O . ASN B 1 54 ? 15.32 -11.359 6.723 1 89.25 54 ASN B O 1
ATOM 2895 N N . LEU B 1 55 ? 14.781 -10.219 5.031 1 95.12 55 LEU B N 1
ATOM 2896 C CA . LEU B 1 55 ? 13.531 -10.898 4.723 1 95.12 55 LEU B CA 1
ATOM 2897 C C . LEU B 1 55 ? 13.789 -12.305 4.191 1 95.12 55 LEU B C 1
ATOM 2899 O O . LEU B 1 55 ? 14.75 -12.523 3.451 1 95.12 55 LEU B O 1
ATOM 2903 N N . THR B 1 56 ? 12.961 -13.211 4.582 1 98.12 56 THR B N 1
ATOM 2904 C CA . THR B 1 56 ? 12.93 -14.555 4.023 1 98.12 56 THR B CA 1
ATOM 2905 C C . THR B 1 56 ? 11.625 -14.797 3.266 1 98.12 56 THR B C 1
ATOM 2907 O O . THR B 1 56 ? 10.539 -14.547 3.795 1 98.12 56 THR B O 1
ATOM 2910 N N . ILE B 1 57 ? 11.773 -15.25 2.088 1 98.62 57 ILE B N 1
ATOM 2911 C CA . ILE B 1 57 ? 10.625 -15.547 1.232 1 98.62 57 ILE B CA 1
ATOM 2912 C C . ILE B 1 57 ? 10.5 -17.062 1.052 1 98.62 57 ILE B C 1
ATOM 2914 O O . ILE B 1 57 ? 11.383 -17.703 0.476 1 98.62 57 ILE B O 1
ATOM 2918 N N . ALA B 1 58 ? 9.43 -17.625 1.579 1 98.88 58 ALA B N 1
ATOM 2919 C CA . ALA B 1 58 ? 9.094 -19 1.232 1 98.88 58 ALA B CA 1
ATOM 2920 C C . ALA B 1 58 ? 8.508 -19.078 -0.173 1 98.88 58 ALA B C 1
ATOM 2922 O O . ALA B 1 58 ? 7.723 -18.219 -0.576 1 98.88 58 ALA B O 1
ATOM 2923 N N . THR B 1 59 ? 8.906 -20.062 -0.895 1 98.81 59 THR B N 1
ATOM 2924 C CA . THR B 1 59 ? 8.383 -20.297 -2.238 1 98.81 59 THR B CA 1
ATOM 2925 C C . THR B 1 59 ? 7.918 -21.734 -2.402 1 98.81 59 THR B C 1
ATOM 2927 O O . THR B 1 59 ? 8.719 -22.672 -2.285 1 98.81 59 THR B O 1
ATOM 2930 N N . THR B 1 60 ? 6.637 -21.891 -2.664 1 98.56 60 THR B N 1
ATOM 2931 C CA . THR B 1 60 ? 6.105 -23.234 -2.84 1 98.56 60 THR B CA 1
ATOM 2932 C C . THR B 1 60 ? 5.945 -23.562 -4.32 1 98.56 60 THR B C 1
ATOM 2934 O O . THR B 1 60 ? 5.523 -22.719 -5.109 1 98.56 60 THR B O 1
ATOM 2937 N N . VAL B 1 61 ? 6.309 -24.734 -4.656 1 97.38 61 VAL B N 1
ATOM 2938 C CA . VAL B 1 61 ? 6.18 -25.234 -6.023 1 97.38 61 VAL B CA 1
ATOM 2939 C C . VAL B 1 61 ? 5.805 -26.703 -6.008 1 97.38 61 VAL B C 1
ATOM 2941 O O . VAL B 1 61 ? 6.379 -27.5 -5.254 1 97.38 61 VAL B O 1
ATOM 2944 N N . PHE B 1 62 ? 4.828 -27.078 -6.859 1 95.75 62 PHE B N 1
ATOM 2945 C CA . PHE B 1 62 ? 4.379 -28.469 -6.957 1 95.75 62 PHE B CA 1
ATOM 2946 C C . PHE B 1 62 ? 4.906 -29.125 -8.227 1 95.75 62 PHE B C 1
ATOM 2948 O O . PHE B 1 62 ? 4.547 -28.719 -9.336 1 95.75 62 PHE B O 1
ATOM 2955 N N . ALA B 1 63 ? 5.781 -30.031 -8.07 1 94.44 63 ALA B N 1
ATOM 2956 C CA . ALA B 1 63 ? 6.312 -30.844 -9.156 1 94.44 63 ALA B CA 1
ATOM 2957 C C . ALA B 1 63 ? 5.93 -32.312 -8.977 1 94.44 63 ALA B C 1
ATOM 2959 O O . ALA B 1 63 ? 6.73 -33.125 -8.5 1 94.44 63 ALA B O 1
ATOM 2960 N N . VAL B 1 64 ? 4.789 -32.625 -9.391 1 92.62 64 VAL B N 1
ATOM 2961 C CA . VAL B 1 64 ? 4.238 -33.969 -9.188 1 92.62 64 VAL B CA 1
ATOM 2962 C C . VAL B 1 64 ? 4.172 -34.688 -10.523 1 92.62 64 VAL B C 1
ATOM 2964 O O . VAL B 1 64 ? 3.77 -34.125 -11.539 1 92.62 64 VAL B O 1
ATOM 2967 N N . GLY B 1 65 ? 4.523 -35.906 -10.523 1 89.56 65 GLY B N 1
ATOM 2968 C CA . GLY B 1 65 ? 4.535 -36.688 -11.75 1 89.56 65 GLY B CA 1
ATOM 2969 C C . GLY B 1 65 ? 5.445 -36.125 -12.82 1 89.56 65 GLY B C 1
ATOM 2970 O O . GLY B 1 65 ? 6.609 -35.812 -12.555 1 89.56 65 GLY B O 1
ATOM 2971 N N . LYS B 1 66 ? 4.902 -36 -14 1 87.88 66 LYS B N 1
ATOM 2972 C CA . LYS B 1 66 ? 5.695 -35.531 -15.141 1 87.88 66 LYS B CA 1
ATOM 2973 C C . LYS B 1 66 ? 6.121 -34.094 -14.992 1 87.88 66 LYS B C 1
ATOM 2975 O O . LYS B 1 66 ? 7.023 -33.625 -15.688 1 87.88 66 LYS B O 1
ATOM 2980 N N . TYR B 1 67 ? 5.594 -33.438 -14.055 1 91.25 67 TYR B N 1
ATOM 2981 C CA . TYR B 1 67 ? 5.898 -32.031 -13.891 1 91.25 67 TYR B CA 1
ATOM 2982 C C . TYR B 1 67 ? 7.281 -31.828 -13.281 1 91.25 67 TYR B C 1
ATOM 2984 O O . TYR B 1 67 ? 7.82 -30.719 -13.289 1 91.25 67 TYR B O 1
ATOM 2992 N N . THR B 1 68 ? 7.883 -32.875 -12.828 1 93 68 THR B N 1
ATOM 2993 C CA . THR B 1 68 ? 9.234 -32.812 -12.297 1 93 68 THR B CA 1
ATOM 2994 C C . THR B 1 68 ? 10.219 -32.375 -13.383 1 93 68 THR B C 1
ATOM 2996 O O . THR B 1 68 ? 11.297 -31.859 -13.086 1 93 68 THR B O 1
ATOM 2999 N N . CYS B 1 69 ? 9.844 -32.594 -14.625 1 93.06 69 CYS B N 1
ATOM 3000 C CA . CYS B 1 69 ? 10.75 -32.281 -15.719 1 93.06 69 CYS B CA 1
ATOM 3001 C C . CYS B 1 69 ? 10.969 -30.766 -15.828 1 93.06 69 CYS B C 1
ATOM 3003 O O . CYS B 1 69 ? 11.953 -30.312 -16.406 1 93.06 69 CYS B O 1
ATOM 3005 N N . PHE B 1 70 ? 10.094 -29.953 -15.227 1 95.38 70 PHE B N 1
ATOM 3006 C CA . PHE B 1 70 ? 10.172 -28.516 -15.344 1 95.38 70 PHE B CA 1
ATOM 3007 C C . PHE B 1 70 ? 10.984 -27.922 -14.195 1 95.38 70 PHE B C 1
ATOM 3009 O O . PHE B 1 70 ? 11.344 -26.734 -14.227 1 95.38 70 PHE B O 1
ATOM 3016 N N . LEU B 1 71 ? 11.289 -28.75 -13.25 1 96.75 71 LEU B N 1
ATOM 3017 C CA . LEU B 1 71 ? 11.805 -28.25 -11.977 1 96.75 71 LEU B CA 1
ATOM 3018 C C . LEU B 1 71 ? 13.18 -27.625 -12.156 1 96.75 71 LEU B C 1
ATOM 3020 O O . LEU B 1 71 ? 13.461 -26.562 -11.594 1 96.75 71 LEU B O 1
ATOM 3024 N N . ARG B 1 72 ? 14.047 -28.234 -12.906 1 96.75 72 ARG B N 1
ATOM 3025 C CA . ARG B 1 72 ? 15.406 -27.703 -13.07 1 96.75 72 ARG B CA 1
ATOM 3026 C C . ARG B 1 72 ? 15.383 -26.312 -13.68 1 96.75 72 ARG B C 1
ATOM 3028 O O . ARG B 1 72 ? 15.984 -25.391 -13.141 1 96.75 72 ARG B O 1
ATOM 3035 N N . ASP B 1 73 ? 14.672 -26.156 -14.812 1 96.5 73 ASP B N 1
ATOM 3036 C CA . ASP B 1 73 ? 14.594 -24.859 -15.477 1 96.5 73 ASP B CA 1
ATOM 3037 C C . ASP B 1 73 ? 13.961 -23.812 -14.562 1 96.5 73 ASP B C 1
ATOM 3039 O O . ASP B 1 73 ? 14.391 -22.656 -14.555 1 96.5 73 ASP B O 1
ATOM 3043 N N . PHE B 1 74 ? 12.977 -24.25 -13.875 1 98 74 PHE B N 1
ATOM 3044 C CA . PHE B 1 74 ? 12.32 -23.375 -12.93 1 98 74 PHE B CA 1
ATOM 3045 C C . PHE B 1 74 ? 13.32 -22.844 -11.898 1 98 74 PHE B C 1
ATOM 3047 O O . PHE B 1 74 ? 13.445 -21.641 -11.703 1 98 74 PHE B O 1
ATOM 3054 N N . LEU B 1 75 ? 14.039 -23.703 -11.234 1 98.38 75 LEU B N 1
ATOM 3055 C CA . LEU B 1 75 ? 14.961 -23.344 -10.164 1 98.38 75 LEU B CA 1
ATOM 3056 C C . LEU B 1 75 ? 16.125 -22.516 -10.703 1 98.38 75 LEU B C 1
ATOM 3058 O O . LEU B 1 75 ? 16.5 -21.5 -10.109 1 98.38 75 LEU B O 1
ATOM 3062 N N . GLU B 1 76 ? 16.641 -22.891 -11.844 1 98.19 76 GLU B N 1
ATOM 3063 C CA . GLU B 1 76 ? 17.781 -22.172 -12.414 1 98.19 76 GLU B CA 1
ATOM 3064 C C . GLU B 1 76 ? 17.391 -20.75 -12.805 1 98.19 76 GLU B C 1
ATOM 3066 O O . GLU B 1 76 ? 18.156 -19.797 -12.562 1 98.19 76 GLU B O 1
ATOM 3071 N N . SER B 1 77 ? 16.219 -20.609 -13.398 1 98.44 77 SER B N 1
ATOM 3072 C CA . SER B 1 77 ? 15.773 -19.266 -13.758 1 98.44 77 SER B CA 1
ATOM 3073 C C . SER B 1 77 ? 15.406 -18.453 -12.523 1 98.44 77 SER B C 1
ATOM 3075 O O . SER B 1 77 ? 15.625 -17.234 -12.484 1 98.44 77 SER B O 1
ATOM 3077 N N . ALA B 1 78 ? 14.867 -19.094 -11.477 1 98.62 78 ALA B N 1
ATOM 3078 C CA . ALA B 1 78 ? 14.562 -18.422 -10.227 1 98.62 78 ALA B CA 1
ATOM 3079 C C . ALA B 1 78 ? 15.828 -17.875 -9.562 1 98.62 78 ALA B C 1
ATOM 3081 O O . ALA B 1 78 ? 15.852 -16.75 -9.078 1 98.62 78 ALA B O 1
ATOM 3082 N N . GLU B 1 79 ? 16.891 -18.641 -9.602 1 98.31 79 GLU B N 1
ATOM 3083 C CA . GLU B 1 79 ? 18.156 -18.234 -8.984 1 98.31 79 GLU B CA 1
ATOM 3084 C C . GLU B 1 79 ? 18.75 -17.016 -9.695 1 98.31 79 GLU B C 1
ATOM 3086 O O . GLU B 1 79 ? 19.516 -16.25 -9.102 1 98.31 79 GLU B O 1
ATOM 3091 N N . LYS B 1 80 ? 18.312 -16.828 -10.883 1 98.12 80 LYS B N 1
ATOM 3092 C CA . LYS B 1 80 ? 18.859 -15.711 -11.664 1 98.12 80 LYS B CA 1
ATOM 3093 C C . LYS B 1 80 ? 18.016 -14.453 -11.477 1 98.12 80 LYS B C 1
ATOM 3095 O O . LYS B 1 80 ? 18.531 -13.336 -11.531 1 98.12 80 LYS B O 1
ATOM 3100 N N . HIS B 1 81 ? 16.719 -14.648 -11.195 1 98.62 81 HIS B N 1
ATOM 3101 C CA . HIS B 1 81 ? 15.875 -13.477 -11.406 1 98.62 81 HIS B CA 1
ATOM 3102 C C . HIS B 1 81 ? 14.953 -13.242 -10.211 1 98.62 81 HIS B C 1
ATOM 3104 O O . HIS B 1 81 ? 14.477 -12.125 -10 1 98.62 81 HIS B O 1
ATOM 3110 N N . PHE B 1 82 ? 14.656 -14.297 -9.438 1 98.69 82 PHE B N 1
ATOM 3111 C CA . PHE B 1 82 ? 13.594 -14.258 -8.445 1 98.69 82 PHE B CA 1
ATOM 3112 C C . PHE B 1 82 ? 14.148 -13.898 -7.07 1 98.69 82 PHE B C 1
ATOM 3114 O O . PHE B 1 82 ? 14.945 -14.648 -6.504 1 98.69 82 PHE B O 1
ATOM 3121 N N . MET B 1 83 ? 13.805 -12.711 -6.562 1 97.94 83 MET B N 1
ATOM 3122 C CA . MET B 1 83 ? 14.148 -12.266 -5.215 1 97.94 83 MET B CA 1
ATOM 3123 C C . MET B 1 83 ? 15.656 -12.359 -4.98 1 97.94 83 MET B C 1
ATOM 3125 O O . MET B 1 83 ? 16.094 -12.859 -3.945 1 97.94 83 MET B O 1
ATOM 3129 N N . VAL B 1 84 ? 16.344 -11.906 -6.016 1 95.31 84 VAL B N 1
ATOM 3130 C CA . VAL B 1 84 ? 17.797 -11.992 -5.957 1 95.31 84 VAL B CA 1
ATOM 3131 C C . VAL B 1 84 ? 18.328 -11.117 -4.816 1 95.31 84 VAL B C 1
ATOM 3133 O O . VAL B 1 84 ? 17.906 -9.969 -4.668 1 95.31 84 VAL B O 1
ATOM 3136 N N . GLY B 1 85 ? 19.188 -11.664 -3.979 1 91.25 85 GLY B N 1
ATOM 3137 C CA . GLY B 1 85 ? 19.766 -10.938 -2.863 1 91.25 85 GLY B CA 1
ATOM 3138 C C . GLY B 1 85 ? 19.031 -11.148 -1.558 1 91.25 85 GLY B C 1
ATOM 3139 O O . GLY B 1 85 ? 19.484 -10.719 -0.499 1 91.25 85 GLY B O 1
ATOM 3140 N N . LEU B 1 86 ? 17.906 -11.797 -1.63 1 95.56 86 LEU B N 1
ATOM 3141 C CA . LEU B 1 86 ? 17.109 -12.094 -0.438 1 95.56 86 LEU B CA 1
ATOM 3142 C C . LEU B 1 86 ? 17.203 -13.578 -0.083 1 95.56 86 LEU B C 1
ATOM 3144 O O . LEU B 1 86 ? 17.656 -14.383 -0.896 1 95.56 86 LEU B O 1
ATOM 3148 N N . ASN B 1 87 ? 16.844 -13.852 1.16 1 97.5 87 ASN B N 1
ATOM 3149 C CA . ASN B 1 87 ? 16.703 -15.25 1.541 1 97.5 87 ASN B CA 1
ATOM 3150 C C . ASN B 1 87 ? 15.453 -15.875 0.914 1 97.5 87 ASN B C 1
ATOM 3152 O O . ASN B 1 87 ? 14.367 -15.297 0.963 1 97.5 87 ASN B O 1
ATOM 3156 N N . VAL B 1 88 ? 15.695 -17.016 0.276 1 98.25 88 VAL B N 1
ATOM 3157 C CA . VAL B 1 88 ? 14.578 -17.734 -0.332 1 98.25 88 VAL B CA 1
ATOM 3158 C C . VAL B 1 88 ? 14.594 -19.188 0.12 1 98.25 88 VAL B C 1
ATOM 3160 O O . VAL B 1 88 ? 15.633 -19.859 0.055 1 98.25 88 VAL B O 1
ATOM 3163 N N . GLN B 1 89 ? 13.5 -19.641 0.634 1 98.5 89 GLN B N 1
ATOM 3164 C CA . GLN B 1 89 ? 13.297 -21.062 0.942 1 98.5 89 GLN B CA 1
ATOM 3165 C C . GLN B 1 89 ? 12.328 -21.703 -0.041 1 98.5 89 GLN B C 1
ATOM 3167 O O . GLN B 1 89 ? 11.117 -21.484 0.043 1 98.5 89 GLN B O 1
ATOM 3172 N N . TYR B 1 90 ? 12.914 -22.531 -0.885 1 98.31 90 TYR B N 1
ATOM 3173 C CA . TYR B 1 90 ? 12.062 -23.281 -1.798 1 98.31 90 TYR B CA 1
ATOM 3174 C C . TYR B 1 90 ? 11.453 -24.5 -1.102 1 98.31 90 TYR B C 1
ATOM 3176 O O . TYR B 1 90 ? 12.156 -25.25 -0.42 1 98.31 90 TYR B O 1
ATOM 3184 N N . TYR B 1 91 ? 10.219 -24.656 -1.238 1 98.31 91 TYR B N 1
ATOM 3185 C CA . TYR B 1 91 ? 9.516 -25.875 -0.848 1 98.31 91 TYR B CA 1
ATOM 3186 C C . TYR B 1 91 ? 8.945 -26.594 -2.066 1 98.31 91 TYR B C 1
ATOM 3188 O O . TYR B 1 91 ? 7.91 -26.188 -2.602 1 98.31 91 TYR B O 1
ATOM 3196 N N . VAL B 1 92 ? 9.617 -27.672 -2.455 1 98.06 92 VAL B N 1
ATOM 3197 C CA . VAL B 1 92 ? 9.203 -28.453 -3.607 1 98.06 92 VAL B CA 1
ATOM 3198 C C . VAL B 1 92 ? 8.344 -29.625 -3.145 1 98.06 92 VAL B C 1
ATOM 3200 O O . VAL B 1 92 ? 8.852 -30.562 -2.518 1 98.06 92 VAL B O 1
ATOM 3203 N N . PHE B 1 93 ? 7.129 -29.578 -3.475 1 97.25 93 PHE B N 1
ATOM 3204 C CA . PHE B 1 93 ? 6.211 -30.672 -3.225 1 97.25 93 PHE B CA 1
ATOM 3205 C C . PHE B 1 93 ? 6.23 -31.672 -4.379 1 97.25 93 PHE B C 1
ATOM 3207 O O . PHE B 1 93 ? 5.875 -31.328 -5.508 1 97.25 93 PHE B O 1
ATOM 3214 N N . THR B 1 94 ? 6.613 -32.906 -4.078 1 96.44 94 THR B N 1
ATOM 3215 C CA . THR B 1 94 ? 6.754 -33.844 -5.172 1 96.44 94 THR B CA 1
ATOM 3216 C C . THR B 1 94 ? 6.527 -35.281 -4.676 1 96.44 94 THR B C 1
ATOM 3218 O O . THR B 1 94 ? 6.75 -35.562 -3.502 1 96.44 94 THR B O 1
ATOM 3221 N N . ASP B 1 95 ? 5.996 -36.062 -5.555 1 94.88 95 ASP B N 1
ATOM 3222 C CA . ASP B 1 95 ? 5.863 -37.5 -5.277 1 94.88 95 ASP B CA 1
ATOM 3223 C C . ASP B 1 95 ? 7.137 -38.25 -5.656 1 94.88 95 ASP B C 1
ATOM 3225 O O . ASP B 1 95 ? 7.285 -39.438 -5.336 1 94.88 95 ASP B O 1
ATOM 3229 N N . MET B 1 96 ? 8.133 -37.562 -6.238 1 95.25 96 MET B N 1
ATOM 3230 C CA . MET B 1 96 ? 9.383 -38.156 -6.707 1 95.25 96 MET B CA 1
ATOM 3231 C C . MET B 1 96 ? 10.586 -37.375 -6.203 1 95.25 96 MET B C 1
ATOM 3233 O O . MET B 1 96 ? 11.312 -36.781 -6.992 1 95.25 96 MET B O 1
ATOM 3237 N N . PRO B 1 97 ? 10.922 -37.5 -4.98 1 95.5 97 PRO B N 1
ATOM 3238 C CA . PRO B 1 97 ? 12.016 -36.719 -4.406 1 95.5 97 PRO B CA 1
ATOM 3239 C C . PRO B 1 97 ? 13.344 -36.938 -5.133 1 95.5 97 PRO B C 1
ATOM 3241 O O . PRO B 1 97 ? 14.164 -36 -5.195 1 95.5 97 PRO B O 1
ATOM 3244 N N . SER B 1 98 ? 13.5 -38.062 -5.652 1 94.69 98 SER B N 1
ATOM 3245 C CA . SER B 1 98 ? 14.758 -38.375 -6.309 1 94.69 98 SER B CA 1
ATOM 3246 C C . SER B 1 98 ? 14.922 -37.594 -7.613 1 94.69 98 SER B C 1
ATOM 3248 O O . SER B 1 98 ? 16.016 -37.5 -8.156 1 94.69 98 SER B O 1
ATOM 3250 N N . HIS B 1 99 ? 13.812 -37.094 -8.117 1 93.56 99 HIS B N 1
ATOM 3251 C CA . HIS B 1 99 ? 13.859 -36.375 -9.375 1 93.56 99 HIS B CA 1
ATOM 3252 C C . HIS B 1 99 ? 14.18 -34.906 -9.148 1 93.56 99 HIS B C 1
ATOM 3254 O O . HIS B 1 99 ? 14.359 -34.125 -10.102 1 93.56 99 HIS B O 1
ATOM 3260 N N . VAL B 1 100 ? 14.258 -34.438 -7.965 1 94.62 100 VAL B N 1
ATOM 3261 C CA . VAL B 1 100 ? 14.664 -33.062 -7.668 1 94.62 100 VAL B CA 1
ATOM 3262 C C . VAL B 1 100 ? 16.141 -32.875 -8 1 94.62 100 VAL B C 1
ATOM 3264 O O . VAL B 1 100 ? 16.984 -33.656 -7.527 1 94.62 100 VAL B O 1
ATOM 3267 N N . PRO B 1 101 ? 16.391 -31.922 -8.805 1 92.44 101 PRO B N 1
ATOM 3268 C CA . PRO B 1 101 ? 17.781 -31.797 -9.281 1 92.44 101 PRO B CA 1
ATOM 3269 C C . PRO B 1 101 ? 18.75 -31.422 -8.164 1 92.44 101 PRO B C 1
ATOM 3271 O O . PRO B 1 101 ? 18.5 -30.469 -7.418 1 92.44 101 PRO B O 1
ATOM 3274 N N . ILE B 1 102 ? 19.859 -32.062 -8.078 1 86.38 102 ILE B N 1
ATOM 3275 C CA . ILE B 1 102 ? 20.875 -31.844 -7.07 1 86.38 102 ILE B CA 1
ATOM 3276 C C . ILE B 1 102 ? 21.922 -30.844 -7.609 1 86.38 102 ILE B C 1
ATOM 3278 O O . ILE B 1 102 ? 22.656 -30.234 -6.84 1 86.38 102 ILE B O 1
ATOM 3282 N N . SER B 1 103 ? 21.906 -30.609 -8.844 1 88.44 103 SER B N 1
ATOM 3283 C CA . SER B 1 103 ? 22.969 -29.844 -9.5 1 88.44 103 SER B CA 1
ATOM 3284 C C . SER B 1 103 ? 22.641 -28.359 -9.555 1 88.44 103 SER B C 1
ATOM 3286 O O . SER B 1 103 ? 23.469 -27.547 -9.984 1 88.44 103 SER B O 1
ATOM 3288 N N . VAL B 1 104 ? 21.516 -28.047 -9.125 1 92.75 104 VAL B N 1
ATOM 3289 C CA . VAL B 1 104 ? 21.203 -26.625 -9.172 1 92.75 104 VAL B CA 1
ATOM 3290 C C . VAL B 1 104 ? 21.938 -25.891 -8.055 1 92.75 104 VAL B C 1
ATOM 3292 O O . VAL B 1 104 ? 21.844 -26.266 -6.883 1 92.75 104 VAL B O 1
ATOM 3295 N N . THR B 1 105 ? 22.766 -24.875 -8.414 1 95.25 105 THR B N 1
ATOM 3296 C CA . THR B 1 105 ? 23.469 -24.062 -7.434 1 95.25 105 THR B CA 1
ATOM 3297 C C . THR B 1 105 ? 22.562 -22.984 -6.867 1 95.25 105 THR B C 1
ATOM 3299 O O . THR B 1 105 ? 22 -22.188 -7.617 1 95.25 105 THR B O 1
ATOM 3302 N N . LEU B 1 106 ? 22.453 -23 -5.613 1 96.75 106 LEU B N 1
ATOM 3303 C CA . LEU B 1 106 ? 21.625 -22.016 -4.941 1 96.75 106 LEU B CA 1
ATOM 3304 C C . LEU B 1 106 ? 22.484 -20.875 -4.387 1 96.75 106 LEU B C 1
ATOM 3306 O O . LEU B 1 106 ? 23.594 -21.109 -3.908 1 96.75 106 LEU B O 1
ATOM 3310 N N . GLY B 1 107 ? 21.984 -19.672 -4.484 1 96 107 GLY B N 1
ATOM 3311 C CA . GLY B 1 107 ? 22.688 -18.516 -3.955 1 96 107 GLY B CA 1
ATOM 3312 C C . GLY B 1 107 ? 22.719 -18.484 -2.439 1 96 107 GLY B C 1
ATOM 3313 O O . GLY B 1 107 ? 22.109 -19.328 -1.779 1 96 107 GLY B O 1
ATOM 3314 N N . VAL B 1 108 ? 23.422 -17.453 -1.887 1 95.19 108 VAL B N 1
ATOM 3315 C CA . VAL B 1 108 ? 23.547 -17.266 -0.445 1 95.19 108 VAL B CA 1
ATOM 3316 C C . VAL B 1 108 ? 22.172 -17.031 0.164 1 95.19 108 VAL B C 1
ATOM 3318 O O . VAL B 1 108 ? 21.391 -16.234 -0.354 1 95.19 108 VAL B O 1
ATOM 3321 N N . GLY B 1 109 ? 21.859 -17.719 1.199 1 95.88 109 GLY B N 1
ATOM 3322 C CA . GLY B 1 109 ? 20.594 -17.531 1.895 1 95.88 109 GLY B CA 1
ATOM 3323 C C . GLY B 1 109 ? 19.438 -18.281 1.256 1 95.88 109 GLY B C 1
ATOM 3324 O O . GLY B 1 109 ? 18.297 -18.172 1.699 1 95.88 109 GLY B O 1
ATOM 3325 N N . ARG B 1 110 ? 19.781 -19.047 0.234 1 97.62 110 ARG B N 1
ATOM 3326 C CA . ARG B 1 110 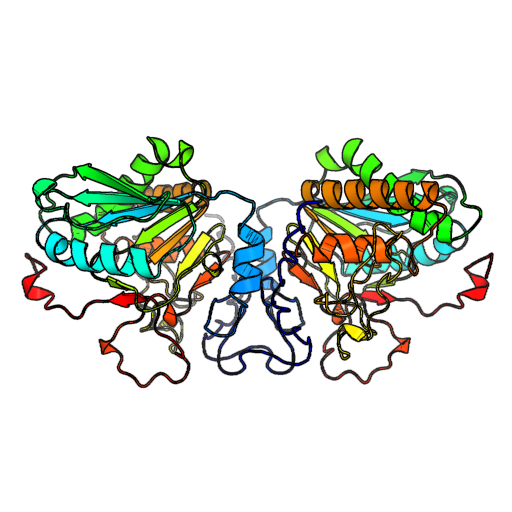? 18.75 -19.781 -0.478 1 97.62 110 ARG B CA 1
ATOM 3327 C C . ARG B 1 110 ? 18.875 -21.281 -0.233 1 97.62 110 ARG B C 1
ATOM 3329 O O . ARG B 1 110 ? 19.984 -21.812 -0.161 1 97.62 110 ARG B O 1
ATOM 3336 N N . ARG B 1 111 ? 17.719 -21.891 0.014 1 97.06 111 ARG B N 1
ATOM 3337 C CA . ARG B 1 111 ? 17.688 -23.312 0.365 1 97.06 111 ARG B CA 1
ATOM 3338 C C . ARG B 1 111 ? 16.547 -24.031 -0.346 1 97.06 111 ARG B C 1
ATOM 3340 O O . ARG B 1 111 ? 15.531 -23.422 -0.667 1 97.06 111 ARG B O 1
ATOM 3347 N N . LEU B 1 112 ? 16.797 -25.281 -0.533 1 97.69 112 LEU B N 1
ATOM 3348 C CA . LEU B 1 112 ? 15.805 -26.141 -1.168 1 97.69 112 LEU B CA 1
ATOM 3349 C C . LEU B 1 112 ? 15.312 -27.203 -0.198 1 97.69 112 LEU B C 1
ATOM 3351 O O . LEU B 1 112 ? 16.109 -27.984 0.336 1 97.69 112 LEU B O 1
ATOM 3355 N N . ASN B 1 113 ? 14.016 -27.141 0.067 1 96.94 113 ASN B N 1
ATOM 3356 C CA . ASN B 1 113 ? 13.344 -28.156 0.873 1 96.94 113 ASN B CA 1
ATOM 3357 C C . ASN B 1 113 ? 12.445 -29.047 0.019 1 96.94 113 ASN B C 1
ATOM 3359 O O . ASN B 1 113 ? 11.656 -28.547 -0.78 1 96.94 113 ASN B O 1
ATOM 3363 N N . VAL B 1 114 ? 12.617 -30.344 0.197 1 97.38 114 VAL B N 1
ATOM 3364 C CA . VAL B 1 114 ? 11.773 -31.281 -0.531 1 97.38 114 VAL B CA 1
ATOM 3365 C C . VAL B 1 114 ? 10.688 -31.828 0.395 1 97.38 114 VAL B C 1
ATOM 3367 O O . VAL B 1 114 ? 10.984 -32.344 1.479 1 97.38 114 VAL B O 1
ATOM 3370 N N . VAL B 1 115 ? 9.5 -31.625 -0.004 1 96.75 115 VAL B N 1
ATOM 3371 C CA . VAL B 1 115 ? 8.352 -32.125 0.751 1 96.75 115 VAL B CA 1
ATOM 3372 C C . VAL B 1 115 ? 7.652 -33.219 -0.035 1 96.75 115 VAL B C 1
ATOM 3374 O O . VAL B 1 115 ? 7.035 -32.969 -1.07 1 96.75 115 VAL B O 1
ATOM 3377 N N . LYS B 1 116 ? 7.676 -34.406 0.513 1 95.81 116 LYS B N 1
ATOM 3378 C CA . LYS B 1 116 ? 7.059 -35.531 -0.179 1 95.81 116 LYS B CA 1
ATOM 3379 C C . LYS B 1 116 ? 5.539 -35.469 -0.079 1 95.81 116 LYS B C 1
ATOM 3381 O O . LYS B 1 116 ? 4.988 -35.281 1.006 1 95.81 116 LYS B O 1
ATOM 3386 N N . VAL B 1 117 ? 4.867 -35.594 -1.228 1 94.06 117 VAL B N 1
ATOM 3387 C CA . VAL B 1 117 ? 3.41 -35.688 -1.295 1 94.06 117 VAL B CA 1
ATOM 3388 C C . VAL B 1 117 ? 2.998 -36.906 -2.111 1 94.06 117 VAL B C 1
ATOM 3390 O O . VAL B 1 117 ? 3.799 -37.438 -2.875 1 94.06 117 VAL B O 1
ATOM 3393 N N . PRO B 1 118 ? 1.785 -37.469 -1.858 1 88.19 118 PRO B N 1
ATOM 3394 C CA . PRO B 1 118 ? 1.354 -38.594 -2.66 1 88.19 118 PRO B CA 1
ATOM 3395 C C . PRO B 1 118 ? 1.144 -38.25 -4.129 1 88.19 118 PRO B C 1
ATOM 3397 O O . PRO B 1 118 ? 0.937 -37.094 -4.465 1 88.19 118 PRO B O 1
ATOM 3400 N N . LYS B 1 119 ? 1.336 -39.312 -4.91 1 85.31 119 LYS B N 1
ATOM 3401 C CA . LYS B 1 119 ? 0.957 -39.125 -6.309 1 85.31 119 LYS B CA 1
ATOM 3402 C C . LYS B 1 119 ? -0.548 -38.906 -6.449 1 85.31 119 LYS B C 1
ATOM 3404 O O . LYS B 1 119 ? -1.338 -39.594 -5.777 1 85.31 119 LYS B O 1
ATOM 3409 N N . PHE B 1 120 ? -0.939 -37.969 -7.215 1 76 120 PHE B N 1
ATOM 3410 C CA . PHE B 1 120 ? -2.352 -37.688 -7.457 1 76 120 PHE B CA 1
ATOM 3411 C C . PHE B 1 120 ? -2.814 -38.375 -8.75 1 76 120 PHE B C 1
ATOM 3413 O O . PHE B 1 120 ? -2.037 -38.5 -9.695 1 76 120 PHE B O 1
ATOM 3420 N N . ASP B 1 121 ? -3.941 -38.969 -8.766 1 70.56 121 ASP B N 1
ATOM 3421 C CA . ASP B 1 121 ? -4.453 -39.719 -9.914 1 70.56 121 ASP B CA 1
ATOM 3422 C C . ASP B 1 121 ? -4.672 -38.781 -11.109 1 70.56 121 ASP B C 1
ATOM 3424 O O . ASP B 1 121 ? -4.438 -39.188 -12.258 1 70.56 121 ASP B O 1
ATOM 3428 N N . ARG B 1 122 ? -5.234 -37.656 -10.898 1 73.75 122 ARG B N 1
ATOM 3429 C CA . ARG B 1 122 ? -5.469 -36.656 -11.93 1 73.75 122 ARG B CA 1
ATOM 3430 C C . ARG B 1 122 ? -4.863 -35.312 -11.547 1 73.75 122 ARG B C 1
ATOM 3432 O O . ARG B 1 122 ? -4.75 -35 -10.359 1 73.75 122 ARG B O 1
ATOM 3439 N N . TRP B 1 123 ? -4.402 -34.688 -12.578 1 67.88 123 TRP B N 1
ATOM 3440 C CA . TRP B 1 123 ? -3.756 -33.406 -12.352 1 67.88 123 TRP B CA 1
ATOM 3441 C C . TRP B 1 123 ? -4.66 -32.469 -11.547 1 67.88 123 TRP B C 1
ATOM 3443 O O . TRP B 1 123 ? -4.18 -31.672 -10.734 1 67.88 123 TRP B O 1
ATOM 3453 N N . GLN B 1 124 ? -5.91 -32.531 -11.648 1 71.75 124 GLN B N 1
ATOM 3454 C CA . GLN B 1 124 ? -6.867 -31.688 -10.93 1 71.75 124 GLN B CA 1
ATOM 3455 C C . GLN B 1 124 ? -6.758 -31.906 -9.422 1 71.75 124 GLN B C 1
ATOM 3457 O O . GLN B 1 124 ? -7.09 -31.016 -8.641 1 71.75 124 GLN B O 1
ATOM 3462 N N . GLU B 1 125 ? -6.258 -33.062 -9.164 1 76.81 125 GLU B N 1
ATOM 3463 C CA . GLU B 1 125 ? -6.121 -33.344 -7.738 1 76.81 125 GLU B CA 1
ATOM 3464 C C . GLU B 1 125 ? -5.035 -32.469 -7.113 1 76.81 125 GLU B C 1
ATOM 3466 O O . GLU B 1 125 ? -5.152 -32.062 -5.953 1 76.81 125 GLU B O 1
ATOM 3471 N N . ILE B 1 126 ? -4.074 -32.188 -7.906 1 74.94 126 ILE B N 1
ATOM 3472 C CA . ILE B 1 126 ? -3.051 -31.266 -7.414 1 74.94 126 ILE B CA 1
ATOM 3473 C C . ILE B 1 126 ? -3.676 -29.906 -7.113 1 74.94 126 ILE B C 1
ATOM 3475 O O . ILE B 1 126 ? -3.5 -29.359 -6.02 1 74.94 126 ILE B O 1
ATOM 3479 N N . SER B 1 127 ? -4.398 -29.406 -8.062 1 78 127 SER B N 1
ATOM 3480 C CA . SER B 1 127 ? -5.059 -28.109 -7.914 1 78 127 SER B CA 1
ATOM 3481 C C . SER B 1 127 ? -6.016 -28.109 -6.723 1 78 127 SER B C 1
ATOM 3483 O O . SER B 1 127 ? -6.117 -27.125 -6 1 78 127 SER B O 1
ATOM 3485 N N . LEU B 1 128 ? -6.594 -29.266 -6.457 1 82.31 128 LEU B N 1
ATOM 3486 C CA . LEU B 1 128 ? -7.605 -29.344 -5.41 1 82.31 128 LEU B CA 1
ATOM 3487 C C . LEU B 1 128 ? -6.953 -29.484 -4.035 1 82.31 128 LEU B C 1
ATOM 3489 O O . LEU B 1 128 ? -7.551 -29.125 -3.023 1 82.31 128 LEU B O 1
ATOM 3493 N N . ARG B 1 129 ? -5.719 -29.922 -4.047 1 90.19 129 ARG B N 1
ATOM 3494 C CA . ARG B 1 129 ? -5.066 -30.172 -2.766 1 90.19 129 ARG B CA 1
ATOM 3495 C C . ARG B 1 129 ? -4.02 -29.109 -2.471 1 90.19 129 ARG B C 1
ATOM 3497 O O . ARG B 1 129 ? -3.553 -28.984 -1.338 1 90.19 129 ARG B O 1
ATOM 3504 N N . ARG B 1 130 ? -3.719 -28.359 -3.432 1 94.31 130 ARG B N 1
ATOM 3505 C CA . ARG B 1 130 ? -2.646 -27.375 -3.344 1 94.31 130 ARG B CA 1
ATOM 3506 C C . ARG B 1 130 ? -2.861 -26.438 -2.162 1 94.31 130 ARG B C 1
ATOM 3508 O O . ARG B 1 130 ? -1.953 -26.219 -1.354 1 94.31 130 ARG B O 1
ATOM 3515 N N . MET B 1 131 ? -4.117 -25.922 -2.008 1 97.12 131 MET B N 1
ATOM 3516 C CA . MET B 1 131 ? -4.418 -24.969 -0.95 1 97.12 131 MET B CA 1
ATOM 3517 C C . MET B 1 131 ? -4.258 -25.609 0.425 1 97.12 131 MET B C 1
ATOM 3519 O O . MET B 1 131 ? -3.699 -25 1.338 1 97.12 131 MET B O 1
ATOM 3523 N N . GLU B 1 132 ? -4.66 -26.812 0.511 1 96.44 132 GLU B N 1
ATOM 3524 C CA . GLU B 1 132 ? -4.531 -27.547 1.768 1 96.44 132 GLU B CA 1
ATOM 3525 C C . GLU B 1 132 ? -3.066 -27.766 2.131 1 96.44 132 GLU B C 1
ATOM 3527 O O . GLU B 1 132 ? -2.67 -27.578 3.281 1 96.44 132 GLU B O 1
ATOM 3532 N N . LEU B 1 133 ? -2.332 -28.203 1.191 1 96.81 133 LEU B N 1
ATOM 3533 C CA . LEU B 1 133 ? -0.929 -28.516 1.431 1 96.81 133 LEU B CA 1
ATOM 3534 C C . LEU B 1 133 ? -0.14 -27.266 1.802 1 96.81 133 LEU B C 1
ATOM 3536 O O . LEU B 1 133 ? 0.706 -27.297 2.699 1 96.81 133 LEU B O 1
ATOM 3540 N N . ILE B 1 134 ? -0.418 -26.156 1.143 1 98 134 ILE B N 1
ATOM 3541 C CA . ILE B 1 134 ? 0.258 -24.906 1.459 1 98 134 ILE B CA 1
ATOM 3542 C C . ILE B 1 134 ? -0.143 -24.453 2.857 1 98 134 ILE B C 1
ATOM 3544 O O . ILE B 1 134 ? 0.711 -24.062 3.658 1 98 134 ILE B O 1
ATOM 3548 N N . GLN B 1 135 ? -1.454 -24.469 3.143 1 98.44 135 GLN B N 1
ATOM 3549 C CA . GLN B 1 135 ? -1.949 -24.094 4.465 1 98.44 135 GLN B CA 1
ATOM 3550 C C . GLN B 1 135 ? -1.24 -24.891 5.562 1 98.44 135 GLN B C 1
ATOM 3552 O O . GLN B 1 135 ? -0.785 -24.312 6.551 1 98.44 135 GLN B O 1
ATOM 3557 N N . THR B 1 136 ? -1.162 -26.188 5.371 1 97.81 136 THR B N 1
ATOM 3558 C CA . THR B 1 136 ? -0.535 -27.062 6.348 1 97.81 136 THR B CA 1
ATOM 3559 C C . THR B 1 136 ? 0.95 -26.75 6.492 1 97.81 136 THR B C 1
ATOM 3561 O O . THR B 1 136 ? 1.475 -26.703 7.605 1 97.81 136 THR B O 1
ATOM 3564 N N . ALA B 1 137 ? 1.578 -26.578 5.371 1 98 137 ALA B N 1
ATOM 3565 C CA . ALA B 1 137 ? 3 -26.25 5.406 1 98 137 ALA B CA 1
ATOM 3566 C C . ALA B 1 137 ? 3.242 -24.953 6.172 1 98 137 ALA B C 1
ATOM 3568 O O . ALA B 1 137 ? 4.215 -24.844 6.918 1 98 137 ALA B O 1
ATOM 3569 N N . ILE B 1 138 ? 2.375 -23.906 5.969 1 98.69 138 ILE B N 1
ATOM 3570 C CA . ILE B 1 138 ? 2.488 -22.641 6.691 1 98.69 138 ILE B CA 1
ATOM 3571 C C . ILE B 1 138 ? 2.367 -22.891 8.195 1 98.69 138 ILE B C 1
ATOM 3573 O O . ILE B 1 138 ? 3.203 -22.438 8.977 1 98.69 138 ILE B O 1
ATOM 3577 N N . GLU B 1 139 ? 1.411 -23.641 8.555 1 98.44 139 GLU B N 1
ATOM 3578 C CA . GLU B 1 139 ? 1.137 -23.891 9.969 1 98.44 139 GLU B CA 1
ATOM 3579 C C . GLU B 1 139 ? 2.26 -24.688 10.617 1 98.44 139 GLU B C 1
ATOM 3581 O O . GLU B 1 139 ? 2.627 -24.438 11.766 1 98.44 139 GLU B O 1
ATOM 3586 N N . GLU B 1 140 ? 2.814 -25.594 9.875 1 97.5 140 GLU B N 1
ATOM 3587 C CA . GLU B 1 140 ? 3.77 -26.531 10.469 1 97.5 140 GLU B CA 1
ATOM 3588 C C . GLU B 1 140 ? 5.172 -25.922 10.516 1 97.5 140 GLU B C 1
ATOM 3590 O O . GLU B 1 140 ? 5.879 -26.062 11.516 1 97.5 140 GLU B O 1
ATOM 3595 N N . TYR B 1 141 ? 5.594 -25.219 9.422 1 94.69 141 TYR B N 1
ATOM 3596 C CA . TYR B 1 141 ? 7.008 -24.891 9.508 1 94.69 141 TYR B CA 1
ATOM 3597 C C . TYR B 1 141 ? 7.293 -23.562 8.805 1 94.69 141 TYR B C 1
ATOM 3599 O O . TYR B 1 141 ? 8.281 -22.891 9.117 1 94.69 141 TYR B O 1
ATOM 3607 N N . ILE B 1 142 ? 6.484 -23.094 7.934 1 97.56 142 ILE B N 1
ATOM 3608 C CA . ILE B 1 142 ? 6.836 -21.906 7.152 1 97.56 142 ILE B CA 1
ATOM 3609 C C . ILE B 1 142 ? 6.645 -20.656 7.996 1 97.56 142 ILE B C 1
ATOM 3611 O O . ILE B 1 142 ? 7.426 -19.703 7.895 1 97.56 142 ILE B O 1
ATOM 3615 N N . HIS B 1 143 ? 5.598 -20.547 8.828 1 96.75 143 HIS B N 1
ATOM 3616 C CA . HIS B 1 143 ? 5.258 -19.344 9.602 1 96.75 143 HIS B CA 1
ATOM 3617 C C . HIS B 1 143 ? 6.398 -18.953 10.531 1 96.75 143 HIS B C 1
ATOM 3619 O O . HIS B 1 143 ? 6.559 -17.766 10.852 1 96.75 143 HIS B O 1
ATOM 3625 N N . GLN B 1 144 ? 7.273 -19.828 10.891 1 94.88 144 GLN B N 1
ATOM 3626 C CA . GLN B 1 144 ? 8.375 -19.547 11.812 1 94.88 144 GLN B CA 1
ATOM 3627 C C . GLN B 1 144 ? 9.633 -19.125 11.055 1 94.88 144 GLN B C 1
ATOM 3629 O O . GLN B 1 144 ? 10.57 -18.594 11.656 1 94.88 144 GLN B O 1
ATOM 3634 N N . ARG B 1 145 ? 9.531 -19.281 9.781 1 95.38 145 ARG B N 1
ATOM 3635 C CA . ARG B 1 145 ? 10.805 -19.203 9.078 1 95.38 145 ARG B CA 1
ATOM 3636 C C . ARG B 1 145 ? 10.773 -18.109 8.008 1 95.38 145 ARG B C 1
ATOM 3638 O O . ARG B 1 145 ? 11.82 -17.719 7.488 1 95.38 145 ARG B O 1
ATOM 3645 N N . ALA B 1 146 ? 9.609 -17.688 7.695 1 98.31 146 ALA B N 1
ATOM 3646 C CA . ALA B 1 146 ? 9.523 -16.797 6.535 1 98.31 146 ALA B CA 1
ATOM 3647 C C . ALA B 1 146 ? 8.633 -15.594 6.832 1 98.31 146 ALA B C 1
ATOM 3649 O O . ALA B 1 146 ? 7.738 -15.672 7.672 1 98.31 146 ALA B O 1
ATOM 3650 N N . ASN B 1 147 ? 8.93 -14.516 6.195 1 97.88 147 ASN B N 1
ATOM 3651 C CA . ASN B 1 147 ? 8.125 -13.305 6.277 1 97.88 147 ASN B CA 1
ATOM 3652 C C . ASN B 1 147 ? 7.043 -13.273 5.203 1 97.88 147 ASN B C 1
ATOM 3654 O O . ASN B 1 147 ? 5.914 -12.852 5.465 1 97.88 147 ASN B O 1
ATOM 3658 N N . TYR B 1 148 ? 7.379 -13.688 4.066 1 98.56 148 TYR B N 1
ATOM 3659 C CA . TYR B 1 148 ? 6.496 -13.734 2.906 1 98.56 148 TYR B CA 1
ATOM 3660 C C . TYR B 1 148 ? 6.484 -15.133 2.291 1 98.56 148 TYR B C 1
ATOM 3662 O O . TYR B 1 148 ? 7.363 -15.945 2.568 1 98.56 148 TYR B O 1
ATOM 3670 N N . ILE B 1 149 ? 5.453 -15.391 1.513 1 98.88 149 ILE B N 1
ATOM 3671 C CA . ILE B 1 149 ? 5.359 -16.656 0.785 1 98.88 149 ILE B CA 1
ATOM 3672 C C . ILE B 1 149 ? 4.797 -16.406 -0.612 1 98.88 149 ILE B C 1
ATOM 3674 O O . ILE B 1 149 ? 3.867 -15.609 -0.781 1 98.88 149 ILE B O 1
ATOM 3678 N N . PHE B 1 150 ? 5.422 -16.969 -1.565 1 98.88 150 PHE B N 1
ATOM 3679 C CA . PHE B 1 150 ? 4.914 -16.969 -2.932 1 98.88 150 PHE B CA 1
ATOM 3680 C C . PHE B 1 150 ? 4.676 -18.391 -3.418 1 98.88 150 PHE B C 1
ATOM 3682 O O . PHE B 1 150 ? 5.527 -19.266 -3.23 1 98.88 150 PHE B O 1
ATOM 3689 N N . CYS B 1 151 ? 3.533 -18.625 -4 1 98.69 151 CYS B N 1
ATOM 3690 C CA . CYS B 1 151 ? 3.123 -19.906 -4.57 1 98.69 151 CYS B CA 1
ATOM 3691 C C . CYS B 1 151 ? 3.17 -19.859 -6.094 1 98.69 151 CYS B C 1
ATOM 3693 O O . CYS B 1 151 ? 2.443 -19.078 -6.719 1 98.69 151 CYS B O 1
ATOM 3695 N N . LEU B 1 152 ? 4.023 -20.719 -6.652 1 98.44 152 LEU B N 1
ATOM 3696 C CA . LEU B 1 152 ? 4.312 -20.625 -8.078 1 98.44 152 LEU B CA 1
ATOM 3697 C C . LEU B 1 152 ? 4.078 -21.969 -8.766 1 98.44 152 LEU B C 1
ATOM 3699 O O . LEU B 1 152 ? 4.16 -23.031 -8.125 1 98.44 152 LEU B O 1
ATOM 3703 N N . ASP B 1 153 ? 3.725 -21.891 -10.016 1 96 153 ASP B N 1
ATOM 3704 C CA . ASP B 1 153 ? 3.676 -23.109 -10.82 1 96 153 ASP B CA 1
ATOM 3705 C C . ASP B 1 153 ? 5.066 -23.484 -11.32 1 96 153 ASP B C 1
ATOM 3707 O O . ASP B 1 153 ? 5.855 -22.625 -11.695 1 96 153 ASP B O 1
ATOM 3711 N N . VAL B 1 154 ? 5.246 -24.734 -11.438 1 96.25 154 VAL B N 1
ATOM 3712 C CA . VAL B 1 154 ? 6.578 -25.234 -11.773 1 96.25 154 VAL B CA 1
ATOM 3713 C C . VAL B 1 154 ? 6.809 -25.109 -13.273 1 96.25 154 VAL B C 1
ATOM 3715 O O . VAL B 1 154 ? 7.953 -25.031 -13.727 1 96.25 154 VAL B O 1
ATOM 3718 N N . ASP B 1 155 ? 5.715 -25.188 -14.039 1 94.69 155 ASP B N 1
ATOM 3719 C CA . ASP B 1 155 ? 5.852 -25.156 -15.492 1 94.69 155 ASP B CA 1
ATOM 3720 C C . ASP B 1 155 ? 5.906 -23.719 -16 1 94.69 155 ASP B C 1
ATOM 3722 O O . ASP B 1 155 ? 5.199 -23.359 -16.953 1 94.69 155 ASP B O 1
ATOM 3726 N N . MET B 1 156 ? 6.695 -22.891 -15.312 1 96.69 156 MET B N 1
ATOM 3727 C CA . MET B 1 156 ? 6.961 -21.484 -15.641 1 96.69 156 MET B CA 1
ATOM 3728 C C . MET B 1 156 ? 8.461 -21.188 -15.586 1 96.69 156 MET B C 1
ATOM 3730 O O . MET B 1 156 ? 9.219 -21.922 -14.945 1 96.69 156 MET B O 1
ATOM 3734 N N . ILE B 1 157 ? 8.836 -20.125 -16.281 1 97.5 157 ILE B N 1
ATOM 3735 C CA . ILE B 1 157 ? 10.242 -19.734 -16.344 1 97.5 157 ILE B CA 1
ATOM 3736 C C . ILE B 1 157 ? 10.375 -18.234 -16.094 1 97.5 157 ILE B C 1
ATOM 3738 O O . ILE B 1 157 ? 9.594 -17.438 -16.641 1 97.5 157 ILE B O 1
ATOM 3742 N N . PHE B 1 158 ? 11.367 -17.875 -15.258 1 98.25 158 PHE B N 1
ATOM 3743 C CA . PHE B 1 158 ? 11.703 -16.469 -15.055 1 98.25 158 PHE B CA 1
ATOM 3744 C C . PHE B 1 158 ? 12.617 -15.961 -16.156 1 98.25 158 PHE B C 1
ATOM 3746 O O . PHE B 1 158 ? 13.609 -16.609 -16.5 1 98.25 158 PHE B O 1
ATOM 3753 N N . HIS B 1 159 ? 12.25 -14.797 -16.688 1 97.62 159 HIS B N 1
ATOM 3754 C CA . HIS B 1 159 ? 13.039 -14.195 -17.766 1 97.62 159 HIS B CA 1
ATOM 3755 C C . HIS B 1 159 ? 13.641 -12.859 -17.328 1 97.62 159 HIS B C 1
ATOM 3757 O O . HIS B 1 159 ? 14.562 -12.352 -17.969 1 97.62 159 HIS B O 1
ATOM 3763 N N . GLY B 1 160 ? 13.102 -12.328 -16.344 1 98 160 GLY B N 1
ATOM 3764 C CA . GLY B 1 160 ? 13.523 -11.039 -15.82 1 98 160 GLY B CA 1
ATOM 3765 C C . GLY B 1 160 ? 13.289 -10.898 -14.328 1 98 160 GLY B C 1
ATOM 3766 O O . GLY B 1 160 ? 12.82 -11.828 -13.672 1 98 160 GLY B O 1
ATOM 3767 N N . ARG B 1 161 ? 13.57 -9.734 -13.859 1 98 161 ARG B N 1
ATOM 3768 C CA . ARG B 1 161 ? 13.539 -9.445 -12.43 1 98 161 ARG B CA 1
ATOM 3769 C C . ARG B 1 161 ? 12.133 -9.633 -11.867 1 98 161 ARG B C 1
ATOM 3771 O O . ARG B 1 161 ? 11.164 -9.102 -12.406 1 98 161 ARG B O 1
ATOM 3778 N N . VAL B 1 162 ? 12.039 -10.422 -10.906 1 98.69 162 VAL B N 1
ATOM 3779 C CA . VAL B 1 162 ? 10.938 -10.453 -9.945 1 98.69 162 VAL B CA 1
ATOM 3780 C C . VAL B 1 162 ? 11.477 -10.25 -8.531 1 98.69 162 VAL B C 1
ATOM 3782 O O . VAL B 1 162 ? 11.883 -11.211 -7.871 1 98.69 162 VAL B O 1
ATOM 3785 N N . GLY B 1 163 ? 11.461 -9.031 -8.078 1 98.06 163 GLY B N 1
ATOM 3786 C CA . GLY B 1 163 ? 12.109 -8.68 -6.828 1 98.06 163 GLY B CA 1
ATOM 3787 C C . GLY B 1 163 ? 11.141 -8.203 -5.766 1 98.06 163 GLY B C 1
ATOM 3788 O O . GLY B 1 163 ? 9.953 -8.531 -5.809 1 98.06 163 GLY B O 1
ATOM 3789 N N . PRO B 1 164 ? 11.664 -7.449 -4.809 1 97.44 164 PRO B N 1
ATOM 3790 C CA . PRO B 1 164 ? 10.852 -6.988 -3.678 1 97.44 164 PRO B CA 1
ATOM 3791 C C . PRO B 1 164 ? 9.695 -6.094 -4.109 1 97.44 164 PRO B C 1
ATOM 3793 O O . PRO B 1 164 ? 8.773 -5.848 -3.322 1 97.44 164 PRO B O 1
ATOM 3796 N N . GLU B 1 165 ? 9.68 -5.613 -5.336 1 98.25 165 GLU B N 1
ATOM 3797 C CA . GLU B 1 165 ? 8.547 -4.828 -5.824 1 98.25 165 GLU B CA 1
ATOM 3798 C C . GLU B 1 165 ? 7.266 -5.656 -5.84 1 98.25 165 GLU B C 1
ATOM 3800 O O . GLU B 1 165 ? 6.164 -5.105 -5.848 1 98.25 165 GLU B O 1
ATOM 3805 N N . ALA B 1 166 ? 7.469 -6.945 -5.801 1 98.62 166 ALA B N 1
ATOM 3806 C CA . ALA B 1 166 ? 6.309 -7.832 -5.828 1 98.62 166 ALA B CA 1
ATOM 3807 C C . ALA B 1 166 ? 5.754 -8.055 -4.422 1 98.62 166 ALA B C 1
ATOM 3809 O O . ALA B 1 166 ? 4.648 -8.578 -4.262 1 98.62 166 ALA B O 1
ATOM 3810 N N . LEU B 1 167 ? 6.469 -7.668 -3.406 1 97.81 167 LEU B N 1
ATOM 3811 C CA . LEU B 1 167 ? 6.082 -7.988 -2.035 1 97.81 167 LEU B CA 1
ATOM 3812 C C . LEU B 1 167 ? 4.895 -7.137 -1.597 1 97.81 167 LEU B C 1
ATOM 3814 O O . LEU B 1 167 ? 4.801 -5.961 -1.947 1 97.81 167 LEU B O 1
ATOM 3818 N N . GLY B 1 168 ? 4.02 -7.648 -0.874 1 97.31 168 GLY B N 1
ATOM 3819 C CA . GLY B 1 168 ? 2.822 -7.07 -0.283 1 97.31 168 GLY B CA 1
ATOM 3820 C C . GLY B 1 168 ? 2.137 -7.996 0.704 1 97.31 168 GLY B C 1
ATOM 3821 O O . GLY B 1 168 ? 2.604 -9.109 0.945 1 97.31 168 GLY B O 1
ATOM 3822 N N . LYS B 1 169 ? 1.076 -7.543 1.312 1 97.31 169 LYS B N 1
ATOM 3823 C CA . LYS B 1 169 ? 0.341 -8.383 2.25 1 97.31 169 LYS B CA 1
ATOM 3824 C C . LYS B 1 169 ? -0.377 -9.523 1.524 1 97.31 169 LYS B C 1
ATOM 3826 O O . LYS B 1 169 ? -0.297 -10.68 1.94 1 97.31 169 LYS B O 1
ATOM 3831 N N . LEU B 1 170 ? -1.091 -9.156 0.519 1 98.69 170 LEU B N 1
ATOM 3832 C CA . LEU B 1 170 ? -1.794 -10.078 -0.371 1 98.69 170 LEU B CA 1
ATOM 3833 C C . LEU B 1 170 ? -1.529 -9.727 -1.832 1 98.69 170 LEU B C 1
ATOM 3835 O O . LEU B 1 170 ? -1.94 -8.664 -2.305 1 98.69 170 LEU B O 1
ATOM 3839 N N . VAL B 1 171 ? -0.811 -10.617 -2.531 1 98.94 171 VAL B N 1
ATOM 3840 C CA . VAL B 1 171 ? -0.319 -10.328 -3.873 1 98.94 171 VAL B CA 1
ATOM 3841 C C . VAL B 1 171 ? -0.998 -11.25 -4.883 1 98.94 171 VAL B C 1
ATOM 3843 O O . VAL B 1 171 ? -1.063 -12.469 -4.676 1 98.94 171 VAL B O 1
ATOM 3846 N N . ALA B 1 172 ? -1.563 -10.664 -5.934 1 98.88 172 ALA B N 1
ATOM 3847 C CA . ALA B 1 172 ? -2.223 -11.398 -7.008 1 98.88 172 ALA B CA 1
ATOM 3848 C C . ALA B 1 172 ? -1.692 -10.977 -8.375 1 98.88 172 ALA B C 1
ATOM 3850 O O . ALA B 1 172 ? -1.179 -9.867 -8.531 1 98.88 172 ALA B O 1
ATOM 3851 N N . ALA B 1 173 ? -1.757 -11.844 -9.305 1 98.88 173 ALA B N 1
ATOM 3852 C CA . ALA B 1 173 ? -1.316 -11.547 -10.664 1 98.88 173 ALA B CA 1
ATOM 3853 C C . ALA B 1 173 ? -2.498 -11.531 -11.633 1 98.88 173 ALA B C 1
ATOM 3855 O O . ALA B 1 173 ? -3.338 -12.438 -11.609 1 98.88 173 ALA B O 1
ATOM 3856 N N . ILE B 1 174 ? -2.541 -10.539 -12.461 1 98.69 174 ILE B N 1
ATOM 3857 C CA . ILE B 1 174 ? -3.619 -10.398 -13.43 1 98.69 174 ILE B CA 1
ATOM 3858 C C . ILE B 1 174 ? -3.383 -11.336 -14.609 1 98.69 174 ILE B C 1
ATOM 3860 O O . ILE B 1 174 ? -2.316 -11.312 -15.227 1 98.69 174 ILE B O 1
ATOM 3864 N N . HIS B 1 175 ? -4.383 -12.078 -14.898 1 97.94 175 HIS B N 1
ATOM 3865 C CA . HIS B 1 175 ? -4.301 -13.117 -15.914 1 97.94 175 HIS B CA 1
ATOM 3866 C C . HIS B 1 175 ? -4.051 -12.516 -17.297 1 97.94 175 HIS B C 1
ATOM 3868 O O . HIS B 1 175 ? -4.746 -11.586 -17.703 1 97.94 175 HIS B O 1
ATOM 3874 N N . PRO B 1 176 ? -3.146 -13.023 -18.047 1 96.25 176 PRO B N 1
ATOM 3875 C CA . PRO B 1 176 ? -2.75 -12.391 -19.297 1 96.25 176 PRO B CA 1
ATOM 3876 C C . PRO B 1 176 ? -3.797 -12.562 -20.406 1 96.25 176 PRO B C 1
ATOM 3878 O O . PRO B 1 176 ? -3.76 -11.852 -21.406 1 96.25 176 PRO B O 1
ATOM 3881 N N . TRP B 1 177 ? -4.754 -13.43 -20.234 1 95.38 177 TRP B N 1
ATOM 3882 C CA . TRP B 1 177 ? -5.684 -13.727 -21.312 1 95.38 177 TRP B CA 1
ATOM 3883 C C . TRP B 1 177 ? -6.973 -12.93 -21.172 1 95.38 177 TRP B C 1
ATOM 3885 O O . TRP B 1 177 ? -7.797 -12.891 -22.078 1 95.38 177 TRP B O 1
ATOM 3895 N N . PHE B 1 178 ? -7.133 -12.188 -20.047 1 95.69 178 PHE B N 1
ATOM 3896 C CA . PHE B 1 178 ? -8.461 -11.633 -19.812 1 95.69 178 PHE B CA 1
ATOM 3897 C C . PHE B 1 178 ? -8.391 -10.148 -19.5 1 95.69 178 PHE B C 1
ATOM 3899 O O . PHE B 1 178 ? -9.422 -9.492 -19.328 1 95.69 178 PHE B O 1
ATOM 3906 N N . TYR B 1 179 ? -7.25 -9.562 -19.453 1 95 179 TYR B N 1
ATOM 3907 C CA . TYR B 1 179 ? -7.121 -8.227 -18.875 1 95 179 TYR B CA 1
ATOM 3908 C C . TYR B 1 179 ? -7.605 -7.16 -19.859 1 95 179 TYR B C 1
ATOM 3910 O O . TYR B 1 179 ? -7.664 -5.9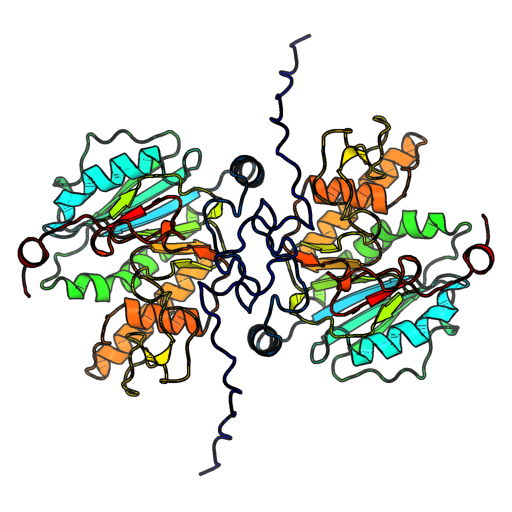77 -19.516 1 95 179 TYR B O 1
ATOM 3918 N N . TRP B 1 180 ? -8.133 -7.57 -21.078 1 92.06 180 TRP B N 1
ATOM 3919 C CA . TRP B 1 180 ? -8.602 -6.602 -22.062 1 92.06 180 TRP B CA 1
ATOM 3920 C C . TRP B 1 180 ? -10.109 -6.734 -22.281 1 92.06 180 TRP B C 1
ATOM 3922 O O . TRP B 1 180 ? -10.68 -6.047 -23.141 1 92.06 180 TRP B O 1
ATOM 3932 N N . VAL B 1 181 ? -10.719 -7.652 -21.578 1 94.62 181 VAL B N 1
ATOM 3933 C CA . VAL B 1 181 ? -12.141 -7.879 -21.781 1 94.62 181 VAL B CA 1
ATOM 3934 C C . VAL B 1 181 ? -12.922 -7.496 -20.531 1 94.62 181 VAL B C 1
ATOM 3936 O O . VAL B 1 181 ? -12.352 -7.438 -19.438 1 94.62 181 VAL B O 1
ATOM 3939 N N . PRO B 1 182 ? -14.156 -7.238 -20.672 1 95.5 182 PRO B N 1
ATOM 3940 C CA . PRO B 1 182 ? -14.984 -6.906 -19.516 1 95.5 182 PRO B CA 1
ATOM 3941 C C . PRO B 1 182 ? -15.211 -8.102 -18.594 1 95.5 182 PRO B C 1
ATOM 3943 O O . PRO B 1 182 ? -15.086 -9.25 -19.016 1 95.5 182 PRO B O 1
ATOM 3946 N N . ARG B 1 183 ? -15.578 -7.812 -17.375 1 96.12 183 ARG B N 1
ATOM 3947 C CA . ARG B 1 183 ? -15.734 -8.828 -16.344 1 96.12 183 ARG B CA 1
ATOM 3948 C C . ARG B 1 183 ? -16.797 -9.852 -16.734 1 96.12 183 ARG B C 1
ATOM 3950 O O . ARG B 1 183 ? -16.766 -10.992 -16.266 1 96.12 183 ARG B O 1
ATOM 3957 N N . SER B 1 184 ? -17.734 -9.484 -17.578 1 95.12 184 SER B N 1
ATOM 3958 C CA . SER B 1 184 ? -18.766 -10.406 -18 1 95.12 184 SER B CA 1
ATOM 3959 C C . SER B 1 184 ? -18.188 -11.562 -18.828 1 95.12 184 SER B C 1
ATOM 3961 O O . SER B 1 184 ? -18.844 -12.594 -19 1 95.12 184 SER B O 1
ATOM 3963 N N . GLN B 1 185 ? -16.969 -11.43 -19.266 1 96.94 185 GLN B N 1
ATOM 3964 C CA . GLN B 1 185 ? -16.328 -12.445 -20.109 1 96.94 185 GLN B CA 1
ATOM 3965 C C . GLN B 1 185 ? -15.328 -13.266 -19.312 1 96.94 185 GLN B C 1
ATOM 3967 O O . GLN B 1 185 ? -14.703 -14.188 -19.844 1 96.94 185 GLN B O 1
ATOM 3972 N N . TYR B 1 186 ? -15.148 -12.93 -18.047 1 97.94 186 TYR B N 1
ATOM 3973 C CA . TYR B 1 186 ? -14.242 -13.719 -17.219 1 97.94 186 TYR B CA 1
ATOM 3974 C C . TYR B 1 186 ? -14.797 -15.109 -16.969 1 97.94 186 TYR B C 1
ATOM 3976 O O . TYR B 1 186 ? -16.016 -15.281 -16.828 1 97.94 186 TYR B O 1
ATOM 3984 N N . PRO B 1 187 ? -13.977 -16.109 -16.953 1 97.94 187 PRO B N 1
ATOM 3985 C CA . PRO B 1 187 ? -14.445 -17.453 -16.672 1 97.94 187 PRO B CA 1
ATOM 3986 C C . PRO B 1 187 ? -14.648 -17.719 -15.188 1 97.94 187 PRO B C 1
ATOM 3988 O O . PRO B 1 187 ? -14.195 -18.75 -14.672 1 97.94 187 PRO B O 1
ATOM 3991 N N . TYR B 1 188 ? -15.32 -16.797 -14.531 1 98.31 188 TYR B N 1
ATOM 3992 C CA . TYR B 1 188 ? -15.695 -17 -13.141 1 98.31 188 TYR B CA 1
ATOM 3993 C C . TYR B 1 188 ? -16.641 -18.188 -13 1 98.31 188 TYR B C 1
ATOM 3995 O O . TYR B 1 188 ? -17.344 -18.547 -13.945 1 98.31 188 TYR B O 1
ATOM 4003 N N . GLU B 1 189 ? -16.609 -18.828 -11.812 1 98.56 189 GLU B N 1
ATOM 4004 C CA . GLU B 1 189 ? -17.672 -19.781 -11.469 1 98.56 189 GLU B CA 1
ATOM 4005 C C . GLU B 1 189 ? -19.016 -19.094 -11.328 1 98.56 189 GLU B C 1
ATOM 4007 O O . GLU B 1 189 ? -19.172 -18.172 -10.516 1 98.56 189 GLU B O 1
ATOM 4012 N N . ARG B 1 190 ? -20.031 -19.578 -12.203 1 98.06 190 ARG B N 1
ATOM 4013 C CA . ARG B 1 190 ? -21.297 -18.875 -12.242 1 98.06 190 ARG B CA 1
ATOM 4014 C C . ARG B 1 190 ? -22.422 -19.703 -11.617 1 98.06 190 ARG B C 1
ATOM 4016 O O . ARG B 1 190 ? -23.547 -19.234 -11.461 1 98.06 190 ARG B O 1
ATOM 4023 N N . ARG B 1 191 ? -22.141 -20.906 -11.312 1 98 191 ARG B N 1
ATOM 4024 C CA . ARG B 1 191 ? -23.141 -21.719 -10.641 1 98 191 ARG B CA 1
ATOM 4025 C C . ARG B 1 191 ? -23.25 -21.344 -9.164 1 98 191 ARG B C 1
ATOM 4027 O O . ARG B 1 191 ? -22.25 -21.391 -8.438 1 98 191 ARG B O 1
ATOM 4034 N N . THR B 1 192 ? -24.375 -21.078 -8.664 1 97.75 192 THR B N 1
ATOM 4035 C CA . THR B 1 192 ? -24.625 -20.531 -7.332 1 97.75 192 THR B CA 1
ATOM 4036 C C . THR B 1 192 ? -24.375 -21.578 -6.258 1 97.75 192 THR B C 1
ATOM 4038 O O . THR B 1 192 ? -24.172 -21.25 -5.09 1 97.75 192 THR B O 1
ATOM 4041 N N . ILE B 1 193 ? -24.375 -22.844 -6.613 1 98.06 193 ILE B N 1
ATOM 4042 C CA . ILE B 1 193 ? -24.156 -23.922 -5.648 1 98.06 193 ILE B CA 1
ATOM 4043 C C . ILE B 1 193 ? -22.703 -23.922 -5.195 1 98.06 193 ILE B C 1
ATOM 4045 O O . ILE B 1 193 ? -22.375 -24.422 -4.117 1 98.06 193 ILE B O 1
ATOM 4049 N N . SER B 1 194 ? -21.797 -23.453 -5.984 1 98.69 194 SER B N 1
ATOM 4050 C CA . SER B 1 194 ? -20.359 -23.406 -5.664 1 98.69 194 SER B CA 1
ATOM 4051 C C . SER B 1 194 ? -20.047 -22.266 -4.707 1 98.69 194 SER B C 1
ATOM 4053 O O . SER B 1 194 ? -20.609 -21.172 -4.828 1 98.69 194 SER B O 1
ATOM 4055 N N . LYS B 1 195 ? -19.062 -22.469 -3.828 1 98.56 195 LYS B N 1
ATOM 4056 C CA . LYS B 1 195 ? -18.594 -21.438 -2.922 1 98.56 195 LYS B CA 1
ATOM 4057 C C . LYS B 1 195 ? -17.672 -20.453 -3.646 1 98.56 195 LYS B C 1
ATOM 4059 O O . LYS B 1 195 ? -17.344 -19.391 -3.107 1 98.56 195 LYS B O 1
ATOM 4064 N N . ALA B 1 196 ? -17.406 -20.734 -4.902 1 98.56 196 ALA B N 1
ATOM 4065 C CA . ALA B 1 196 ? -16.578 -19.844 -5.711 1 98.56 196 ALA B CA 1
ATOM 4066 C C . ALA B 1 196 ? -17.438 -18.953 -6.605 1 98.56 196 ALA B C 1
ATOM 4068 O O . ALA B 1 196 ? -16.922 -18.234 -7.457 1 98.56 196 ALA B O 1
ATOM 4069 N N . TYR B 1 197 ? -18.719 -18.984 -6.402 1 98.5 197 TYR B N 1
ATOM 4070 C CA . TYR B 1 197 ? -19.688 -18.281 -7.246 1 98.5 197 TYR B CA 1
ATOM 4071 C C . TYR B 1 197 ? -19.406 -16.781 -7.258 1 98.5 197 TYR B C 1
ATOM 4073 O O . TYR B 1 197 ? -19.266 -16.156 -6.203 1 98.5 197 TYR B O 1
ATOM 4081 N N . ILE B 1 198 ? -19.297 -16.156 -8.484 1 97.75 198 ILE B N 1
ATOM 4082 C CA . ILE B 1 198 ? -19.25 -14.711 -8.703 1 97.75 198 ILE B CA 1
ATOM 4083 C C . ILE B 1 198 ? -20.297 -14.305 -9.734 1 97.75 198 ILE B C 1
ATOM 4085 O O . ILE B 1 198 ? -20.266 -14.781 -10.875 1 97.75 198 ILE B O 1
ATOM 4089 N N . PRO B 1 199 ? -21.203 -13.438 -9.406 1 96.06 199 PRO B N 1
ATOM 4090 C CA . PRO B 1 199 ? -22.234 -13.016 -10.344 1 96.06 199 PRO B CA 1
ATOM 4091 C C . PRO B 1 199 ? -21.672 -12.344 -11.594 1 96.06 199 PRO B C 1
ATOM 4093 O O . PRO B 1 199 ? -20.547 -11.828 -11.562 1 96.06 199 PRO B O 1
ATOM 4096 N N . GLN B 1 200 ? -22.484 -12.305 -12.586 1 93.56 200 GLN B N 1
ATOM 4097 C CA . GLN B 1 200 ? -22.078 -11.82 -13.898 1 93.56 200 GLN B CA 1
ATOM 4098 C C . GLN B 1 200 ? -21.656 -10.352 -13.836 1 93.56 200 GLN B C 1
ATOM 4100 O O . GLN B 1 200 ? -20.766 -9.922 -14.578 1 93.56 200 GLN B O 1
ATOM 4105 N N . ASP B 1 201 ? -22.188 -9.594 -12.984 1 92.19 201 ASP B N 1
ATOM 4106 C CA . ASP B 1 201 ? -21.938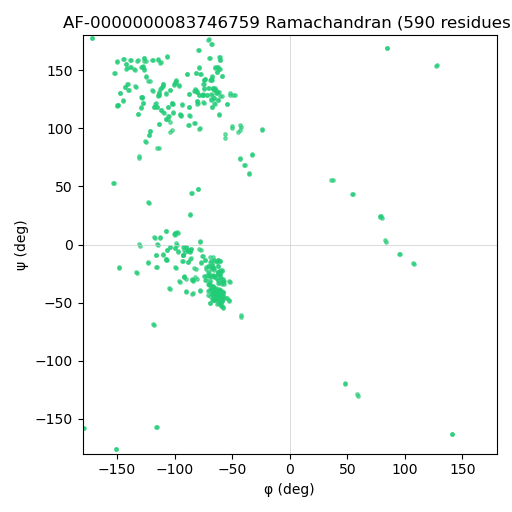 -8.164 -12.945 1 92.19 201 ASP B CA 1
ATOM 4107 C C . ASP B 1 201 ? -20.922 -7.816 -11.852 1 92.19 201 ASP B C 1
ATOM 4109 O O . ASP B 1 201 ? -20.688 -6.641 -11.57 1 92.19 201 ASP B O 1
ATOM 4113 N N . HIS B 1 202 ? -20.312 -8.836 -11.273 1 93.06 202 HIS B N 1
ATOM 4114 C CA . HIS B 1 202 ? -19.297 -8.625 -10.242 1 93.06 202 HIS B CA 1
ATOM 4115 C C . HIS B 1 202 ? -17.922 -9.031 -10.742 1 93.06 202 HIS B C 1
ATOM 4117 O O . HIS B 1 202 ? -17.797 -9.766 -11.727 1 93.06 202 HIS B O 1
ATOM 4123 N N . GLY B 1 203 ? -16.953 -8.445 -10.086 1 94.12 203 GLY B N 1
ATOM 4124 C CA . GLY B 1 203 ? -15.57 -8.75 -10.422 1 94.12 203 GLY B CA 1
ATOM 4125 C C . GLY B 1 203 ? -14.734 -7.512 -10.711 1 94.12 203 GLY B C 1
ATOM 4126 O O . GLY B 1 203 ? -15.258 -6.496 -11.172 1 94.12 203 GLY B O 1
ATOM 4127 N N . ASP B 1 204 ? -13.477 -7.574 -10.516 1 93.81 204 ASP B N 1
ATOM 4128 C CA . ASP B 1 204 ? -12.555 -6.5 -10.859 1 93.81 204 ASP B CA 1
ATOM 4129 C C . ASP B 1 204 ? -11.547 -6.949 -11.914 1 93.81 204 ASP B C 1
ATOM 4131 O O . ASP B 1 204 ? -11.727 -6.684 -13.102 1 93.81 204 ASP B O 1
ATOM 4135 N N . PHE B 1 205 ? -10.594 -7.859 -11.578 1 97.5 205 PHE B N 1
ATOM 4136 C CA . PHE B 1 205 ? -9.688 -8.516 -12.508 1 97.5 205 PHE B CA 1
ATOM 4137 C C . PHE B 1 205 ? -9.781 -10.031 -12.383 1 97.5 205 PHE B C 1
ATOM 4139 O O . PHE B 1 205 ? -10.297 -10.547 -11.398 1 97.5 205 PHE B O 1
ATOM 4146 N N . TYR B 1 206 ? -9.391 -10.68 -13.391 1 98.38 206 TYR B N 1
ATOM 4147 C CA . TYR B 1 206 ? -9.242 -12.133 -13.281 1 98.38 206 TYR B CA 1
ATOM 4148 C C . TYR B 1 206 ? -7.805 -12.5 -12.922 1 98.38 206 TYR B C 1
ATOM 4150 O O . TYR B 1 206 ? -6.867 -12.164 -13.648 1 98.38 206 TYR B O 1
ATOM 4158 N N . TYR B 1 207 ? -7.676 -13.18 -11.789 1 98.62 207 TYR B N 1
ATOM 4159 C CA . TYR B 1 207 ? -6.348 -13.461 -11.25 1 98.62 207 TYR B CA 1
ATOM 4160 C C . TYR B 1 207 ? -5.914 -14.883 -11.594 1 98.62 207 TYR B C 1
ATOM 4162 O O . TYR B 1 207 ? -6.723 -15.812 -11.555 1 98.62 207 TYR B O 1
ATOM 4170 N N . GLN B 1 208 ? -4.656 -14.953 -11.922 1 97.69 208 GLN B N 1
ATOM 4171 C CA . GLN B 1 208 ? -4.07 -16.234 -12.289 1 97.69 208 GLN B CA 1
ATOM 4172 C C . GLN B 1 208 ? -3.518 -16.969 -11.062 1 97.69 208 GLN B C 1
ATOM 4174 O O . GLN B 1 208 ? -2.992 -16.328 -10.141 1 97.69 208 GLN B O 1
ATOM 4179 N N . ALA B 1 209 ? -3.598 -18.25 -11.102 1 96.69 209 ALA B N 1
ATOM 4180 C CA . ALA B 1 209 ? -3.189 -19.047 -9.945 1 96.69 209 ALA B CA 1
ATOM 4181 C C . ALA B 1 209 ? -1.726 -19.469 -10.055 1 96.69 209 ALA B C 1
ATOM 4183 O O . ALA B 1 209 ? -1.156 -20.016 -9.109 1 96.69 209 ALA B O 1
ATOM 4184 N N . ASN B 1 210 ? -1.059 -19.094 -11.18 1 96.06 210 ASN B N 1
ATOM 4185 C CA . ASN B 1 210 ? 0.329 -19.5 -11.375 1 96.06 210 ASN B CA 1
ATOM 4186 C C . ASN B 1 210 ? 1.269 -18.766 -10.43 1 96.06 210 ASN B C 1
ATOM 4188 O O . ASN B 1 210 ? 2.389 -19.203 -10.18 1 96.06 210 ASN B O 1
ATOM 4192 N N . ILE B 1 211 ? 0.806 -17.672 -10.016 1 98.19 211 ILE B N 1
ATOM 4193 C CA . ILE B 1 211 ? 1.617 -16.922 -9.062 1 98.19 211 ILE B CA 1
ATOM 4194 C C . ILE B 1 211 ? 0.711 -16.125 -8.133 1 98.19 211 ILE B C 1
ATOM 4196 O O . ILE B 1 211 ? -0.08 -15.297 -8.594 1 98.19 211 ILE B O 1
ATOM 4200 N N . PHE B 1 212 ? 0.738 -16.328 -6.875 1 98.75 212 PHE B N 1
ATOM 4201 C CA . PHE B 1 212 ? 0.132 -15.523 -5.824 1 98.75 212 PHE B CA 1
ATOM 4202 C C . PHE B 1 212 ? 0.931 -15.625 -4.531 1 98.75 212 PHE B C 1
ATOM 4204 O O . PHE B 1 212 ? 1.75 -16.531 -4.371 1 98.75 212 PHE B O 1
ATOM 4211 N N . GLY B 1 213 ? 0.825 -14.703 -3.695 1 98.81 213 GLY B N 1
ATOM 4212 C CA . GLY B 1 213 ? 1.587 -14.711 -2.457 1 98.81 213 GLY B CA 1
ATOM 4213 C C . GLY B 1 213 ? 1.294 -13.523 -1.568 1 98.81 213 GLY B C 1
ATOM 4214 O O . GLY B 1 213 ? 0.173 -13.008 -1.561 1 98.81 213 GLY B O 1
ATOM 4215 N N . GLY B 1 214 ? 2.24 -13.242 -0.712 1 98.75 214 GLY B N 1
ATOM 4216 C CA . GLY B 1 214 ? 2.123 -12.156 0.245 1 98.75 214 GLY B CA 1
ATOM 4217 C C . GLY B 1 214 ? 2.689 -12.5 1.609 1 98.75 214 GLY B C 1
ATOM 4218 O O . GLY B 1 214 ? 3.564 -13.359 1.727 1 98.75 214 GLY B O 1
ATOM 4219 N N . ALA B 1 215 ? 2.297 -11.711 2.574 1 98.5 215 ALA B N 1
ATOM 4220 C CA . ALA B 1 215 ? 2.676 -12.039 3.945 1 98.5 215 ALA B CA 1
ATOM 4221 C C . ALA B 1 215 ? 2.158 -13.422 4.34 1 98.5 215 ALA B C 1
ATOM 4223 O O . ALA B 1 215 ? 1.033 -13.789 3.992 1 98.5 215 ALA B O 1
ATOM 4224 N N . VAL B 1 216 ? 2.953 -14.094 5.133 1 98.75 216 VAL B N 1
ATOM 4225 C CA . VAL B 1 216 ? 2.654 -15.484 5.457 1 98.75 216 VAL B CA 1
ATOM 4226 C C . VAL B 1 216 ? 1.271 -15.578 6.098 1 98.75 216 VAL B C 1
ATOM 4228 O O . VAL B 1 216 ? 0.469 -16.438 5.727 1 98.75 216 VAL B O 1
ATOM 4231 N N . GLU B 1 2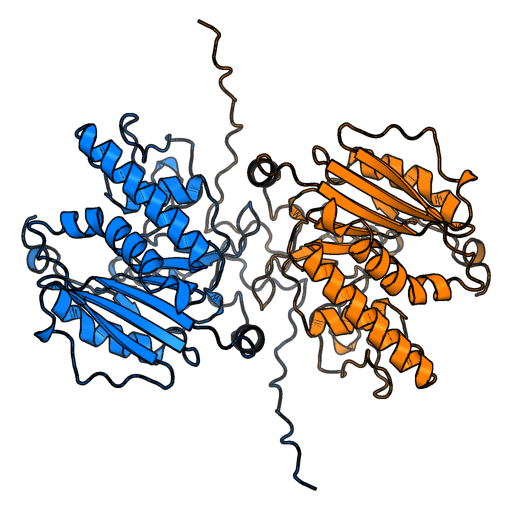17 ? 0.936 -14.656 6.965 1 98.38 217 GLU B N 1
ATOM 4232 C CA . GLU B 1 217 ? -0.344 -14.703 7.664 1 98.38 217 GLU B CA 1
ATOM 4233 C C . GLU B 1 217 ? -1.508 -14.484 6.699 1 98.38 217 GLU B C 1
ATOM 4235 O O . GLU B 1 217 ? -2.551 -15.133 6.82 1 98.38 217 GLU B O 1
ATOM 4240 N N . ASP B 1 218 ? -1.332 -13.633 5.793 1 98.5 218 ASP B N 1
ATOM 4241 C CA . ASP B 1 218 ? -2.381 -13.336 4.824 1 98.5 218 ASP B CA 1
ATOM 4242 C C . ASP B 1 218 ? -2.596 -14.5 3.863 1 98.5 218 ASP B C 1
ATOM 4244 O O . ASP B 1 218 ? -3.734 -14.844 3.535 1 98.5 218 ASP B O 1
ATOM 4248 N N . VAL B 1 219 ? -1.535 -15.109 3.475 1 98.81 219 VAL B N 1
ATOM 4249 C CA . VAL B 1 219 ? -1.651 -16.234 2.562 1 98.81 219 VAL B CA 1
ATOM 4250 C C . VAL B 1 219 ? -2.201 -17.453 3.312 1 98.81 219 VAL B C 1
ATOM 4252 O O . VAL B 1 219 ? -2.938 -18.266 2.742 1 98.81 219 VAL B O 1
ATOM 4255 N N . HIS B 1 220 ? -1.886 -17.516 4.605 1 98.88 220 HIS B N 1
ATOM 4256 C CA . HIS B 1 220 ? -2.508 -18.547 5.422 1 98.88 220 HIS B CA 1
ATOM 4257 C C . HIS B 1 220 ? -4.027 -18.438 5.398 1 98.88 220 HIS B C 1
ATOM 4259 O O . HIS B 1 220 ? -4.73 -19.422 5.172 1 98.88 220 HIS B O 1
ATOM 4265 N N . ARG B 1 221 ? -4.555 -17.219 5.578 1 98.69 221 ARG B N 1
ATOM 4266 C CA . ARG B 1 221 ? -5.996 -17 5.559 1 98.69 221 ARG B CA 1
ATOM 4267 C C . ARG B 1 221 ? -6.582 -17.328 4.191 1 98.69 221 ARG B C 1
ATOM 4269 O O . ARG B 1 221 ? -7.648 -17.938 4.094 1 98.69 221 ARG B O 1
ATOM 4276 N N . LEU B 1 222 ? -5.891 -16.922 3.178 1 98.75 222 LEU B N 1
ATOM 4277 C CA . LEU B 1 222 ? -6.312 -17.203 1.81 1 98.75 222 LEU B CA 1
ATOM 4278 C C . LEU B 1 222 ? -6.434 -18.703 1.567 1 98.75 222 LEU B C 1
ATOM 4280 O O . LEU B 1 222 ? -7.484 -19.188 1.149 1 98.75 222 LEU B O 1
ATOM 4284 N N . THR B 1 223 ? -5.359 -19.406 1.88 1 98.69 223 THR B N 1
ATOM 4285 C CA . THR B 1 223 ? -5.328 -20.828 1.584 1 98.69 223 THR B CA 1
ATOM 4286 C C . THR B 1 223 ? -6.32 -21.594 2.465 1 98.69 223 THR B C 1
ATOM 4288 O O . THR B 1 223 ? -6.969 -22.531 2.008 1 98.69 223 THR B O 1
ATOM 4291 N N . LYS B 1 224 ? -6.441 -21.188 3.699 1 98.56 224 LYS B N 1
ATOM 4292 C CA . LYS B 1 224 ? -7.406 -21.812 4.602 1 98.56 224 LYS B CA 1
ATOM 4293 C C . LYS B 1 224 ? -8.828 -21.656 4.074 1 98.56 224 LYS B C 1
ATOM 4295 O O . LYS B 1 224 ? -9.586 -22.625 4.016 1 98.56 224 LYS B O 1
ATOM 4300 N N . THR B 1 225 ? -9.188 -20.453 3.709 1 98.69 225 THR B N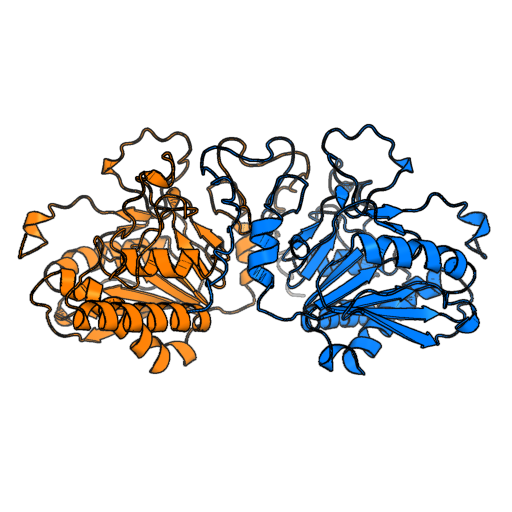 1
ATOM 4301 C CA . THR B 1 225 ? -10.531 -20.188 3.201 1 98.69 225 THR B CA 1
ATOM 4302 C C . THR B 1 225 ? -10.781 -20.953 1.909 1 98.69 225 THR B C 1
ATOM 4304 O O . THR B 1 225 ? -11.836 -21.578 1.753 1 98.69 225 THR B O 1
ATOM 4307 N N . CYS B 1 226 ? -9.859 -20.906 0.985 1 98.44 226 CYS B N 1
ATOM 4308 C CA . CYS B 1 226 ? -10.016 -21.609 -0.281 1 98.44 226 CYS B CA 1
ATOM 4309 C C . CYS B 1 226 ? -10.156 -23.109 -0.054 1 98.44 226 CYS B C 1
ATOM 4311 O O . CYS B 1 226 ? -10.984 -23.766 -0.684 1 98.44 226 CYS B O 1
ATOM 4313 N N . ARG B 1 227 ? -9.359 -23.656 0.838 1 97.5 227 ARG B N 1
ATOM 4314 C CA . ARG B 1 227 ? -9.453 -25.078 1.168 1 97.5 227 ARG B CA 1
ATOM 4315 C C . ARG B 1 227 ? -10.836 -25.422 1.693 1 97.5 227 ARG B C 1
ATOM 4317 O O . ARG B 1 227 ? -11.453 -26.406 1.242 1 97.5 227 ARG B O 1
ATOM 4324 N N . GLU B 1 228 ? -11.297 -24.641 2.617 1 98.12 228 GLU B N 1
ATOM 4325 C CA . GLU B 1 228 ? -12.617 -24.875 3.191 1 98.12 228 GLU B CA 1
ATOM 4326 C C . GLU B 1 228 ? -13.703 -24.812 2.121 1 98.12 228 GLU B C 1
ATOM 4328 O O . GLU B 1 228 ? -14.609 -25.656 2.096 1 98.12 228 GLU B O 1
ATOM 4333 N N . HIS B 1 229 ? -13.625 -23.891 1.249 1 98.31 229 HIS B N 1
ATOM 4334 C CA . HIS B 1 229 ? -14.602 -23.734 0.177 1 98.31 229 HIS B CA 1
ATOM 4335 C C . HIS B 1 229 ? -14.531 -24.891 -0.803 1 98.31 229 HIS B C 1
ATOM 4337 O O . HIS B 1 229 ? -15.562 -25.375 -1.286 1 98.31 229 HIS B O 1
ATOM 4343 N N . LEU B 1 230 ? -13.328 -25.312 -1.118 1 97.38 230 LEU B N 1
ATOM 4344 C CA . LEU B 1 230 ? -13.141 -26.469 -1.992 1 97.38 230 LEU B CA 1
ATOM 4345 C C . LEU B 1 230 ? -13.789 -27.719 -1.399 1 97.38 230 LEU B C 1
ATOM 4347 O O . LEU B 1 230 ? -14.438 -28.484 -2.115 1 97.38 230 LEU B O 1
ATOM 4351 N N . GLU B 1 231 ? -13.641 -27.859 -0.102 1 96.19 231 GLU B N 1
ATOM 4352 C CA . GLU B 1 231 ? -14.227 -29 0.589 1 96.19 231 GLU B CA 1
ATOM 4353 C C . GLU B 1 231 ? -15.75 -28.922 0.584 1 96.19 231 GLU B C 1
ATOM 4355 O O . GLU B 1 231 ? -16.422 -29.938 0.396 1 96.19 231 GLU B O 1
ATOM 4360 N N . MET B 1 232 ? -16.266 -27.766 0.814 1 97.88 232 MET B N 1
ATOM 4361 C CA . MET B 1 232 ? -17.719 -27.578 0.781 1 97.88 232 MET B CA 1
ATOM 4362 C C . MET B 1 232 ? -18.266 -27.875 -0.61 1 97.88 232 MET B C 1
ATOM 4364 O O . MET B 1 232 ? -19.328 -28.5 -0.746 1 97.88 232 MET B O 1
ATOM 4368 N N . ASP B 1 233 ? -17.578 -27.359 -1.643 1 97.62 233 ASP B N 1
ATOM 4369 C CA . ASP B 1 233 ? -17.984 -27.672 -3.016 1 97.62 233 ASP B CA 1
ATOM 4370 C C . ASP B 1 233 ? -17.969 -29.172 -3.266 1 97.62 233 ASP B C 1
ATOM 4372 O O . ASP B 1 233 ? -18.922 -29.719 -3.832 1 97.62 233 ASP B O 1
ATOM 4376 N N . LYS B 1 234 ? -16.922 -29.828 -2.805 1 94.94 234 LYS B N 1
ATOM 4377 C CA . LYS B 1 234 ? -16.812 -31.281 -2.969 1 94.94 234 LYS B CA 1
ATOM 4378 C C . LYS B 1 234 ? -17.969 -32 -2.291 1 94.94 234 LYS B C 1
ATOM 4380 O O . LYS B 1 234 ? -18.562 -32.906 -2.867 1 94.94 234 LYS B O 1
ATOM 4385 N N . SER B 1 235 ? -18.281 -31.562 -1.107 1 96.88 235 SER B N 1
ATOM 4386 C CA . SER B 1 235 ? -19.375 -32.188 -0.348 1 96.88 235 SER B CA 1
ATOM 4387 C C . SER B 1 235 ? -20.719 -31.969 -1.05 1 96.88 235 SER B C 1
ATOM 4389 O O . SER B 1 235 ? -21.609 -32.812 -0.924 1 96.88 235 SER B O 1
ATOM 4391 N N . ALA B 1 236 ? -20.797 -30.906 -1.787 1 97.31 236 ALA B N 1
ATOM 4392 C CA . ALA B 1 236 ? -22.031 -30.609 -2.52 1 97.31 236 ALA B CA 1
ATOM 4393 C C . ALA B 1 236 ? -22 -31.234 -3.912 1 97.31 236 ALA B C 1
ATOM 4395 O O . ALA B 1 236 ? -22.953 -31.062 -4.691 1 97.31 236 ALA B O 1
ATOM 4396 N N . GLY B 1 237 ? -20.922 -31.875 -4.254 1 95.62 237 GLY B N 1
ATOM 4397 C CA . GLY B 1 237 ? -20.812 -32.562 -5.531 1 95.62 237 GLY B CA 1
ATOM 4398 C C . GLY B 1 237 ? -20.484 -31.625 -6.684 1 95.62 237 GLY B C 1
ATOM 4399 O O . GLY B 1 237 ? -20.891 -31.875 -7.82 1 95.62 237 GLY B O 1
ATOM 4400 N N . VAL B 1 238 ? -19.922 -30.547 -6.355 1 96.44 238 VAL B N 1
ATOM 4401 C CA . VAL B 1 238 ? -19.594 -29.578 -7.406 1 96.44 238 VAL B CA 1
ATOM 4402 C C . VAL B 1 238 ? -18.094 -29.297 -7.414 1 96.44 238 VAL B C 1
ATOM 4404 O O . VAL B 1 238 ? -17.453 -29.266 -6.359 1 96.44 238 VAL B O 1
ATOM 4407 N N . GLU B 1 239 ? -17.484 -29.156 -8.539 1 95.44 239 GLU B N 1
ATOM 4408 C CA . GLU B 1 239 ? -16.141 -28.656 -8.773 1 95.44 239 GLU B CA 1
ATOM 4409 C C . GLU B 1 239 ? -16.172 -27.359 -9.602 1 95.44 239 GLU B C 1
ATOM 4411 O O . GLU B 1 239 ? -16.688 -27.359 -10.719 1 95.44 239 GLU B O 1
ATOM 4416 N N . ALA B 1 240 ? -15.656 -26.359 -9.07 1 96.88 240 ALA B N 1
ATOM 4417 C CA . ALA B 1 240 ? -15.68 -25.078 -9.773 1 96.88 240 ALA B CA 1
ATOM 4418 C C . ALA B 1 240 ? -14.953 -25.172 -11.109 1 96.88 240 ALA B C 1
ATOM 4420 O O . ALA B 1 240 ? -14.07 -26.016 -11.281 1 96.88 240 ALA B O 1
ATOM 4421 N N . VAL B 1 241 ? -15.211 -24.312 -12.023 1 96.62 241 VAL B N 1
ATOM 4422 C CA . VAL B 1 241 ? -14.828 -24.406 -13.43 1 96.62 241 VAL B CA 1
ATOM 4423 C C . VAL B 1 241 ? -13.312 -24.453 -13.547 1 96.62 241 VAL B C 1
ATOM 4425 O O . VAL B 1 241 ? -12.766 -25.172 -14.383 1 96.62 241 VAL B O 1
ATOM 4428 N N . TRP B 1 242 ? -12.609 -23.672 -12.695 1 95.62 242 TRP B N 1
ATOM 4429 C CA . TRP B 1 242 ? -11.148 -23.672 -12.727 1 95.62 242 TRP B CA 1
ATOM 4430 C C . TRP B 1 242 ? -10.57 -24.047 -11.367 1 95.62 242 TRP B C 1
ATOM 4432 O O . TRP B 1 242 ? -9.602 -23.453 -10.898 1 95.62 242 TRP B O 1
ATOM 4442 N N . GLN B 1 243 ? -11.273 -24.938 -10.758 1 94.5 243 GLN B N 1
ATOM 4443 C CA . GLN B 1 243 ? -10.828 -25.562 -9.523 1 94.5 243 GLN B CA 1
ATOM 4444 C C . GLN B 1 243 ? -10.344 -24.516 -8.523 1 94.5 243 GLN B C 1
ATOM 4446 O O . GLN B 1 243 ? -11.102 -23.641 -8.125 1 94.5 243 GLN B O 1
ATOM 4451 N N . GLU B 1 244 ? -9.086 -24.609 -8.133 1 95.38 244 GLU B N 1
ATOM 4452 C CA . GLU B 1 244 ? -8.586 -23.719 -7.078 1 95.38 244 GLU B CA 1
ATOM 4453 C C . GLU B 1 244 ? -8.516 -22.281 -7.555 1 95.38 244 GLU B C 1
ATOM 4455 O O . GLU B 1 244 ? -8.695 -21.344 -6.766 1 95.38 244 GLU B O 1
ATOM 4460 N N . GLU B 1 245 ? -8.344 -22.094 -8.867 1 97.5 245 GLU B N 1
ATOM 4461 C CA . GLU B 1 245 ? -8.258 -20.734 -9.398 1 97.5 245 GLU B CA 1
ATOM 4462 C C . GLU B 1 245 ? -9.586 -20 -9.242 1 97.5 245 GLU B C 1
ATOM 4464 O O . GLU B 1 245 ? -9.609 -18.797 -8.977 1 97.5 245 GLU B O 1
ATOM 4469 N N . SER B 1 246 ? -10.711 -20.766 -9.422 1 98.31 246 SER B N 1
ATOM 4470 C CA . SER B 1 246 ? -12.023 -20.172 -9.195 1 98.31 246 SER B CA 1
ATOM 4471 C C . SER B 1 246 ? -12.18 -19.672 -7.762 1 98.31 246 SER B C 1
ATOM 4473 O O . SER B 1 246 ? -12.664 -18.562 -7.527 1 98.31 246 SER B O 1
ATOM 4475 N N . HIS B 1 247 ? -11.734 -20.5 -6.828 1 98.56 247 HIS B N 1
ATOM 4476 C CA . HIS B 1 247 ? -11.836 -20.141 -5.422 1 98.56 247 HIS B CA 1
ATOM 4477 C C . HIS B 1 247 ? -10.875 -19 -5.074 1 98.56 247 HIS B C 1
ATOM 4479 O O . HIS B 1 247 ? -11.195 -18.141 -4.242 1 98.56 247 HIS B O 1
ATOM 4485 N N . LEU B 1 248 ? -9.758 -19.016 -5.715 1 98.69 248 LEU B N 1
ATOM 4486 C CA . LEU B 1 248 ? -8.805 -17.922 -5.555 1 98.69 248 LEU B CA 1
ATOM 4487 C C . LEU B 1 248 ? -9.43 -16.594 -5.98 1 98.69 248 LEU B C 1
ATOM 4489 O O . LEU B 1 248 ? -9.328 -15.594 -5.262 1 98.69 248 LEU B O 1
ATOM 4493 N N . ASN B 1 249 ? -10.078 -16.594 -7.133 1 98.69 249 ASN B N 1
ATOM 4494 C CA . ASN B 1 249 ? -10.703 -15.383 -7.633 1 98.69 249 ASN B CA 1
ATOM 4495 C C . ASN B 1 249 ? -11.828 -14.914 -6.715 1 98.69 249 ASN B C 1
ATOM 4497 O O . ASN B 1 249 ? -11.984 -13.711 -6.477 1 98.69 249 ASN B O 1
ATOM 4501 N N . TRP B 1 250 ? -12.586 -15.875 -6.219 1 98.62 250 TRP B N 1
ATOM 4502 C CA . TRP B 1 250 ? -13.617 -15.5 -5.254 1 98.62 250 TRP B CA 1
ATOM 4503 C C . TRP B 1 250 ? -13.008 -14.82 -4.035 1 98.62 250 TRP B C 1
ATOM 4505 O O . TRP B 1 250 ? -13.469 -13.758 -3.605 1 98.62 250 TRP B O 1
ATOM 4515 N N . TYR B 1 251 ? -11.984 -15.406 -3.477 1 98.44 251 TYR B N 1
ATOM 4516 C CA . TYR B 1 251 ? -11.352 -14.875 -2.277 1 98.44 251 TYR B CA 1
ATOM 4517 C C . TYR B 1 251 ? -10.805 -13.477 -2.525 1 98.44 251 TYR B C 1
ATOM 4519 O O . TYR B 1 251 ? -11 -12.57 -1.706 1 98.44 251 TYR B O 1
ATOM 4527 N N . LEU B 1 252 ? -10.156 -13.258 -3.645 1 98.06 252 LEU B N 1
ATOM 4528 C CA . LEU B 1 252 ? -9.469 -12.008 -3.947 1 98.06 252 LEU B CA 1
ATOM 4529 C C . LEU B 1 252 ? -10.477 -10.906 -4.281 1 98.06 252 LEU B C 1
ATOM 4531 O O . LEU B 1 252 ? -10.164 -9.719 -4.145 1 98.06 252 LEU B O 1
ATOM 4535 N N . LEU B 1 253 ? -11.625 -11.344 -4.789 1 96.12 253 LEU B N 1
ATOM 4536 C CA . LEU B 1 253 ? -12.695 -10.367 -4.969 1 96.12 253 LEU B CA 1
ATOM 4537 C C . LEU B 1 253 ? -13.195 -9.852 -3.625 1 96.12 253 LEU B C 1
ATOM 4539 O O . LEU B 1 253 ? -13.453 -8.656 -3.471 1 96.12 253 LEU B O 1
ATOM 4543 N N . LYS B 1 254 ? -13.25 -10.734 -2.635 1 94.25 254 LYS B N 1
ATOM 4544 C CA . LYS B 1 254 ? -13.773 -10.398 -1.314 1 94.25 254 LYS B CA 1
ATOM 4545 C C . LYS B 1 254 ? -12.695 -9.758 -0.443 1 94.25 254 LYS B C 1
ATOM 4547 O O . LYS B 1 254 ? -13 -8.969 0.454 1 94.25 254 LYS B O 1
ATOM 4552 N N . ASN B 1 255 ? -11.516 -10.156 -0.708 1 94.94 255 ASN B N 1
ATOM 4553 C CA . ASN B 1 255 ? -10.336 -9.609 -0.041 1 94.94 255 ASN B CA 1
ATOM 4554 C C . ASN B 1 255 ? -9.359 -9 -1.039 1 94.94 255 ASN B C 1
ATOM 4556 O O . ASN B 1 255 ? -8.492 -9.695 -1.577 1 94.94 255 ASN B O 1
ATOM 4560 N N . LYS B 1 256 ? -9.445 -7.699 -1.176 1 95.75 256 LYS B N 1
ATOM 4561 C CA . LYS B 1 256 ? -8.711 -7.039 -2.25 1 95.75 256 LYS B CA 1
ATOM 4562 C C . LYS B 1 256 ? -7.203 -7.152 -2.031 1 95.75 256 LYS B C 1
ATOM 4564 O O . LYS B 1 256 ? -6.711 -6.906 -0.928 1 95.75 256 LYS B O 1
ATOM 4569 N N . PRO B 1 257 ? -6.477 -7.52 -3.088 1 97.88 257 PRO B N 1
ATOM 4570 C CA . PRO B 1 257 ? -5.016 -7.555 -2.963 1 97.88 257 PRO B CA 1
ATOM 4571 C C . PRO B 1 257 ? -4.414 -6.18 -2.68 1 97.88 257 PRO B C 1
ATOM 4573 O O . PRO B 1 257 ? -4.941 -5.164 -3.143 1 97.88 257 PRO B O 1
ATOM 4576 N N . THR B 1 258 ? -3.316 -6.188 -1.944 1 97.5 258 THR B N 1
ATOM 4577 C CA . THR B 1 258 ? -2.611 -4.945 -1.648 1 97.5 258 THR B CA 1
ATOM 4578 C C . THR B 1 258 ? -1.593 -4.629 -2.738 1 97.5 258 THR B C 1
ATOM 4580 O O . THR B 1 258 ? -1.078 -3.51 -2.809 1 97.5 258 THR B O 1
ATOM 4583 N N . LYS B 1 259 ? -1.312 -5.641 -3.557 1 98.38 259 LYS B N 1
ATOM 4584 C CA . LYS B 1 259 ? -0.399 -5.531 -4.691 1 98.38 259 LYS B CA 1
ATOM 4585 C C . LYS B 1 259 ? -0.837 -6.434 -5.84 1 98.38 259 LYS B C 1
ATOM 4587 O O . LYS B 1 259 ? -1.185 -7.598 -5.625 1 98.38 259 LYS B O 1
ATOM 4592 N N . LEU B 1 260 ? -0.893 -5.828 -7.031 1 98.88 260 LEU B N 1
ATOM 4593 C CA . LEU B 1 260 ? -1.192 -6.629 -8.211 1 98.88 260 LEU B CA 1
ATOM 4594 C C . LEU B 1 260 ? 0.011 -6.688 -9.148 1 98.88 260 LEU B C 1
ATOM 4596 O O . LEU B 1 260 ? 0.658 -5.668 -9.398 1 98.88 260 LEU B O 1
ATOM 4600 N N . LEU B 1 261 ? 0.344 -7.824 -9.555 1 98.94 261 LEU B N 1
ATOM 4601 C CA . LEU B 1 261 ? 1.34 -8.023 -10.602 1 98.94 261 LEU B CA 1
ATOM 4602 C C . LEU B 1 261 ? 0.694 -7.984 -11.984 1 98.94 261 LEU B C 1
ATOM 4604 O O . LEU B 1 261 ? -0.345 -8.609 -12.211 1 98.94 261 LEU B O 1
ATOM 4608 N N . SER B 1 262 ? 1.238 -7.203 -12.875 1 98.69 262 SER B N 1
ATOM 4609 C CA . SER B 1 262 ? 0.741 -7.113 -14.242 1 98.69 262 SER B CA 1
ATOM 4610 C C . SER B 1 262 ? 0.979 -8.414 -15.008 1 98.69 262 SER B C 1
ATOM 4612 O O . SER B 1 262 ? 1.7 -9.289 -14.531 1 98.69 262 SER B O 1
ATOM 4614 N N . PRO B 1 263 ? 0.439 -8.516 -16.203 1 98 263 PRO B N 1
ATOM 4615 C CA . PRO B 1 263 ? 0.681 -9.703 -17.016 1 98 263 PRO B CA 1
ATOM 4616 C C . PRO B 1 263 ? 2.16 -9.906 -17.344 1 98 263 PRO B C 1
ATOM 4618 O O . PRO B 1 263 ? 2.561 -10.992 -17.766 1 98 263 PRO B O 1
ATOM 4621 N N . GLU B 1 264 ? 2.953 -8.906 -17.125 1 97.94 264 GLU B N 1
ATOM 4622 C CA . GLU B 1 264 ? 4.395 -9.062 -17.297 1 97.94 264 GLU B CA 1
ATOM 4623 C C . GLU B 1 264 ? 4.949 -10.141 -16.359 1 97.94 264 GLU B C 1
ATOM 4625 O O . GLU B 1 264 ? 6.004 -10.719 -16.641 1 97.94 264 GLU B O 1
ATOM 4630 N N . TYR B 1 265 ? 4.258 -10.445 -15.258 1 98.44 265 TYR B N 1
ATOM 4631 C CA . TYR B 1 265 ? 4.711 -11.359 -14.211 1 98.44 265 TYR B CA 1
ATOM 4632 C C . TYR B 1 265 ? 4.074 -12.734 -14.375 1 98.44 265 TYR B C 1
ATOM 4634 O O . TYR B 1 265 ? 4.305 -13.633 -13.57 1 98.44 265 TYR B O 1
ATOM 4642 N N . VAL B 1 266 ? 3.199 -12.93 -15.344 1 97.56 266 VAL B N 1
ATOM 4643 C CA . VAL B 1 266 ? 2.557 -14.211 -15.578 1 97.56 266 VAL B CA 1
ATOM 4644 C C . VAL B 1 266 ? 2.166 -14.336 -17.047 1 97.56 266 VAL B C 1
ATOM 4646 O O . VAL B 1 266 ? 1.019 -14.656 -17.375 1 97.56 266 VAL B O 1
ATOM 4649 N N . TRP B 1 267 ? 3.086 -14.133 -17.922 1 96.06 267 TRP B N 1
ATOM 4650 C CA . TRP B 1 267 ? 2.811 -14.055 -19.359 1 96.06 267 TRP B CA 1
ATOM 4651 C C . TRP B 1 267 ? 2.639 -15.445 -19.953 1 96.06 267 TRP B C 1
ATOM 4653 O O . TRP B 1 267 ? 3.117 -16.438 -19.391 1 96.06 267 TRP B O 1
ATOM 4663 N N . ASP B 1 268 ? 1.892 -15.477 -20.969 1 92.62 268 ASP B N 1
ATOM 4664 C CA . ASP B 1 268 ? 1.732 -16.672 -21.781 1 92.62 268 ASP B CA 1
ATOM 4665 C C . ASP B 1 268 ? 2.221 -16.438 -23.203 1 92.62 268 ASP B C 1
ATOM 4667 O O . ASP B 1 268 ? 1.606 -15.68 -23.969 1 92.62 268 ASP B O 1
ATOM 4671 N N . ASP B 1 269 ? 3.158 -17.141 -23.578 1 84.19 269 ASP B N 1
ATOM 4672 C CA . ASP B 1 269 ? 3.803 -16.922 -24.859 1 84.19 269 ASP B CA 1
ATOM 4673 C C . ASP B 1 269 ? 2.844 -17.234 -26.016 1 84.19 269 ASP B C 1
ATOM 4675 O O . ASP B 1 269 ? 3.061 -16.797 -27.141 1 84.19 269 ASP B O 1
ATOM 4679 N N . LEU B 1 270 ? 1.841 -17.984 -25.734 1 85.38 270 LEU B N 1
ATOM 4680 C CA . LEU B 1 270 ? 0.86 -18.297 -26.766 1 85.38 270 LEU B CA 1
ATOM 4681 C C . LEU B 1 270 ? 0.06 -17.062 -27.141 1 85.38 270 LEU B C 1
ATOM 4683 O O . LEU B 1 270 ? -0.575 -17.016 -28.203 1 85.38 270 LEU B O 1
ATOM 4687 N N . ARG B 1 271 ? 0.036 -16.141 -26.312 1 83.12 271 ARG B N 1
ATOM 4688 C CA . ARG B 1 271 ? -0.654 -14.883 -26.609 1 83.12 271 ARG B CA 1
ATOM 4689 C C . ARG B 1 271 ? 0.071 -14.102 -27.703 1 83.12 271 ARG B C 1
ATOM 4691 O O . ARG B 1 271 ? -0.532 -13.266 -28.375 1 83.12 271 ARG B O 1
ATOM 4698 N N . GLY B 1 272 ? 1.125 -14.406 -27.984 1 69.56 272 GLY B N 1
ATOM 4699 C CA . GLY B 1 272 ? 1.914 -13.773 -29.031 1 69.56 272 GLY B CA 1
ATOM 4700 C C . GLY B 1 272 ? 2.639 -12.523 -28.562 1 69.56 272 GLY B C 1
ATOM 4701 O O . GLY B 1 272 ? 2.49 -12.117 -27.406 1 69.56 272 GLY B O 1
ATOM 4702 N N . GLN B 1 273 ? 3.553 -11.984 -29.359 1 64.56 273 GLN B N 1
ATOM 4703 C CA . GLN B 1 273 ? 4.484 -10.891 -29.078 1 64.56 273 GLN B CA 1
ATOM 4704 C C . GLN B 1 273 ? 3.842 -9.539 -29.359 1 64.56 273 GLN B C 1
ATOM 4706 O O . GLN B 1 273 ? 4.453 -8.492 -29.125 1 64.56 273 GLN B O 1
ATOM 4711 N N . GLY B 1 274 ? 2.609 -9.492 -29.281 1 73.75 274 GLY B N 1
ATOM 4712 C CA . GLY B 1 274 ? 2.115 -8.25 -29.844 1 73.75 274 GLY B CA 1
ATOM 4713 C C . GLY B 1 274 ? 1.495 -7.328 -28.812 1 73.75 274 GLY B C 1
ATOM 4714 O O . GLY B 1 274 ? 1.021 -6.238 -29.156 1 73.75 274 GLY B O 1
ATOM 4715 N N . ALA B 1 275 ? 1.607 -7.703 -27.594 1 88.75 275 ALA B N 1
ATOM 4716 C CA . ALA B 1 275 ? 0.998 -6.789 -26.641 1 88.75 275 ALA B CA 1
ATOM 4717 C C . ALA B 1 275 ? 1.938 -5.637 -26.297 1 88.75 275 ALA B C 1
ATOM 4719 O O . ALA B 1 275 ? 2.922 -5.816 -25.578 1 88.75 275 ALA B O 1
ATOM 4720 N N . LYS B 1 276 ? 1.707 -4.434 -26.812 1 92.19 276 LYS B N 1
ATOM 4721 C CA . LYS B 1 276 ? 2.58 -3.268 -26.703 1 92.19 276 LYS B CA 1
ATOM 4722 C C . LYS B 1 276 ? 2.758 -2.842 -25.25 1 92.19 276 LYS B C 1
ATOM 4724 O O . LYS B 1 276 ? 3.768 -2.23 -24.906 1 92.19 276 LYS B O 1
ATOM 4729 N N . GLU B 1 277 ? 1.764 -3.178 -24.406 1 95.38 277 GLU B N 1
ATOM 4730 C CA . GLU B 1 277 ? 1.809 -2.77 -23.016 1 95.38 277 GLU B CA 1
ATOM 4731 C C . GLU B 1 277 ? 2.777 -3.639 -22.219 1 95.38 277 GLU B C 1
ATOM 4733 O O . GLU B 1 277 ? 3.186 -3.271 -21.109 1 95.38 277 GLU B O 1
ATOM 4738 N N . ILE B 1 278 ? 3.137 -4.758 -22.797 1 96.5 278 ILE B N 1
ATOM 4739 C CA . ILE B 1 278 ? 4.102 -5.652 -22.156 1 96.5 278 ILE B CA 1
ATOM 4740 C C . ILE B 1 278 ? 5.52 -5.242 -22.547 1 96.5 278 ILE B C 1
ATOM 4742 O O . ILE B 1 278 ? 5.992 -5.582 -23.641 1 96.5 278 ILE B O 1
ATOM 4746 N N . LYS B 1 279 ? 6.203 -4.602 -21.703 1 96.31 279 LYS B N 1
ATOM 4747 C CA . LYS B 1 279 ? 7.535 -4.086 -22.016 1 96.31 279 LYS B CA 1
ATOM 4748 C C . LYS B 1 279 ? 8.617 -5.102 -21.641 1 96.31 279 LYS B C 1
ATOM 4750 O O . LYS B 1 279 ? 9.703 -5.098 -22.219 1 96.31 279 LYS B O 1
ATOM 4755 N N . LEU B 1 280 ? 8.305 -5.918 -20.672 1 96.69 280 LEU B N 1
ATOM 4756 C CA . LEU B 1 280 ? 9.234 -6.938 -20.219 1 96.69 280 LEU B CA 1
ATOM 4757 C C . LEU B 1 280 ? 8.492 -8.164 -19.688 1 96.69 280 LEU B C 1
ATOM 4759 O O . LEU B 1 280 ? 7.68 -8.055 -18.766 1 96.69 280 LEU B O 1
ATOM 4763 N N . VAL B 1 281 ? 8.719 -9.234 -20.297 1 96.62 281 VAL B N 1
ATOM 4764 C CA . VAL B 1 281 ? 8.203 -10.492 -19.75 1 96.62 281 VAL B CA 1
ATOM 4765 C C . VAL B 1 281 ? 9.109 -10.977 -18.625 1 96.62 281 VAL B C 1
ATOM 4767 O O . VAL B 1 281 ? 10.297 -11.242 -18.828 1 96.62 281 VAL B O 1
ATOM 4770 N N . ARG B 1 282 ? 8.547 -11.141 -17.453 1 97.88 282 ARG B N 1
ATOM 4771 C CA . ARG B 1 282 ? 9.352 -11.484 -16.281 1 97.88 282 ARG B CA 1
ATOM 4772 C C . ARG B 1 282 ? 9.188 -12.953 -15.914 1 97.88 282 ARG B C 1
ATOM 4774 O O . ARG B 1 282 ? 10.141 -13.602 -15.484 1 97.88 282 ARG B O 1
ATOM 4781 N N . PHE B 1 283 ? 8.094 -13.484 -16.016 1 97.81 283 PHE B N 1
ATOM 4782 C CA . PHE B 1 283 ? 7.707 -14.852 -15.68 1 97.81 283 PHE B CA 1
ATOM 4783 C C . PHE B 1 283 ? 6.66 -15.375 -16.656 1 97.81 283 PHE B C 1
ATOM 4785 O O . PHE B 1 283 ? 5.664 -14.695 -16.922 1 97.81 283 PHE B O 1
ATOM 4792 N N . SER B 1 284 ? 6.902 -16.484 -17.312 1 95.94 284 SER B N 1
ATOM 4793 C CA . SER B 1 284 ? 5.965 -16.953 -18.328 1 95.94 284 SER B CA 1
ATOM 4794 C C . SER B 1 284 ? 5.832 -18.469 -18.312 1 95.94 284 SER B C 1
ATOM 4796 O O . SER B 1 284 ? 6.73 -19.172 -17.828 1 95.94 284 SER B O 1
ATOM 4798 N N . SER B 1 285 ? 4.719 -18.938 -18.781 1 93.44 285 SER B N 1
ATOM 4799 C CA . SER B 1 285 ? 4.453 -20.375 -18.891 1 93.44 285 SER B CA 1
ATOM 4800 C C . SER B 1 285 ? 5.332 -21.016 -19.953 1 93.44 285 SER B C 1
ATOM 4802 O O . SER B 1 285 ? 5.574 -20.438 -21 1 93.44 285 SER B O 1
ATOM 4804 N N . VAL B 1 286 ? 5.75 -22.172 -19.641 1 89.56 286 VAL B N 1
ATOM 4805 C CA . VAL B 1 286 ? 6.473 -22.969 -20.625 1 89.56 286 VAL B CA 1
ATOM 4806 C C . VAL B 1 286 ? 5.496 -23.516 -21.656 1 89.56 286 VAL B C 1
ATOM 4808 O O . VAL B 1 286 ? 4.398 -23.953 -21.312 1 89.56 286 VAL B O 1
ATOM 4811 N N . ILE B 1 287 ? 5.941 -23.359 -22.875 1 82 287 ILE B N 1
ATOM 4812 C CA . ILE B 1 287 ? 5.129 -23.984 -23.922 1 82 287 ILE B CA 1
ATOM 4813 C C . ILE B 1 287 ? 5.207 -25.5 -23.781 1 82 287 ILE B C 1
ATOM 4815 O O . ILE B 1 287 ? 6.301 -26.078 -23.766 1 82 287 ILE B O 1
ATOM 4819 N N . LYS B 1 288 ? 4.184 -26.141 -23.547 1 75.75 288 LYS B N 1
ATOM 4820 C CA . LYS B 1 288 ? 4.195 -27.578 -23.344 1 75.75 288 LYS B CA 1
ATOM 4821 C C . LYS B 1 288 ? 2.969 -28.234 -23.984 1 75.75 288 LYS B C 1
ATOM 4823 O O . LYS B 1 288 ? 1.977 -27.562 -24.266 1 75.75 288 LYS B O 1
ATOM 4828 N N . ASN B 1 289 ? 3.234 -29.469 -24.344 1 70.06 289 ASN B N 1
ATOM 4829 C CA . ASN B 1 289 ? 2.119 -30.312 -24.766 1 70.06 289 ASN B CA 1
ATOM 4830 C C . ASN B 1 289 ? 1.326 -30.844 -23.578 1 70.06 289 ASN B C 1
ATOM 4832 O O . ASN B 1 289 ? 1.721 -31.828 -22.953 1 70.06 289 ASN B O 1
ATOM 4836 N N . LYS B 1 290 ? 0.243 -30.219 -23.328 1 71.19 290 LYS B N 1
ATOM 4837 C CA . LYS B 1 290 ? -0.542 -30.547 -22.141 1 71.19 290 LYS B CA 1
ATOM 4838 C C . LYS B 1 290 ? -0.961 -32 -22.141 1 71.19 290 LYS B C 1
ATOM 4840 O O . LYS B 1 290 ? -1.003 -32.656 -21.078 1 71.19 290 LYS B O 1
ATOM 4845 N N . ALA B 1 291 ? -1.229 -32.562 -23.328 1 68.19 291 ALA B N 1
ATOM 4846 C CA . ALA B 1 291 ? -1.655 -33.938 -23.453 1 68.19 291 ALA B CA 1
ATOM 4847 C C . ALA B 1 291 ? -0.546 -34.906 -23.016 1 68.19 291 ALA B C 1
ATOM 4849 O O . ALA B 1 291 ? -0.819 -36 -22.516 1 68.19 291 ALA B O 1
ATOM 4850 N N . GLU B 1 292 ? 0.637 -34.406 -23.188 1 67.56 292 GLU B N 1
ATOM 4851 C CA . GLU B 1 292 ? 1.781 -35.25 -22.859 1 67.56 292 GLU B CA 1
ATOM 4852 C C . GLU B 1 292 ? 2.094 -35.188 -21.375 1 67.56 292 GLU B C 1
ATOM 4854 O O . GLU B 1 292 ? 2.537 -36.188 -20.797 1 67.56 292 GLU B O 1
ATOM 4859 N N . VAL B 1 293 ? 1.811 -34.094 -20.859 1 70.81 293 VAL B N 1
ATOM 4860 C CA . VAL B 1 293 ? 2.289 -33.906 -19.484 1 70.81 293 VAL B CA 1
ATOM 4861 C C . VAL B 1 293 ? 1.146 -34.188 -18.5 1 70.81 293 VAL B C 1
ATOM 4863 O O . VAL B 1 293 ? 1.382 -34.5 -17.344 1 70.81 293 VAL B O 1
ATOM 4866 N N . ARG B 1 294 ? -0.08 -34.094 -19.109 1 67.88 294 ARG B N 1
ATOM 4867 C CA . ARG B 1 294 ? -1.238 -34.344 -18.266 1 67.88 294 ARG B CA 1
ATOM 4868 C C . ARG B 1 294 ? -1.827 -35.719 -18.547 1 67.88 294 ARG B C 1
ATOM 4870 O O . ARG B 1 294 ? -2.107 -36.062 -19.688 1 67.88 294 ARG B O 1
ATOM 4877 N N . GLU B 1 295 ? -1.454 -36.625 -17.766 1 58.81 295 GLU B N 1
ATOM 4878 C CA . GLU B 1 295 ? -1.867 -38 -18.016 1 58.81 295 GLU B CA 1
ATOM 4879 C C . GLU B 1 295 ? -3.336 -38.062 -18.422 1 58.81 295 GLU B C 1
ATOM 4881 O O . GLU B 1 295 ? -3.713 -38.875 -19.266 1 58.81 295 GLU B O 1
ATOM 4886 N N . ASN B 1 296 ? -4.359 -37.688 -17.656 1 50.28 296 ASN B N 1
ATOM 4887 C CA . ASN B 1 296 ? -5.758 -37.906 -18 1 50.28 296 ASN B CA 1
ATOM 4888 C C . ASN B 1 296 ? -6.434 -36.625 -18.484 1 50.28 296 ASN B C 1
ATOM 4890 O O . ASN B 1 296 ? -6.402 -35.594 -17.797 1 50.28 296 ASN B O 1
ATOM 4894 N N . PRO B 1 297 ? -6.676 -36.562 -19.953 1 45.34 297 PRO B N 1
ATOM 4895 C CA . PRO B 1 297 ? -7.332 -35.375 -20.484 1 45.34 297 PRO B CA 1
ATOM 4896 C C . PRO B 1 297 ? -8.648 -35.062 -19.766 1 45.34 297 PRO B C 1
ATOM 4898 O O . PRO B 1 297 ? -9.281 -35.969 -19.219 1 45.34 297 PRO B O 1
#

Sequence (594 aa):
MNPVPLFFRLQTKQAMLMEPVRTDVLTVTPWLAPIVWEGTFDPQVIDEAFRSYNLTIATTVFAVGKYTCFLRDFLESAEKHFMVGLNVQYYVFTDMPSHVPISVTLGVGRRLNVVKVPKFDRWQEISLRRMELIQTAIEEYIHQRANYIFCLDVDMIFHGRVGPEALGKLVAAIHPWFYWVPRSQYPYERRTISKAYIPQDHGDFYYQANIFGGAVEDVHRLTKTCREHLEMDKSAGVEAVWQEESHLNWYLLKNKPTKLLSPEYVWDDLRGQGAKEIKLVRFSSVIKNKAEVRENPMNPVPLFFRLQTKQAMLMEPVRTDVLTVTPWLAPIVWEGTFDPQVIDEAFRSYNLTIATTVFAVGKYTCFLRDFLESAEKHFMVGLNVQYYVFTDMPSHVPISVTLGVGRRLNVVKVPKFDRWQEISLRRMELIQTAIEEYIHQRANYIFCLDVDMIFHGRVGPEALGKLVAAIHPWFYWVPRSQYPYERRTISKAYIPQDHGDFYYQANIFGGAVEDVHRLTKTCREHLEMDKSAGVEAVWQEESHLNWYLLKNKPTKLLSPEYVWDDLRGQGAKEIKLVRFSSVIKNKAEVRENP

Radius of gyration: 26.26 Å; Cα contacts (8 Å, |Δi|>4): 1190; chains: 2; bounding box: 82×79×58 Å

pLDDT: mean 91.73, std 13.84, range [22.5, 98.94]